Protein AF-0000000084378655 (afdb_homodimer)

Nearest PDB structures (foldseek):
  2b61-assembly1_A-2  TM=9.545E-01  e=4.856E-40  Haemophilus influenzae
  2vat-assembly1_A  TM=9.392E-01  e=2.794E-36  Hapsidospora chrysogena
  2vax-assembly3_D  TM=9.430E-01  e=1.341E-35  Hapsidospora chrysogena
  2vav-assembly2_B  TM=9.382E-01  e=1.043E-35  Hapsidospora chrysogena
  2pl5-assembly1_A-2  TM=8.946E-01  e=8.642E-36  Leptospira interrogans

Foldseek 3Di:
DLWDKQWDAAWAAAPVGDTAGGWIKTKDKAADQDPVSAQEEEEEEAQAFANFQAADPSRRDGGLPHQADYPPFLNHSPRHMYMGIGFAQWPRRTPHQQDARPVPRHRCFVVPDQHALLSRLVNSVSVCVVVVHQAYAEYEYAALGLLSSLSNQLVPAPRYQEYEYHLYFLAFDPVLLVLLVVLLVLQCVQPQCVNRPHDLVRGSLRSQLVSQLSVQVQQFFPQVCCVVWNFAFDPPPDPPPDPPAGGGPSRVVSNVRSVVRRSPTHSSSSNSSSVNRNPRHLCVSQVGVLRSLQSGHYAEYEFEHECRAPRRHPVRSVVVQVSNVVHYVYYHYYYFHDRTYSCCSSPVCVGVRVVSNVVSVD/DLWDKQWDAAWAAAPVGDTAGGWIKTKDKAADQDPVSAQEEEEEEAQAAANFQAADPSRRDGGLPHQADYPPFLNHSPRHMYMGIGFAQWPRRTPHQQDARPVPRHRCFVVPDQHALLSRLVNSVSVCVVVVQQAYAEYEYAALGLLSSLSNQLVPAPRYQEYEYELYFLAFDPVLLVLLVVLLVLQCVQPQCVNRPHDLVRGSLRSQLVSQLSVQVQQFFPQVCCVPWNFAFDPPPDPPPDPPAGGGPSRVVSNVRSVVRRSPTHSSSSNSSSVNRNPRHLCVSQVGVLRSLQSGHYAEYEFEHECRAPRRHPVRSVVVQVSNVVHYVYYHYYYFHDRTYSCCSRPVCVGVRVVSNVVSVD

InterPro domains:
  IPR000073 Alpha/beta hydrolase fold-1 [PF00561] (41-326)
  IPR008220 Homoserine/serine acetyltransferase MetX-like [MF_00296] (2-361)
  IPR008220 Homoserine/serine acetyltransferase MetX-like [NF001209] (6-361)
  IPR008220 Homoserine/serine acetyltransferase MetX-like [PIRSF000443] (7-359)
  IPR008220 Homoserine/serine acetyltransferase MetX-like [PTHR32268] (8-356)
  IPR029058 Alpha/Beta hydrolase fold [G3DSA:3.40.50.1820] (15-355)
  IPR029058 Alpha/Beta hydrolase fold [SSF53474] (8-360)

Radius of gyration: 28.09 Å; Cα contacts (8 Å, |Δi|>4): 1674; chains: 2; bounding box: 52×93×56 Å

Solvent-accessible surface area (backbone atoms only — not comparable to full-atom values): 36123 Å² total; per-residue (Å²): 127,83,55,46,75,39,73,41,81,54,72,47,76,33,82,82,44,59,65,40,73,48,42,36,34,17,25,36,75,42,56,54,75,51,93,83,45,58,36,32,31,42,36,34,42,38,85,83,58,51,24,55,37,34,53,44,96,78,42,74,57,80,24,70,43,40,84,40,47,33,77,88,29,45,51,23,29,84,68,24,17,38,36,24,39,18,48,51,31,31,76,66,66,9,41,22,23,74,33,66,32,82,90,78,73,38,58,28,35,75,71,41,57,70,57,42,34,55,39,26,18,50,44,50,49,51,45,41,50,74,72,68,48,78,41,30,37,28,36,31,9,32,35,55,4,16,37,22,37,49,38,32,38,48,75,38,56,59,38,28,39,26,38,37,32,34,43,22,40,59,48,58,48,32,50,42,41,43,53,51,44,50,28,39,46,38,27,69,67,21,77,43,20,52,91,54,65,39,51,85,90,53,50,30,53,66,12,44,26,54,24,41,33,55,46,53,64,50,33,37,16,57,65,37,38,35,74,75,38,41,80,41,61,51,78,90,68,48,59,87,83,38,82,88,55,49,58,34,43,56,47,51,50,39,50,53,55,17,56,67,46,47,86,72,58,50,68,62,19,50,46,44,50,55,49,10,50,54,67,40,44,44,25,74,61,61,76,31,55,68,42,21,41,63,45,39,45,42,53,33,36,35,30,37,26,28,67,45,10,71,60,42,33,37,67,40,30,50,50,46,39,56,49,42,52,74,56,24,85,38,66,49,75,46,81,37,90,45,56,40,11,53,44,25,89,64,71,40,52,83,70,47,44,62,58,46,29,62,64,62,73,104,126,83,55,44,76,39,74,42,81,55,73,45,76,34,79,83,43,59,64,40,72,49,42,36,32,18,27,34,73,44,57,54,75,48,94,82,45,58,36,33,32,42,35,34,44,37,85,84,57,49,23,54,36,35,52,45,94,79,42,74,56,80,24,70,42,40,83,40,49,33,76,87,29,46,50,23,28,82,68,25,17,39,35,24,37,17,46,50,31,31,72,68,66,9,41,23,22,76,33,65,32,81,90,76,71,39,58,28,35,75,73,41,59,71,56,43,34,55,40,28,20,50,44,50,49,52,45,41,49,74,72,67,46,79,40,30,37,28,36,31,9,33,34,54,5,16,38,22,36,49,36,33,39,46,76,37,55,57,39,27,38,26,38,36,32,35,43,23,40,58,48,58,49,30,48,40,41,43,54,51,45,50,29,39,47,38,27,68,67,21,78,43,20,51,92,54,65,40,50,86,90,52,50,29,54,67,12,45,27,54,23,42,34,54,47,53,63,49,33,37,17,57,66,37,38,35,73,75,37,39,80,40,61,53,77,90,69,46,60,86,83,40,82,88,54,49,59,34,43,56,48,50,50,38,50,53,54,16,56,66,45,47,88,72,58,51,67,62,18,50,45,43,52,55,50,11,51,54,67,39,44,44,25,73,59,63,76,31,55,68,42,20,42,63,45,39,46,42,53,33,36,35,32,38,26,27,67,44,10,70,58,43,34,37,67,42,30,49,50,46,42,55,50,42,54,74,56,23,85,37,66,48,74,44,81,39,90,45,56,40,10,52,43,24,87,65,71,40,54,83,68,47,43,60,58,47,31,61,62,61,74,103

Sequence (724 aa):
MSSRIAKVAGDFRMHRGGSLREPVIAYETWGELNAAKDNALLLFTGLSPSAHAASSQENRASGWWEDMIGSGLPLDTDRYFVICINSLGSCFGSTGPASIDPRTGQRYGLSFPILTLEDVAEGGFEVVRQLGLQRLHTVIGCSMGGMSALAFCVRHPGISDGFVSVSSAARALPFSIAVRSLQREMIVKDPKWCGGDYDPSDPPLLGQRLARKLGMITYRSAAEWEQRFGRERITGEGDPDSPFHGDFAVESYLEAQANKFTGQFDPNCYLYLSRASDLFDLAEHGGSLRAGFERLQLKRAMVVGVTTDILFPLQQQRELAAGLQKVVPEVLFESLDCLKGHDSFLVEMDAFRPVMCRYFDTMSSRIAKVAGDFRMHRGGSLREPVIAYETWGELNAAKDNALLLFTGLSPSAHAASSQENRASGWWEDMIGSGLPLDTDRYFVICINSLGSCFGSTGPASIDPRTGQRYGLSFPILTLEDVAEGGFEVVRQLGLQRLHTVIGCSMGGMSALAFCVRHPGISDGFVSVSSAARALPFSIAVRSLQREMIVKDPKWCGGDYDPSDPPLLGQRLARKLGMITYRSAAEWEQRFGRERITGEGDPDSPFHGDFAVESYLEAQANKFTGQFDPNCYLYLSRASDLFDLAEHGGSLRAGFERLQLKRAMVVGVTTDILFPLQQQRELAAGLQKVVPEVLFESLDCLKGHDSFLVEMDAFRPVMCRYFDT

Secondary structure (DSSP, 8-state):
---EEEEPPSEEE-TTS-EEES-EEEEEEES---TT---EEEEE--SS--S--S--SS--S--TTTTTBSTTSSB-TTT-EEEEEPPTT-SSSS--TTSB-TTTSSB-GGGSPPP-HHHHHHHHHHHHHHTT-S-EEEEEEETHHHHHHHHHHHHSTTSEEEEEEES--SB--HHHHHHHHHHHHHHHTSGGGGGG---TTS--HHHHHHHHHHHHHHHS-HHHHHHHHTT-B--S-S-TTSTT---BHHHHHHHHHHHHHTTTS-HHHHHHHHHHHHH-BGGGGTSSHHHHHHT---SEEEEEEETT-SSS-HHHHHHHHHHHHTT-SEEEEEEE--SSGGGHHHH-HHHHHHHHHHHHT-/---EEEEPPSEEE-TTS-EEES-EEEEEEES---TT---EEEEE--SS--S--S--SS--S--TTTTTEETTSSEETTT-EEEEEPPTT-SSSS--TTSB-TTTSSB-GGGSPPP-HHHHHHHHHHHHHHTT-S-EEEEEEETHHHHHHHHHHHHSTTSEEEEEEES--SB--HHHHHHHHHHHHHHHTSGGGGGG---TTS--HHHHHHHHHHHHHHHS-HHHHHHHHTT-B--S-S-TTSTT---BHHHHHHHHHHHHHTTTS-HHHHHHHHHHHHH-BGGGGTSSHHHHHHT---SEEEEEEETT-SSS-HHHHHHHHHHHHTT-SEEEEEEE--SSGGGHHHH-HHHHHHHHHHHHT-

Organism: NCBI:txid1548547

Structure (mmCIF, N/CA/C/O backbone):
data_AF-0000000084378655-model_v1
#
loop_
_entity.id
_entity.type
_entity.pdbx_description
1 polymer 'Serine O-succinyltransferase'
#
loop_
_atom_site.group_PDB
_atom_site.id
_atom_site.type_symbol
_atom_site.label_atom_id
_atom_site.label_alt_id
_atom_site.label_comp_id
_atom_site.label_asym_id
_atom_site.label_entity_id
_atom_site.label_seq_id
_atom_site.pdbx_PDB_ins_code
_atom_site.Cartn_x
_atom_site.Cartn_y
_atom_site.Cartn_z
_atom_site.occupancy
_atom_site.B_iso_or_equiv
_atom_site.auth_seq_id
_atom_site.auth_comp_id
_atom_site.auth_asym_id
_atom_site.auth_atom_id
_atom_site.pdbx_PDB_model_num
ATOM 1 N N . MET A 1 1 ? 16.109 -30.828 -0.215 1 47.09 1 MET A N 1
ATOM 2 C CA . MET A 1 1 ? 14.68 -30.672 -0.491 1 47.09 1 MET A CA 1
ATOM 3 C C . MET A 1 1 ? 14.109 -31.922 -1.142 1 47.09 1 MET A C 1
ATOM 5 O O . MET A 1 1 ? 14.672 -32.438 -2.111 1 47.09 1 MET A O 1
ATOM 9 N N . SER A 1 2 ? 13.414 -32.75 -0.302 1 60.03 2 SER A N 1
ATOM 10 C CA . SER A 1 2 ? 12.828 -34.062 -0.555 1 60.03 2 SER A CA 1
ATOM 11 C C . SER A 1 2 ? 11.828 -34.031 -1.703 1 60.03 2 SER A C 1
ATOM 13 O O . SER A 1 2 ? 10.969 -34.906 -1.828 1 60.03 2 SER A O 1
ATOM 15 N N . SER A 1 3 ? 12.07 -32.906 -2.598 1 79.69 3 SER A N 1
ATOM 16 C CA . SER A 1 3 ? 11.078 -32.812 -3.664 1 79.69 3 SER A CA 1
ATOM 17 C C . SER A 1 3 ? 11.406 -33.719 -4.824 1 79.69 3 SER A C 1
ATOM 19 O O . SER A 1 3 ? 12.547 -34.156 -4.988 1 79.69 3 SER A O 1
ATOM 21 N N . ARG A 1 4 ? 10.438 -34.312 -5.453 1 93.62 4 ARG A N 1
ATOM 22 C CA . ARG A 1 4 ? 10.555 -35.062 -6.703 1 93.62 4 ARG A CA 1
ATOM 23 C C . ARG A 1 4 ? 10.789 -34.125 -7.879 1 93.62 4 ARG A C 1
ATOM 25 O O . ARG A 1 4 ? 10.539 -32.906 -7.777 1 93.62 4 ARG A O 1
ATOM 32 N N . ILE A 1 5 ? 11.367 -34.688 -8.938 1 96.5 5 ILE A N 1
ATOM 33 C CA . ILE A 1 5 ? 11.719 -33.844 -10.086 1 96.5 5 ILE A CA 1
ATOM 34 C C . ILE A 1 5 ? 11.133 -34.469 -11.359 1 96.5 5 ILE A C 1
ATOM 36 O O . ILE A 1 5 ? 11.227 -35.656 -11.578 1 96.5 5 ILE A O 1
ATOM 40 N N . ALA A 1 6 ? 10.461 -33.688 -12.125 1 97.44 6 ALA A N 1
ATOM 41 C CA . ALA A 1 6 ? 10.078 -34.031 -13.492 1 97.44 6 ALA A CA 1
ATOM 42 C C . ALA A 1 6 ? 11 -33.344 -14.5 1 97.44 6 ALA A C 1
ATOM 44 O O . ALA A 1 6 ? 11 -32.125 -14.617 1 97.44 6 ALA A O 1
ATOM 45 N N . LYS A 1 7 ? 11.758 -34.125 -15.234 1 97.25 7 LYS A N 1
ATOM 46 C CA . LYS A 1 7 ? 12.664 -33.562 -16.234 1 97.25 7 LYS A CA 1
ATOM 47 C C . LYS A 1 7 ? 11.984 -33.5 -17.609 1 97.25 7 LYS A C 1
ATOM 49 O O . LYS A 1 7 ? 11.438 -34.5 -18.078 1 97.25 7 LYS A O 1
ATOM 54 N N . VAL A 1 8 ? 11.961 -32.375 -18.156 1 96.19 8 VAL A N 1
ATOM 55 C CA . VAL A 1 8 ? 11.391 -32.188 -19.484 1 96.19 8 VAL A CA 1
ATOM 56 C C . VAL A 1 8 ? 12.461 -32.438 -20.547 1 96.19 8 VAL A C 1
ATOM 58 O O . VAL A 1 8 ? 13.484 -31.75 -20.578 1 96.19 8 VAL A O 1
ATOM 61 N N . ALA A 1 9 ? 12.188 -33.438 -21.391 1 93.12 9 ALA A N 1
ATOM 62 C CA . ALA A 1 9 ? 13.172 -33.781 -22.406 1 93.12 9 ALA A CA 1
ATOM 63 C C . ALA A 1 9 ? 13.148 -32.75 -23.562 1 93.12 9 ALA A C 1
ATOM 65 O O . ALA A 1 9 ? 12.078 -32.312 -23.984 1 93.12 9 ALA A O 1
ATOM 66 N N . GLY A 1 10 ? 14.234 -32.344 -23.969 1 93.38 10 GLY A N 1
ATOM 67 C CA . GLY A 1 10 ? 14.352 -31.438 -25.109 1 93.38 10 GLY A CA 1
ATOM 68 C C . GLY A 1 10 ? 14.039 -30 -24.766 1 93.38 10 GLY A C 1
ATOM 69 O O . GLY A 1 10 ? 14.344 -29.531 -23.672 1 93.38 10 GLY A O 1
ATOM 70 N N . ASP A 1 11 ? 13.586 -29.234 -25.766 1 95.31 11 ASP A N 1
ATOM 71 C CA . ASP A 1 11 ? 13.328 -27.797 -25.594 1 95.31 11 ASP A CA 1
ATOM 72 C C . ASP A 1 11 ? 11.914 -27.562 -25.062 1 95.31 11 ASP A C 1
ATOM 74 O O . ASP A 1 11 ? 10.953 -28.172 -25.547 1 95.31 11 ASP A O 1
ATOM 78 N N . PHE A 1 12 ? 11.828 -26.875 -24.047 1 97.56 12 PHE A N 1
ATOM 79 C CA . PHE A 1 12 ? 10.578 -26.359 -23.516 1 97.56 12 PHE A CA 1
ATOM 80 C C . PHE A 1 12 ? 10.273 -24.969 -24.078 1 97.56 12 PHE A C 1
ATOM 82 O O . PHE A 1 12 ? 10.953 -24 -23.734 1 97.56 12 PHE A O 1
ATOM 89 N N . ARG A 1 13 ? 9.305 -24.906 -24.953 1 97.38 13 ARG A N 1
ATOM 90 C CA . ARG A 1 13 ? 8.969 -23.641 -25.609 1 97.38 13 ARG A CA 1
ATOM 91 C C . ARG A 1 13 ? 8.172 -22.734 -24.672 1 97.38 13 ARG A C 1
ATOM 93 O O . ARG A 1 13 ? 7.188 -23.172 -24.062 1 97.38 13 ARG A O 1
ATOM 100 N N . MET A 1 14 ? 8.602 -21.547 -24.594 1 98 14 MET A N 1
ATOM 101 C CA . MET A 1 14 ? 7.938 -20.578 -23.734 1 98 14 MET A CA 1
ATOM 102 C C . MET A 1 14 ? 6.805 -19.875 -24.484 1 98 14 MET A C 1
ATOM 104 O O . MET A 1 14 ? 6.887 -19.672 -25.688 1 98 14 MET A O 1
ATOM 108 N N . HIS A 1 15 ? 5.824 -19.453 -23.781 1 97.75 15 HIS A N 1
ATOM 109 C CA . HIS A 1 15 ? 4.59 -18.906 -24.328 1 97.75 15 HIS A CA 1
ATOM 110 C C . HIS A 1 15 ? 4.852 -17.625 -25.125 1 97.75 15 HIS A C 1
ATOM 112 O O . HIS A 1 15 ? 4.227 -17.391 -26.156 1 97.75 15 HIS A O 1
ATOM 118 N N . ARG A 1 16 ? 5.707 -16.766 -24.672 1 95.69 16 ARG A N 1
ATOM 119 C CA . ARG A 1 16 ? 5.949 -15.484 -25.344 1 95.69 16 ARG A CA 1
ATOM 120 C C . ARG A 1 16 ? 7.262 -15.516 -26.125 1 95.69 16 ARG A C 1
ATOM 122 O O . ARG A 1 16 ? 7.852 -14.469 -26.391 1 95.69 16 ARG A O 1
ATOM 129 N N . GLY A 1 17 ? 7.777 -16.625 -26.359 1 95.44 17 GLY A N 1
ATOM 130 C CA . GLY A 1 17 ? 8.977 -16.797 -27.172 1 95.44 17 GLY A CA 1
ATOM 131 C C . GLY A 1 17 ? 10.18 -17.25 -26.359 1 95.44 17 GLY A C 1
ATOM 132 O O . GLY A 1 17 ? 10.234 -17.047 -25.156 1 95.44 17 GLY A O 1
ATOM 133 N N . GLY A 1 18 ? 11.133 -17.922 -26.969 1 95.94 18 GLY A N 1
ATOM 134 C CA . GLY A 1 18 ? 12.289 -18.5 -26.312 1 95.94 18 GLY A CA 1
ATOM 135 C C . GLY A 1 18 ? 12.062 -19.938 -25.875 1 95.94 18 GLY A C 1
ATOM 136 O O . GLY A 1 18 ? 11.016 -20.516 -26.141 1 95.94 18 GLY A O 1
ATOM 137 N N . SER A 1 19 ? 13.102 -20.5 -25.391 1 97.12 19 SER A N 1
ATOM 138 C CA . SER A 1 19 ? 13 -21.875 -24.922 1 97.12 19 SER A CA 1
ATOM 139 C C . SER A 1 19 ? 14 -22.156 -23.812 1 97.12 19 SER A C 1
ATOM 141 O O . SER A 1 19 ? 14.977 -21.438 -23.641 1 97.12 19 SER A O 1
ATOM 143 N N . LEU A 1 20 ? 13.703 -23.078 -23.031 1 98.06 20 LEU A N 1
ATOM 144 C CA . LEU A 1 20 ? 14.594 -23.625 -22.016 1 98.06 20 LEU A CA 1
ATOM 145 C C . LEU A 1 20 ? 15.047 -25.031 -22.391 1 98.06 20 LEU A C 1
ATOM 147 O O . LEU A 1 20 ? 14.258 -25.828 -22.906 1 98.06 20 LEU A O 1
ATOM 151 N N . ARG A 1 21 ? 16.297 -25.25 -22.203 1 96.25 21 ARG A N 1
ATOM 152 C CA . ARG A 1 21 ? 16.812 -26.578 -22.5 1 96.25 21 ARG A CA 1
ATOM 153 C C . ARG A 1 21 ? 16.703 -27.5 -21.297 1 96.25 21 ARG A C 1
ATOM 155 O O . ARG A 1 21 ? 17.312 -27.234 -20.25 1 96.25 21 ARG A O 1
ATOM 162 N N . GLU A 1 22 ? 15.93 -28.578 -21.406 1 96.44 22 GLU A N 1
ATOM 163 C CA . GLU A 1 22 ? 15.773 -29.656 -20.422 1 96.44 22 GLU A CA 1
ATOM 164 C C . GLU A 1 22 ? 15.461 -29.078 -19.047 1 96.44 22 GLU A C 1
ATOM 166 O O . GLU A 1 22 ? 16.125 -29.438 -18.062 1 96.44 22 GLU A O 1
ATOM 171 N N . PRO A 1 23 ? 14.492 -28.219 -19 1 98.19 23 PRO A N 1
ATOM 172 C CA . PRO A 1 23 ? 14.164 -27.719 -17.656 1 98.19 23 PRO A CA 1
ATOM 173 C C . PRO A 1 23 ? 13.602 -28.812 -16.75 1 98.19 23 PRO A C 1
ATOM 175 O O . PRO A 1 23 ? 13.188 -29.875 -17.234 1 98.19 23 PRO A O 1
ATOM 178 N N . VAL A 1 24 ? 13.688 -28.594 -15.5 1 98.12 24 VAL A N 1
ATOM 179 C CA . VAL A 1 24 ? 13.109 -29.516 -14.523 1 98.12 24 VAL A CA 1
ATOM 180 C C . VAL A 1 24 ? 12.016 -28.812 -13.734 1 98.12 24 VAL A C 1
ATOM 182 O O . VAL A 1 24 ? 12.07 -27.609 -13.516 1 98.12 24 VAL A O 1
ATOM 185 N N . ILE A 1 25 ? 11.023 -29.562 -13.344 1 98.5 25 ILE A N 1
ATOM 186 C CA . ILE A 1 25 ? 9.945 -29.094 -12.469 1 98.5 25 ILE A CA 1
ATOM 187 C C . ILE A 1 25 ? 9.938 -29.906 -11.18 1 98.5 25 ILE A C 1
ATOM 189 O O . ILE A 1 25 ? 9.773 -31.125 -11.203 1 98.5 25 ILE A O 1
ATOM 193 N N . ALA A 1 26 ? 10.141 -29.172 -10.07 1 98.19 26 ALA A N 1
ATOM 194 C CA . ALA A 1 26 ? 10.078 -29.812 -8.758 1 98.19 26 ALA A CA 1
ATOM 195 C C . ALA A 1 26 ? 8.641 -29.906 -8.258 1 98.19 26 ALA A C 1
ATOM 197 O O . ALA A 1 26 ? 7.832 -29.016 -8.5 1 98.19 26 ALA A O 1
ATOM 198 N N . TYR A 1 27 ? 8.305 -31.016 -7.602 1 98.12 27 TYR A N 1
ATOM 199 C CA . TYR A 1 27 ? 6.965 -31.188 -7.062 1 98.12 27 TYR A CA 1
ATOM 200 C C . TYR A 1 27 ? 6.973 -32.125 -5.863 1 98.12 27 TYR A C 1
ATOM 202 O O . TYR A 1 27 ? 7.969 -32.812 -5.605 1 98.12 27 TYR A O 1
ATOM 210 N N . GLU A 1 28 ? 5.957 -32.062 -5.062 1 98 28 GLU A N 1
ATOM 211 C CA . GLU A 1 28 ? 5.715 -33 -3.969 1 98 28 GLU A CA 1
ATOM 212 C C . GLU A 1 28 ? 4.336 -33.625 -4.082 1 98 28 GLU A C 1
ATOM 214 O O . GLU A 1 28 ? 3.453 -33.094 -4.762 1 98 28 GLU A O 1
ATOM 219 N N . THR A 1 29 ? 4.234 -34.844 -3.494 1 97.44 29 THR A N 1
ATOM 220 C CA . THR A 1 29 ? 2.965 -35.562 -3.562 1 97.44 29 THR A CA 1
ATOM 221 C C . THR A 1 29 ? 2.566 -36.094 -2.189 1 97.44 29 THR A C 1
ATOM 223 O O . THR A 1 29 ? 3.424 -36.312 -1.325 1 97.44 29 THR A O 1
ATOM 226 N N . TRP A 1 30 ? 1.305 -36.219 -1.97 1 97.81 30 TRP A N 1
ATOM 227 C CA . TRP A 1 30 ? 0.69 -36.844 -0.791 1 97.81 30 TRP A CA 1
ATOM 228 C C . TRP A 1 30 ? -0.46 -37.75 -1.186 1 97.81 30 TRP A C 1
ATOM 230 O O . TRP A 1 30 ? -1.177 -37.469 -2.152 1 97.81 30 TRP A O 1
ATOM 240 N N . GLY A 1 31 ? -0.675 -38.781 -0.448 1 97.62 31 GLY A N 1
ATOM 241 C CA . GLY A 1 31 ? -1.718 -39.75 -0.791 1 97.62 31 GLY A CA 1
ATOM 242 C C . GLY A 1 31 ? -1.311 -40.719 -1.896 1 97.62 31 GLY A C 1
ATOM 243 O O . GLY A 1 31 ? -0.142 -40.75 -2.283 1 97.62 31 GLY A O 1
ATOM 244 N N . GLU A 1 32 ? -2.291 -41.562 -2.342 1 97.06 32 GLU A N 1
ATOM 245 C CA . GLU A 1 32 ? -2.018 -42.594 -3.35 1 97.06 32 GLU A CA 1
ATOM 246 C C . GLU A 1 32 ? -2.984 -42.469 -4.523 1 97.06 32 GLU A C 1
ATOM 248 O O . GLU A 1 32 ? -4.18 -42.25 -4.332 1 97.06 32 GLU A O 1
ATOM 253 N N . LEU A 1 33 ? -2.344 -42.594 -5.637 1 97.5 33 LEU A N 1
ATOM 254 C CA . LEU A 1 33 ? -3.168 -42.656 -6.836 1 97.5 33 LEU A CA 1
ATOM 255 C C . LEU A 1 33 ? -3.973 -43.969 -6.879 1 97.5 33 LEU A C 1
ATOM 257 O O . LEU A 1 33 ? -3.424 -45.031 -6.668 1 97.5 33 LEU A O 1
ATOM 261 N N . ASN A 1 34 ? -5.258 -43.875 -7.121 1 97.25 34 ASN A N 1
ATOM 262 C CA . ASN A 1 34 ? -6.066 -45.062 -7.184 1 97.25 34 ASN A CA 1
ATOM 263 C C . ASN A 1 34 ? -5.945 -45.75 -8.539 1 97.25 34 ASN A C 1
ATOM 265 O O . ASN A 1 34 ? -5.266 -45.25 -9.438 1 97.25 34 ASN A O 1
ATOM 269 N N . ALA A 1 35 ? -6.547 -46.875 -8.68 1 96.56 35 ALA A N 1
ATOM 270 C CA . ALA A 1 35 ? -6.41 -47.688 -9.883 1 96.56 35 ALA A CA 1
ATOM 271 C C . ALA A 1 35 ? -7 -47 -11.094 1 96.56 35 ALA A C 1
ATOM 273 O O . ALA A 1 35 ? -6.449 -47.062 -12.195 1 96.56 35 ALA A O 1
ATOM 274 N N . ALA A 1 36 ? -8.078 -46.344 -10.859 1 96.31 36 ALA A N 1
ATOM 275 C CA . ALA A 1 36 ? -8.766 -45.656 -11.945 1 96.31 36 ALA A CA 1
ATOM 276 C C . ALA A 1 36 ? -8.039 -44.344 -12.328 1 96.31 36 ALA A C 1
ATOM 278 O O . ALA A 1 36 ? -8.312 -43.75 -13.375 1 96.31 36 ALA A O 1
ATOM 279 N N . LYS A 1 37 ? -7.109 -43.875 -11.5 1 97.25 37 LYS A N 1
ATOM 280 C CA . LYS A 1 37 ? -6.32 -42.656 -11.703 1 97.25 37 LYS A CA 1
ATOM 281 C C . LYS A 1 37 ? -7.223 -41.438 -11.859 1 97.25 37 LYS A C 1
ATOM 283 O O . LYS A 1 37 ? -6.977 -40.594 -12.719 1 97.25 37 LYS A O 1
ATOM 288 N N . ASP A 1 38 ? -8.328 -41.375 -11.133 1 96.5 38 ASP A N 1
ATOM 289 C CA . ASP A 1 38 ? -9.281 -40.281 -11.258 1 96.5 38 ASP A CA 1
ATOM 290 C C . ASP A 1 38 ? -9.359 -39.469 -9.961 1 96.5 38 ASP A C 1
ATOM 292 O O . ASP A 1 38 ? -10.266 -38.656 -9.789 1 96.5 38 ASP A O 1
ATOM 296 N N . ASN A 1 39 ? -8.422 -39.719 -9.047 1 98.12 39 ASN A N 1
ATOM 297 C CA . ASN A 1 39 ? -8.492 -39.031 -7.754 1 98.12 39 ASN A CA 1
ATOM 298 C C . ASN A 1 39 ? -7.34 -38.062 -7.574 1 98.12 39 ASN A C 1
ATOM 300 O O . ASN A 1 39 ? -7.023 -37.656 -6.449 1 98.12 39 ASN A O 1
ATOM 304 N N . ALA A 1 40 ? -6.641 -37.594 -8.656 1 98.75 40 ALA A N 1
ATOM 305 C CA . ALA A 1 40 ? -5.473 -36.719 -8.562 1 98.75 40 ALA A CA 1
ATOM 306 C C . ALA A 1 40 ? -5.887 -35.25 -8.461 1 98.75 40 ALA A C 1
ATOM 308 O O . ALA A 1 40 ? -6.785 -34.812 -9.18 1 98.75 40 ALA A O 1
ATOM 309 N N . LEU A 1 41 ? -5.34 -34.562 -7.516 1 98.88 41 LEU A N 1
ATOM 310 C CA . LEU A 1 41 ? -5.457 -33.094 -7.359 1 98.88 41 LEU A CA 1
ATOM 311 C C . LEU A 1 41 ? -4.145 -32.406 -7.711 1 98.88 41 LEU A C 1
ATOM 313 O O . LEU A 1 41 ? -3.074 -32.844 -7.281 1 98.88 41 LEU A O 1
ATOM 317 N N . LEU A 1 42 ? -4.168 -31.406 -8.531 1 98.94 42 LEU A N 1
ATOM 318 C CA . LEU A 1 42 ? -2.992 -30.609 -8.859 1 98.94 42 LEU A CA 1
ATOM 319 C C . LEU A 1 42 ? -3.076 -29.234 -8.219 1 98.94 42 LEU A C 1
ATOM 321 O O . LEU A 1 42 ? -4.043 -28.5 -8.438 1 98.94 42 LEU A O 1
ATOM 325 N N . LEU A 1 43 ? -2.094 -28.922 -7.438 1 98.88 43 LEU A N 1
ATOM 326 C CA . LEU A 1 43 ? -2.066 -27.672 -6.664 1 98.88 43 LEU A CA 1
ATOM 327 C C . LEU A 1 43 ? -0.981 -26.734 -7.176 1 98.88 43 LEU A C 1
ATOM 329 O O . LEU A 1 43 ? 0.191 -27.109 -7.242 1 98.88 43 LEU A O 1
ATOM 333 N N . PHE A 1 44 ? -1.368 -25.5 -7.617 1 98.81 44 PHE A N 1
ATOM 334 C CA . PHE A 1 44 ? -0.447 -24.422 -7.953 1 98.81 44 PHE A CA 1
ATOM 335 C C . PHE A 1 44 ? -0.31 -23.438 -6.793 1 98.81 44 PHE A C 1
ATOM 337 O O . PHE A 1 44 ? -1.31 -23.016 -6.215 1 98.81 44 PHE A O 1
ATOM 344 N N . THR A 1 45 ? 0.912 -23.078 -6.473 1 97.38 45 THR A N 1
ATOM 345 C CA . THR A 1 45 ? 1.188 -22.234 -5.312 1 97.38 45 THR A CA 1
ATOM 346 C C . THR A 1 45 ? 1.198 -20.766 -5.703 1 97.38 45 THR A C 1
ATOM 348 O O . THR A 1 45 ? 1.245 -20.422 -6.887 1 97.38 45 THR A O 1
ATOM 351 N N . GLY A 1 46 ? 1.11 -19.938 -4.648 1 97.12 46 GLY A N 1
ATOM 352 C CA . GLY A 1 46 ? 1.337 -18.516 -4.852 1 97.12 46 GLY A CA 1
ATOM 353 C C . GLY A 1 46 ? 2.768 -18.188 -5.23 1 97.12 46 GLY A C 1
ATOM 354 O O . GLY A 1 46 ? 3.523 -19.078 -5.645 1 97.12 46 GLY A O 1
ATOM 355 N N . LEU A 1 47 ? 3.135 -16.984 -5.074 1 96.19 47 LEU A N 1
ATOM 356 C CA . LEU A 1 47 ? 4.391 -16.453 -5.59 1 96.19 47 LEU A CA 1
ATOM 357 C C . LEU A 1 47 ? 5.578 -17.031 -4.824 1 96.19 47 LEU A C 1
ATOM 359 O O . LEU A 1 47 ? 6.543 -17.5 -5.43 1 96.19 47 LEU A O 1
ATOM 363 N N . SER A 1 48 ? 5.527 -17.125 -3.504 1 93.12 48 SER A N 1
ATOM 364 C CA . SER A 1 48 ? 6.738 -17.312 -2.717 1 93.12 48 SER A CA 1
ATOM 365 C C . SER A 1 48 ? 6.852 -18.75 -2.195 1 93.12 48 SER A C 1
ATOM 367 O O . SER A 1 48 ? 7.941 -19.203 -1.838 1 93.12 48 SER A O 1
ATOM 369 N N . PRO A 1 49 ? 5.746 -19.5 -2.1 1 95.06 49 PRO A N 1
ATOM 370 C CA . PRO A 1 49 ? 5.902 -20.844 -1.528 1 95.06 49 PRO A CA 1
ATOM 371 C C . PRO A 1 49 ? 6.551 -21.828 -2.5 1 95.06 49 PRO A C 1
ATOM 373 O O . PRO A 1 49 ? 6.504 -21.609 -3.715 1 95.06 49 PRO A O 1
ATOM 376 N N . SER A 1 50 ? 7.141 -22.797 -1.919 1 95.88 50 SER A N 1
ATOM 377 C CA . SER A 1 50 ? 7.629 -23.953 -2.674 1 95.88 50 SER A CA 1
ATOM 378 C C . SER A 1 50 ? 6.547 -25.016 -2.828 1 95.88 50 SER A C 1
ATOM 380 O O . SER A 1 50 ? 5.398 -24.797 -2.438 1 95.88 50 SER A O 1
ATOM 382 N N . ALA A 1 51 ? 6.961 -26.125 -3.406 1 97.5 51 ALA A N 1
ATOM 383 C CA . ALA A 1 51 ? 6.039 -27.234 -3.561 1 97.5 51 ALA A CA 1
ATOM 384 C C . ALA A 1 51 ? 5.734 -27.891 -2.215 1 97.5 51 ALA A C 1
ATOM 386 O O . ALA A 1 51 ? 4.816 -28.703 -2.105 1 97.5 51 ALA A O 1
ATOM 387 N N . HIS A 1 52 ? 6.41 -27.516 -1.157 1 97.69 52 HIS A N 1
ATOM 388 C CA . HIS A 1 52 ? 6.191 -28.125 0.154 1 97.69 52 HIS A CA 1
ATOM 389 C C . HIS A 1 52 ? 4.945 -27.547 0.823 1 97.69 52 HIS A C 1
ATOM 391 O O . HIS A 1 52 ? 5.043 -26.656 1.662 1 97.69 52 HIS A O 1
ATOM 397 N N . ALA A 1 53 ? 3.871 -28.203 0.544 1 97.75 53 ALA A N 1
ATOM 398 C CA . ALA A 1 53 ? 2.582 -27.703 1 1 97.75 53 ALA A CA 1
ATOM 399 C C . ALA A 1 53 ? 2.201 -28.297 2.352 1 97.75 53 ALA A C 1
ATOM 401 O O . ALA A 1 53 ? 1.438 -27.688 3.109 1 97.75 53 ALA A O 1
ATOM 402 N N . ALA A 1 54 ? 2.658 -29.422 2.641 1 98 54 ALA A N 1
ATOM 403 C CA . ALA A 1 54 ? 2.375 -30.109 3.9 1 98 54 ALA A CA 1
ATOM 404 C C . ALA A 1 54 ? 3.5 -31.078 4.266 1 98 54 ALA A C 1
ATOM 406 O O . ALA A 1 54 ? 4.324 -31.438 3.418 1 98 54 ALA A O 1
ATOM 407 N N . SER A 1 55 ? 3.514 -31.406 5.496 1 96.94 55 SER A N 1
ATOM 408 C CA . SER A 1 55 ? 4.504 -32.375 5.945 1 96.94 55 SER A CA 1
ATOM 409 C C . SER A 1 55 ? 4.254 -33.75 5.316 1 96.94 55 SER A C 1
ATOM 411 O O . SER A 1 55 ? 3.129 -34.062 4.926 1 96.94 55 SER A O 1
ATOM 413 N N . SER A 1 56 ? 5.34 -34.531 5.102 1 92.88 56 SER A N 1
ATOM 414 C CA . SER A 1 56 ? 5.32 -35.906 4.59 1 92.88 56 SER A CA 1
ATOM 415 C C . SER A 1 56 ? 6.355 -36.781 5.297 1 92.88 56 SER A C 1
ATOM 417 O O . SER A 1 56 ? 7.02 -36.312 6.234 1 92.88 56 SER A O 1
ATOM 419 N N . GLN A 1 57 ? 6.352 -38.031 4.918 1 88.19 57 GLN A N 1
ATOM 420 C CA . GLN A 1 57 ? 7.344 -38.938 5.492 1 88.19 57 GLN A CA 1
ATOM 421 C C . GLN A 1 57 ? 8.758 -38.5 5.117 1 88.19 57 GLN A C 1
ATOM 423 O O . GLN A 1 57 ? 9.695 -38.656 5.906 1 88.19 57 GLN A O 1
ATOM 428 N N . GLU A 1 58 ? 8.859 -37.969 4 1 87.81 58 GLU A N 1
ATOM 429 C CA . GLU A 1 58 ? 10.172 -37.562 3.48 1 87.81 58 GLU A CA 1
ATOM 430 C C . GLU A 1 58 ? 10.602 -36.219 4.039 1 87.81 58 GLU A C 1
ATOM 432 O O . GLU A 1 58 ? 11.797 -35.938 4.176 1 87.81 58 GLU A O 1
ATOM 437 N N . ASN A 1 59 ? 9.727 -35.375 4.316 1 91.44 59 ASN A N 1
ATOM 438 C CA . ASN A 1 59 ? 9.953 -34.031 4.848 1 91.44 59 ASN A CA 1
ATOM 439 C C . ASN A 1 59 ? 8.961 -33.688 5.957 1 91.44 59 ASN A C 1
ATOM 441 O O . ASN A 1 59 ? 7.828 -33.281 5.684 1 91.44 59 ASN A O 1
ATOM 445 N N . ARG A 1 60 ? 9.344 -33.75 7.238 1 92.62 60 ARG A N 1
ATOM 446 C CA . ARG A 1 60 ? 8.445 -33.656 8.383 1 92.62 60 ARG A CA 1
ATOM 447 C C . ARG A 1 60 ? 8.156 -32.188 8.734 1 92.62 60 ARG A C 1
ATOM 449 O O . ARG A 1 60 ? 7.301 -31.906 9.578 1 92.62 60 ARG A O 1
ATOM 456 N N . ALA A 1 61 ? 8.883 -31.25 8.016 1 95.12 61 ALA A N 1
ATOM 457 C CA . ALA A 1 61 ? 8.641 -29.844 8.289 1 95.12 61 ALA A CA 1
ATOM 458 C C . ALA A 1 61 ? 7.23 -29.438 7.863 1 95.12 61 ALA A C 1
ATOM 460 O O . ALA A 1 61 ? 6.711 -29.938 6.867 1 95.12 61 ALA A O 1
ATOM 461 N N . SER A 1 62 ? 6.668 -28.5 8.672 1 96.38 62 SER A N 1
ATOM 462 C CA . SER A 1 62 ? 5.355 -28 8.289 1 96.38 62 SER A CA 1
ATOM 463 C C . SER A 1 62 ? 5.418 -27.266 6.949 1 96.38 62 SER A C 1
ATOM 465 O O . SER A 1 62 ? 6.363 -26.516 6.684 1 96.38 62 SER A O 1
ATOM 467 N N . GLY A 1 63 ? 4.438 -27.484 6.125 1 96.94 63 GLY A N 1
ATOM 468 C CA . GLY A 1 63 ? 4.352 -26.797 4.852 1 96.94 63 GLY A CA 1
ATOM 469 C C . GLY A 1 63 ? 3.506 -25.531 4.918 1 96.94 63 GLY A C 1
ATOM 470 O O . GLY A 1 63 ? 2.943 -25.219 5.965 1 96.94 63 GLY A O 1
ATOM 471 N N . TRP A 1 64 ? 3.426 -24.875 3.768 1 96.31 64 TRP A N 1
ATOM 472 C CA . TRP A 1 64 ? 2.75 -23.594 3.746 1 96.31 64 TRP A CA 1
ATOM 473 C C . TRP A 1 64 ? 1.238 -23.766 3.865 1 96.31 64 TRP A C 1
ATOM 475 O O . TRP A 1 64 ? 0.526 -22.828 4.223 1 96.31 64 TRP A O 1
ATOM 485 N N . TRP A 1 65 ? 0.737 -24.938 3.518 1 97.88 65 TRP A N 1
ATOM 486 C CA . TRP A 1 65 ? -0.69 -25.234 3.621 1 97.88 65 TRP A CA 1
ATOM 487 C C . TRP A 1 65 ? -0.933 -26.469 4.469 1 97.88 65 TRP A C 1
ATOM 489 O O . TRP A 1 65 ? -1.772 -27.312 4.129 1 97.88 65 TRP A O 1
ATOM 499 N N . GLU A 1 66 ? -0.274 -26.578 5.551 1 97.44 66 GLU A N 1
ATOM 500 C CA . GLU A 1 66 ? -0.186 -27.75 6.414 1 97.44 66 GLU A CA 1
ATOM 501 C C . GLU A 1 66 ? -1.571 -28.219 6.848 1 97.44 66 GLU A C 1
ATOM 503 O O . GLU A 1 66 ? -1.827 -29.422 6.926 1 97.44 66 GLU A O 1
ATOM 508 N N . ASP A 1 67 ? -2.518 -27.359 7.051 1 96.06 67 ASP A N 1
ATOM 509 C CA . ASP A 1 67 ? -3.814 -27.688 7.637 1 96.06 67 ASP A CA 1
ATOM 510 C C . ASP A 1 67 ? -4.824 -28.062 6.559 1 96.06 67 ASP A C 1
ATOM 512 O O . ASP A 1 67 ? -5.969 -28.406 6.867 1 96.06 67 ASP A O 1
ATOM 516 N N . MET A 1 68 ? -4.426 -28.109 5.355 1 97.88 68 MET A N 1
ATOM 517 C CA . MET A 1 68 ? -5.355 -28.375 4.262 1 97.88 68 MET A CA 1
ATOM 518 C C . MET A 1 68 ? -5.141 -29.766 3.684 1 97.88 68 MET A C 1
ATOM 520 O O . MET A 1 68 ? -6.039 -30.328 3.061 1 97.88 68 MET A O 1
ATOM 524 N N . ILE A 1 69 ? -3.947 -30.344 3.857 1 98.06 69 ILE A N 1
ATOM 525 C CA . ILE A 1 69 ? -3.586 -31.594 3.201 1 98.06 69 ILE A CA 1
ATOM 526 C C . ILE A 1 69 ? -3.262 -32.656 4.25 1 98.06 69 ILE A C 1
ATOM 528 O O . ILE A 1 69 ? -2.365 -32.469 5.078 1 98.06 69 ILE A O 1
ATOM 532 N N . GLY A 1 70 ? -3.939 -33.719 4.227 1 97.38 70 GLY A N 1
ATOM 533 C CA . GLY A 1 70 ? -3.727 -34.812 5.16 1 97.38 70 GLY A CA 1
ATOM 534 C C . GLY A 1 70 ? -4.977 -35.625 5.406 1 97.38 70 GLY A C 1
ATOM 535 O O . GLY A 1 70 ? -6.043 -35.312 4.875 1 97.38 70 GLY A O 1
ATOM 536 N N . SER A 1 71 ? -4.812 -36.688 6.16 1 96.81 71 SER A N 1
ATOM 537 C CA . SER A 1 71 ? -5.938 -37.562 6.477 1 96.81 71 SER A CA 1
ATOM 538 C C . SER A 1 71 ? -7.047 -36.781 7.195 1 96.81 71 SER A C 1
ATOM 540 O O . SER A 1 71 ? -6.793 -36.125 8.203 1 96.81 71 SER A O 1
ATOM 542 N N . GLY A 1 72 ? -8.203 -36.812 6.652 1 95.75 72 GLY A N 1
ATOM 543 C CA . GLY A 1 72 ? -9.367 -36.188 7.258 1 95.75 72 GLY A CA 1
ATOM 544 C C . GLY A 1 72 ? -9.422 -34.688 7.027 1 95.75 72 GLY A C 1
ATOM 545 O O . GLY A 1 72 ? -10.359 -34 7.477 1 95.75 72 GLY A O 1
ATOM 546 N N . LEU A 1 73 ? -8.484 -34.156 6.371 1 97.25 73 LEU A N 1
ATOM 547 C CA . LEU A 1 73 ? -8.445 -32.75 6.043 1 97.25 73 LEU A CA 1
ATOM 548 C C . LEU A 1 73 ? -9.125 -32.469 4.699 1 97.25 73 LEU A C 1
ATOM 550 O O . LEU A 1 73 ? -9.555 -33.406 4.023 1 97.25 73 LEU A O 1
ATOM 554 N N . PRO A 1 74 ? -9.32 -31.141 4.309 1 97.81 74 PRO A N 1
ATOM 555 C CA . PRO A 1 74 ? -10.062 -30.875 3.078 1 97.81 74 PRO A CA 1
ATOM 556 C C . PRO A 1 74 ? -9.5 -31.609 1.869 1 97.81 74 PRO A C 1
ATOM 558 O O . PRO A 1 74 ? -10.25 -32.25 1.118 1 97.81 74 PRO A O 1
ATOM 561 N N . LEU A 1 75 ? -8.195 -31.531 1.65 1 98.44 75 LEU A N 1
ATOM 562 C CA . LEU A 1 75 ? -7.535 -32.406 0.675 1 98.44 75 LEU A CA 1
ATOM 563 C C . LEU A 1 75 ? -7.105 -33.719 1.314 1 98.44 75 LEU A C 1
ATOM 565 O O . LEU A 1 75 ? -5.922 -33.906 1.604 1 98.44 75 LEU A O 1
ATOM 569 N N . ASP A 1 76 ? -8.047 -34.594 1.43 1 98.25 76 ASP A N 1
ATOM 570 C CA . ASP A 1 76 ? -7.957 -35.812 2.209 1 98.25 76 ASP A CA 1
ATOM 571 C C . ASP A 1 76 ? -7.07 -36.844 1.507 1 98.25 76 ASP A C 1
ATOM 573 O O . ASP A 1 76 ? -7.492 -37.469 0.534 1 98.25 76 ASP A O 1
ATOM 577 N N . THR A 1 77 ? -5.918 -37.125 2.078 1 97.69 77 THR A N 1
ATOM 578 C CA . THR A 1 77 ? -4.934 -37.969 1.433 1 97.69 77 THR A CA 1
ATOM 579 C C . THR A 1 77 ? -5.375 -39.438 1.494 1 97.69 77 THR A C 1
ATOM 581 O O . THR A 1 77 ? -4.746 -40.312 0.888 1 97.69 77 THR A O 1
ATOM 584 N N . ASP A 1 78 ? -6.477 -39.719 2.197 1 97.56 78 ASP A N 1
ATOM 585 C CA . ASP A 1 78 ? -7.078 -41.062 2.15 1 97.56 78 ASP A CA 1
ATOM 586 C C . ASP A 1 78 ? -7.914 -41.219 0.886 1 97.56 78 ASP A C 1
ATOM 588 O O . ASP A 1 78 ? -8.25 -42.375 0.512 1 97.56 78 ASP A O 1
ATOM 592 N N . ARG A 1 79 ? -8.258 -40.188 0.277 1 97.75 79 ARG A N 1
ATOM 593 C CA . ARG A 1 79 ? -9.164 -40.219 -0.867 1 97.75 79 ARG A CA 1
ATOM 594 C C . ARG A 1 79 ? -8.469 -39.719 -2.131 1 97.75 79 ARG A C 1
ATOM 596 O O . ARG A 1 79 ? -8.797 -40.156 -3.236 1 97.75 79 ARG A O 1
ATOM 603 N N . TYR A 1 80 ? -7.566 -38.781 -1.934 1 98.38 80 TYR A N 1
ATOM 604 C CA . TYR A 1 80 ? -7.012 -38.094 -3.094 1 98.38 80 TYR A CA 1
ATOM 605 C C . TYR A 1 80 ? -5.496 -38.25 -3.152 1 98.38 80 TYR A C 1
ATOM 607 O O . TYR A 1 80 ? -4.852 -38.469 -2.125 1 98.38 80 TYR A O 1
ATOM 615 N N . PHE A 1 81 ? -4.957 -38.25 -4.336 1 98.38 81 PHE A N 1
ATOM 616 C CA . PHE A 1 81 ? -3.537 -38.094 -4.633 1 98.38 81 PHE A CA 1
ATOM 617 C C . PHE A 1 81 ? -3.193 -36.656 -4.938 1 98.38 81 PHE A C 1
ATOM 619 O O . PHE A 1 81 ? -3.508 -36.156 -6.02 1 98.38 81 PHE A O 1
ATOM 626 N N . VAL A 1 82 ? -2.547 -35.969 -4.016 1 98.56 82 VAL A N 1
ATOM 627 C CA . VAL A 1 82 ? -2.322 -34.531 -4.109 1 98.56 82 VAL A CA 1
ATOM 628 C C . VAL A 1 82 ? -0.931 -34.281 -4.68 1 98.56 82 VAL A C 1
ATOM 630 O O . VAL A 1 82 ? 0.062 -34.812 -4.184 1 98.56 82 VAL A O 1
ATOM 633 N N . ILE A 1 83 ? -0.848 -33.469 -5.719 1 98.62 83 ILE A N 1
ATOM 634 C CA . ILE A 1 83 ? 0.401 -33.062 -6.34 1 98.62 83 ILE A CA 1
ATOM 635 C C . ILE A 1 83 ? 0.561 -31.547 -6.195 1 98.62 83 ILE A C 1
ATOM 637 O O . ILE A 1 83 ? -0.308 -30.781 -6.621 1 98.62 83 ILE A O 1
ATOM 641 N N . CYS A 1 84 ? 1.599 -31.062 -5.582 1 98.69 84 CYS A N 1
ATOM 642 C CA . CYS A 1 84 ? 1.913 -29.625 -5.555 1 98.69 84 CYS A CA 1
ATOM 643 C C . CYS A 1 84 ? 3.182 -29.344 -6.348 1 98.69 84 CYS A C 1
ATOM 645 O O . CYS A 1 84 ? 4.23 -29.922 -6.09 1 98.69 84 CYS A O 1
ATOM 647 N N . ILE A 1 85 ? 3.104 -28.453 -7.246 1 97.69 85 ILE A N 1
ATOM 648 C CA . ILE A 1 85 ? 4.238 -28.172 -8.117 1 97.69 85 ILE A CA 1
ATOM 649 C C . ILE A 1 85 ? 4.918 -26.875 -7.688 1 97.69 85 ILE A C 1
ATOM 651 O O . ILE A 1 85 ? 4.254 -25.938 -7.246 1 97.69 85 ILE A O 1
ATOM 655 N N . ASN A 1 86 ? 6.207 -26.891 -7.75 1 98.25 86 ASN A N 1
ATOM 656 C CA . ASN A 1 86 ? 6.953 -25.641 -7.668 1 98.25 86 ASN A CA 1
ATOM 657 C C . ASN A 1 86 ? 6.957 -24.906 -9.008 1 98.25 86 ASN A C 1
ATOM 659 O O . ASN A 1 86 ? 7.285 -25.484 -10.039 1 98.25 86 ASN A O 1
ATOM 663 N N . SER A 1 87 ? 6.66 -23.672 -8.977 1 98.62 87 SER A N 1
ATOM 664 C CA . SER A 1 87 ? 6.484 -22.906 -10.203 1 98.62 87 SER A CA 1
ATOM 665 C C . SER A 1 87 ? 7.77 -22.891 -11.023 1 98.62 87 SER A C 1
ATOM 667 O O . SER A 1 87 ? 8.859 -22.719 -10.477 1 98.62 87 SER A O 1
ATOM 669 N N . LEU A 1 88 ? 7.625 -23.156 -12.328 1 98.75 88 LEU A N 1
ATOM 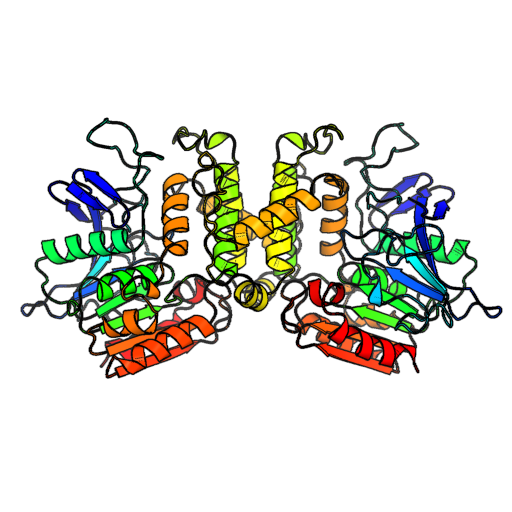670 C CA . LEU A 1 88 ? 8.719 -22.781 -13.219 1 98.75 88 LEU A CA 1
ATOM 671 C C . LEU A 1 88 ? 9.109 -21.312 -13.008 1 98.75 88 LEU A C 1
ATOM 673 O O . LEU A 1 88 ? 8.25 -20.438 -12.938 1 98.75 88 LEU A O 1
ATOM 677 N N . GLY A 1 89 ? 10.383 -21.016 -12.883 1 98.44 89 GLY A N 1
ATOM 678 C CA . GLY A 1 89 ? 10.844 -19.656 -12.586 1 98.44 89 GLY A CA 1
ATOM 679 C C . GLY A 1 89 ? 11.172 -19.453 -11.117 1 98.44 89 GLY A C 1
ATOM 680 O O . GLY A 1 89 ? 11.82 -18.469 -10.758 1 98.44 89 GLY A O 1
ATOM 681 N N . SER A 1 90 ? 10.703 -20.359 -10.219 1 97.88 90 SER A N 1
ATOM 682 C CA . SER A 1 90 ? 10.953 -20.266 -8.789 1 97.88 90 SER A CA 1
ATOM 683 C C . SER A 1 90 ? 12.328 -20.812 -8.43 1 97.88 90 SER A C 1
ATOM 685 O O . SER A 1 90 ? 12.914 -21.578 -9.195 1 97.88 90 SER A O 1
ATOM 687 N N . CYS A 1 91 ? 12.836 -20.531 -7.281 1 97 91 CYS A N 1
ATOM 688 C CA . CYS A 1 91 ? 14.18 -20.938 -6.879 1 97 91 CYS A CA 1
ATOM 689 C C . CYS A 1 91 ? 14.133 -22.109 -5.906 1 97 91 CYS A C 1
ATOM 691 O O . CYS A 1 91 ? 15.102 -22.359 -5.195 1 97 91 CYS A O 1
ATOM 693 N N . PHE A 1 92 ? 13.008 -22.766 -5.84 1 96.75 92 PHE A N 1
ATOM 694 C CA . PHE A 1 92 ? 12.867 -23.844 -4.871 1 96.75 92 PHE A CA 1
ATOM 695 C C . PHE A 1 92 ? 12.883 -25.203 -5.562 1 96.75 92 PHE A C 1
ATOM 697 O O . PHE A 1 92 ? 12.109 -26.094 -5.203 1 96.75 92 PHE A O 1
ATOM 704 N N . GLY A 1 93 ? 13.727 -25.312 -6.641 1 96.44 93 GLY A N 1
ATOM 705 C CA . GLY A 1 93 ? 13.914 -26.625 -7.262 1 96.44 93 GLY A CA 1
ATOM 706 C C . GLY A 1 93 ? 13.57 -26.625 -8.742 1 96.44 93 GLY A C 1
ATOM 707 O O . GLY A 1 93 ? 14.242 -27.297 -9.531 1 96.44 93 GLY A O 1
ATOM 708 N N . SER A 1 94 ? 12.516 -25.938 -9.133 1 98.31 94 SER A N 1
ATOM 709 C CA . SER A 1 94 ? 12.203 -25.812 -10.547 1 98.31 94 SER A CA 1
ATOM 710 C C . SER A 1 94 ? 13.195 -24.891 -11.25 1 98.31 94 SER A C 1
ATOM 712 O O . SER A 1 94 ? 13.82 -24.031 -10.617 1 98.31 94 SER A O 1
ATOM 714 N N . THR A 1 95 ? 13.344 -25.125 -12.594 1 98.62 95 THR A N 1
ATOM 715 C CA . THR A 1 95 ? 14.234 -24.266 -13.359 1 98.62 95 THR A CA 1
ATOM 716 C C . THR A 1 95 ? 13.75 -22.812 -13.336 1 98.62 95 THR A C 1
ATOM 718 O O . THR A 1 95 ? 12.562 -22.547 -13.531 1 98.62 95 THR A O 1
ATOM 721 N N . GLY A 1 96 ? 14.602 -21.922 -13 1 98.44 96 GLY A N 1
ATOM 722 C CA . GLY A 1 96 ? 14.352 -20.484 -12.977 1 98.44 96 GLY A CA 1
ATOM 723 C C . GLY A 1 96 ? 15.602 -19.656 -13.227 1 98.44 96 GLY A C 1
ATOM 724 O O . GLY A 1 96 ? 16.641 -20.203 -13.586 1 98.44 96 GLY A O 1
ATOM 725 N N . PRO A 1 97 ? 15.477 -18.344 -13.117 1 98.12 97 PRO A N 1
ATOM 726 C CA . PRO A 1 97 ? 16.609 -17.453 -13.359 1 98.12 97 PRO A CA 1
ATOM 727 C C . PRO A 1 97 ? 17.828 -17.812 -12.516 1 98.12 97 PRO A C 1
ATOM 729 O O . PRO A 1 97 ? 18.969 -17.562 -12.938 1 98.12 97 PRO A O 1
ATOM 732 N N . ALA A 1 98 ? 17.641 -18.438 -11.375 1 97.5 98 ALA A N 1
ATOM 733 C CA . ALA A 1 98 ? 18.734 -18.766 -10.469 1 97.5 98 ALA A CA 1
ATOM 734 C C . ALA A 1 98 ? 19.391 -20.078 -10.867 1 97.5 98 ALA A C 1
ATOM 736 O O . ALA A 1 98 ? 20.484 -20.406 -10.383 1 97.5 98 ALA A O 1
ATOM 737 N N . SER A 1 99 ? 18.781 -20.828 -11.742 1 98 99 SER A N 1
ATOM 738 C CA . SER A 1 99 ? 19.328 -22.109 -12.188 1 98 99 SER A CA 1
ATOM 739 C C . SER A 1 99 ? 20.453 -21.906 -13.188 1 98 99 SER A C 1
ATOM 741 O O . SER A 1 99 ? 20.641 -20.812 -13.727 1 98 99 SER A O 1
ATOM 743 N N . ILE A 1 100 ? 21.25 -22.984 -13.438 1 97.19 100 ILE A N 1
ATOM 744 C CA . ILE A 1 100 ? 22.328 -22.984 -14.414 1 97.19 100 ILE A CA 1
ATOM 745 C C . ILE A 1 100 ? 21.766 -23.344 -15.797 1 97.19 100 ILE A C 1
ATOM 747 O O . ILE A 1 100 ? 21.047 -24.328 -15.945 1 97.19 100 ILE A O 1
ATOM 751 N N . ASP A 1 101 ? 22.047 -22.516 -16.75 1 96.56 101 ASP A N 1
ATOM 752 C CA . ASP A 1 101 ? 21.766 -22.844 -18.156 1 96.56 101 ASP A CA 1
ATOM 753 C C . ASP A 1 101 ? 22.719 -23.922 -18.672 1 96.56 101 ASP A C 1
ATOM 755 O O . ASP A 1 101 ? 23.922 -23.688 -18.766 1 96.56 101 ASP A O 1
ATOM 759 N N . PRO A 1 102 ? 22.125 -25.062 -18.969 1 95.81 102 PRO A N 1
ATOM 760 C CA . PRO A 1 102 ? 23.016 -26.141 -19.406 1 95.81 102 PRO A CA 1
ATOM 761 C C . PRO A 1 102 ? 23.781 -25.812 -20.672 1 95.81 102 PRO A C 1
ATOM 763 O O . PRO A 1 102 ? 24.781 -26.438 -20.984 1 95.81 102 PRO A O 1
ATOM 766 N N . ARG A 1 103 ? 23.328 -24.875 -21.453 1 94.75 103 ARG A N 1
ATOM 767 C CA . ARG A 1 103 ? 23.984 -24.5 -22.703 1 94.75 103 ARG A CA 1
ATOM 768 C C . ARG A 1 103 ? 25.234 -23.672 -22.438 1 94.75 103 ARG A C 1
ATOM 770 O O . ARG A 1 103 ? 26.203 -23.75 -23.188 1 94.75 103 ARG A O 1
ATOM 777 N N . THR A 1 104 ? 25.297 -22.891 -21.344 1 95.5 104 THR A N 1
ATOM 778 C CA . THR A 1 104 ? 26.375 -21.938 -21.109 1 95.5 104 THR A CA 1
ATOM 779 C C . THR A 1 104 ? 27.156 -22.281 -19.859 1 95.5 104 THR A C 1
ATOM 781 O O . THR A 1 104 ? 28.281 -21.828 -19.672 1 95.5 104 THR A O 1
ATOM 784 N N . GLY A 1 105 ? 26.531 -23.062 -18.938 1 96.31 105 GLY A N 1
ATOM 785 C CA . GLY A 1 105 ? 27.156 -23.391 -17.672 1 96.31 105 GLY A CA 1
ATOM 786 C C . GLY A 1 105 ? 27.062 -22.266 -16.656 1 96.31 105 GLY A C 1
ATOM 787 O O . GLY A 1 105 ? 27.609 -22.359 -15.555 1 96.31 105 GLY A O 1
ATOM 788 N N . GLN A 1 106 ? 26.391 -21.219 -17.031 1 95.69 106 GLN A N 1
ATOM 789 C CA . GLN A 1 106 ? 26.188 -20.062 -16.156 1 95.69 106 GLN A CA 1
ATOM 790 C C . GLN A 1 106 ? 24.734 -19.969 -15.703 1 95.69 106 GLN A C 1
ATOM 792 O O . GLN A 1 106 ? 23.844 -20.562 -16.312 1 95.69 106 GLN A O 1
ATOM 797 N N . ARG A 1 107 ? 24.547 -19.234 -14.625 1 96.38 107 ARG A N 1
ATOM 798 C CA . ARG A 1 107 ? 23.172 -18.969 -14.211 1 96.38 107 ARG A CA 1
ATOM 799 C C . ARG A 1 107 ? 22.406 -18.25 -15.312 1 96.38 107 ARG A C 1
ATOM 801 O O . ARG A 1 107 ? 22.969 -17.391 -16.016 1 96.38 107 ARG A O 1
ATOM 808 N N . TYR A 1 108 ? 21.141 -18.531 -15.461 1 97.06 108 TYR A N 1
ATOM 809 C CA . TYR A 1 108 ? 20.328 -17.844 -16.469 1 97.06 108 TYR A CA 1
ATOM 810 C C . TYR A 1 108 ? 20.312 -16.344 -16.234 1 97.06 108 TYR A C 1
ATOM 812 O O . TYR A 1 108 ? 20.641 -15.562 -17.141 1 97.06 108 TYR A O 1
ATOM 820 N N . GLY A 1 109 ? 20.031 -15.992 -14.93 1 96.31 109 GLY A N 1
ATOM 821 C CA . GLY A 1 109 ? 19.828 -14.578 -14.688 1 96.31 109 GLY A CA 1
ATOM 822 C C . GLY A 1 109 ? 18.812 -13.945 -15.625 1 96.31 109 GLY A C 1
ATOM 823 O O . GLY A 1 109 ? 17.703 -14.453 -15.773 1 96.31 109 GLY A O 1
ATOM 824 N N . LEU A 1 110 ? 19.203 -12.859 -16.297 1 96.06 110 LEU A N 1
ATOM 825 C CA . LEU A 1 110 ? 18.266 -12.156 -17.172 1 96.06 110 LEU A CA 1
ATOM 826 C C . LEU A 1 110 ? 18.281 -12.766 -18.562 1 96.06 110 LEU A C 1
ATOM 828 O O . LEU A 1 110 ? 17.5 -12.344 -19.438 1 96.06 110 LEU A O 1
ATOM 832 N N . SER A 1 111 ? 19.109 -13.758 -18.781 1 96.06 111 SER A N 1
ATOM 833 C CA . SER A 1 111 ? 19.016 -14.492 -20.031 1 96.06 111 SER A CA 1
ATOM 834 C C . SER A 1 111 ? 17.859 -15.484 -20.016 1 96.06 111 SER A C 1
ATOM 836 O O . SER A 1 111 ? 17.5 -16.047 -21.047 1 96.06 111 SER A O 1
ATOM 838 N N . PHE A 1 112 ? 17.312 -15.719 -18.828 1 97.5 112 PHE A N 1
ATOM 839 C CA . PHE A 1 112 ? 16.062 -16.484 -18.75 1 97.5 112 PHE A CA 1
ATOM 840 C C . PHE A 1 112 ? 14.984 -15.852 -19.609 1 97.5 112 PHE A C 1
ATOM 842 O O . PHE A 1 112 ? 14.82 -14.633 -19.609 1 97.5 112 PHE A O 1
ATOM 849 N N . PRO A 1 113 ? 14.297 -16.672 -20.391 1 96.88 113 PRO A N 1
ATOM 850 C CA . PRO A 1 113 ? 13.273 -16.094 -21.25 1 96.88 113 PRO A CA 1
ATOM 851 C C . PRO A 1 113 ? 12.141 -15.422 -20.484 1 96.88 113 PRO A C 1
ATOM 853 O O . PRO A 1 113 ? 12.016 -15.633 -19.266 1 96.88 113 PRO A O 1
ATOM 856 N N . ILE A 1 114 ? 11.328 -14.586 -21.188 1 95.81 114 ILE A N 1
ATOM 857 C CA . ILE A 1 114 ? 10.148 -14.008 -20.562 1 95.81 114 ILE A CA 1
ATOM 858 C C . ILE A 1 114 ? 9.273 -15.125 -19.984 1 95.81 114 ILE A C 1
ATOM 860 O O . ILE A 1 114 ? 8.93 -16.078 -20.688 1 95.81 114 ILE A O 1
ATOM 864 N N . LEU A 1 115 ? 9 -15.023 -18.75 1 97.94 115 LEU A N 1
ATOM 865 C CA . LEU A 1 115 ? 8.18 -16.016 -18.062 1 97.94 115 LEU A CA 1
ATOM 866 C C . LEU A 1 115 ? 6.73 -15.531 -17.969 1 97.94 115 LEU A C 1
ATOM 868 O O . LEU A 1 115 ? 6.473 -14.375 -17.656 1 97.94 115 LEU A O 1
ATOM 872 N N . THR A 1 116 ? 5.812 -16.344 -18.312 1 98.38 116 THR A N 1
ATOM 873 C CA . THR A 1 116 ? 4.387 -16.125 -18.094 1 98.38 116 THR A CA 1
ATOM 874 C C . THR A 1 116 ? 3.781 -17.234 -17.25 1 98.38 116 THR A C 1
ATOM 876 O O . THR A 1 116 ? 4.43 -18.266 -17.016 1 98.38 116 THR A O 1
ATOM 879 N N . LEU A 1 117 ? 2.602 -17.016 -16.75 1 98.81 117 LEU A N 1
ATOM 880 C CA . LEU A 1 117 ? 1.972 -18.062 -15.953 1 98.81 117 LEU A CA 1
ATOM 881 C C . LEU A 1 117 ? 1.485 -19.203 -16.844 1 98.81 117 LEU A C 1
ATOM 883 O O . LEU A 1 117 ? 1.252 -20.312 -16.344 1 98.81 117 LEU A O 1
ATOM 887 N N . GLU A 1 118 ? 1.396 -18.938 -18.125 1 98.81 118 GLU A N 1
ATOM 888 C CA . GLU A 1 118 ? 1.18 -20.031 -19.078 1 98.81 118 GLU A CA 1
ATOM 889 C C . GLU A 1 118 ? 2.352 -21 -19.078 1 98.81 118 GLU A C 1
ATOM 891 O O . GLU A 1 118 ? 2.156 -22.219 -19.219 1 98.81 118 GLU A O 1
ATOM 896 N N . ASP A 1 119 ? 3.518 -20.453 -18.953 1 98.88 119 ASP A N 1
ATOM 897 C CA . ASP A 1 119 ? 4.695 -21.312 -18.891 1 98.88 119 ASP A CA 1
ATOM 898 C C . ASP A 1 119 ? 4.688 -22.141 -17.609 1 98.88 119 ASP A C 1
ATOM 900 O O . ASP A 1 119 ? 5.055 -23.312 -17.625 1 98.88 119 ASP A O 1
ATOM 904 N N . VAL A 1 120 ? 4.305 -21.547 -16.484 1 98.88 120 VAL A N 1
ATOM 905 C CA . VAL A 1 120 ? 4.172 -22.25 -15.211 1 98.88 120 VAL A CA 1
ATOM 906 C C . VAL A 1 120 ? 3.152 -23.375 -15.352 1 98.88 120 VAL A C 1
ATOM 908 O O . VAL A 1 120 ? 3.389 -24.5 -14.898 1 98.88 120 VAL A O 1
ATOM 911 N N . ALA A 1 121 ? 2.02 -23.062 -15.984 1 98.81 121 ALA A N 1
ATOM 912 C CA . ALA A 1 121 ? 0.976 -24.047 -16.25 1 98.81 121 ALA A CA 1
ATOM 913 C C . ALA A 1 121 ? 1.52 -25.219 -17.062 1 98.81 121 ALA A C 1
ATOM 915 O O . ALA A 1 121 ? 1.228 -26.391 -16.75 1 98.81 121 ALA A O 1
ATOM 916 N N . GLU A 1 122 ? 2.318 -24.906 -18.094 1 98.56 122 GLU A N 1
ATOM 917 C CA . GLU A 1 122 ? 2.887 -25.953 -18.922 1 98.56 122 GLU A CA 1
ATOM 918 C C . GLU A 1 122 ? 3.846 -26.844 -18.125 1 98.56 122 GLU A C 1
ATOM 920 O O . GLU A 1 122 ? 3.949 -28.047 -18.375 1 98.56 122 GLU A O 1
ATOM 925 N N . GLY A 1 123 ? 4.609 -26.172 -17.234 1 98.31 123 GLY A N 1
ATOM 926 C CA . GLY A 1 123 ? 5.402 -26.984 -16.328 1 98.31 123 GLY A CA 1
ATOM 927 C C . GLY A 1 123 ? 4.574 -27.969 -15.531 1 98.31 123 GLY A C 1
ATOM 928 O O . GLY A 1 123 ? 4.953 -29.141 -15.406 1 98.31 123 GLY A O 1
ATOM 929 N N . GLY A 1 124 ? 3.469 -27.531 -14.992 1 98.25 124 GLY A N 1
ATOM 930 C CA . GLY A 1 124 ? 2.553 -28.422 -14.297 1 98.25 124 GLY A CA 1
ATOM 931 C C . GLY A 1 124 ? 2.041 -29.562 -15.172 1 98.25 124 GLY A C 1
ATOM 932 O O . GLY A 1 124 ? 1.934 -30.703 -14.727 1 98.25 124 GLY A O 1
ATOM 933 N N . PHE A 1 125 ? 1.716 -29.219 -16.438 1 98.38 125 PHE A N 1
ATOM 934 C CA . PHE A 1 125 ? 1.22 -30.219 -17.375 1 98.38 125 PHE A CA 1
ATOM 935 C C . PHE A 1 125 ? 2.25 -31.312 -17.594 1 98.38 125 PHE A C 1
ATOM 937 O O . PHE A 1 125 ? 1.899 -32.5 -17.688 1 98.38 125 PHE A O 1
ATOM 944 N N . GLU A 1 126 ? 3.516 -30.953 -17.672 1 97.75 126 GLU A N 1
ATOM 945 C CA . GLU A 1 126 ? 4.582 -31.938 -17.859 1 97.75 126 GLU A CA 1
ATOM 946 C C . GLU A 1 126 ? 4.645 -32.906 -16.688 1 97.75 126 GLU A C 1
ATOM 948 O O . GLU A 1 126 ? 4.883 -34.094 -16.875 1 97.75 126 GLU A O 1
ATOM 953 N N . VAL A 1 127 ? 4.477 -32.375 -15.469 1 98 127 VAL A N 1
ATOM 954 C CA . VAL A 1 127 ? 4.465 -33.219 -14.289 1 98 127 VAL A CA 1
ATOM 955 C C . VAL A 1 127 ? 3.299 -34.219 -14.383 1 98 127 VAL A C 1
ATOM 957 O O . VAL A 1 127 ? 3.475 -35.406 -14.18 1 98 127 VAL A O 1
ATOM 960 N N . VAL A 1 128 ? 2.119 -33.719 -14.711 1 98.19 128 VAL A N 1
ATOM 961 C CA . VAL A 1 128 ? 0.905 -34.531 -14.82 1 98.19 128 VAL A CA 1
ATOM 962 C C . VAL A 1 128 ? 1.102 -35.625 -15.859 1 98.19 128 VAL A C 1
ATOM 964 O O . VAL A 1 128 ? 0.803 -36.781 -15.602 1 98.19 128 VAL A O 1
ATOM 967 N N . ARG A 1 129 ? 1.642 -35.25 -16.984 1 97 129 ARG A N 1
ATOM 968 C CA . ARG A 1 129 ? 1.885 -36.188 -18.078 1 97 129 ARG A CA 1
ATOM 969 C C . ARG A 1 129 ? 2.871 -37.281 -17.656 1 97 129 ARG A C 1
ATOM 971 O O . ARG A 1 129 ? 2.645 -38.438 -17.922 1 97 129 ARG A O 1
ATOM 978 N N . GLN A 1 130 ? 3.887 -36.906 -17.031 1 97.12 130 GLN A N 1
ATOM 979 C CA . GLN A 1 130 ? 4.938 -37.844 -16.672 1 97.12 130 GLN A CA 1
ATOM 980 C C . GLN A 1 130 ? 4.473 -38.781 -15.555 1 97.12 130 GLN A C 1
ATOM 982 O O . GLN A 1 130 ? 5.023 -39.875 -15.383 1 97.12 130 GLN A O 1
ATOM 987 N N . LEU A 1 131 ? 3.5 -38.375 -14.766 1 96.94 131 LEU A N 1
ATOM 988 C CA . LEU A 1 131 ? 2.916 -39.219 -13.734 1 96.94 131 LEU A CA 1
ATOM 989 C C . LEU A 1 131 ? 1.886 -40.156 -14.336 1 96.94 131 LEU A C 1
ATOM 991 O O . LEU A 1 131 ? 1.286 -40.969 -13.625 1 96.94 131 LEU A O 1
ATOM 995 N N . GLY A 1 132 ? 1.625 -40 -15.625 1 96.31 132 GLY A N 1
ATOM 996 C CA . GLY A 1 132 ? 0.726 -40.875 -16.344 1 96.31 132 GLY A CA 1
ATOM 997 C C . GLY A 1 132 ? -0.737 -40.531 -16.156 1 96.31 132 GLY A C 1
ATOM 998 O O . GLY A 1 132 ? -1.614 -41.375 -16.297 1 96.31 132 GLY A O 1
ATOM 999 N N . LEU A 1 133 ? -0.972 -39.344 -15.805 1 97.5 133 LEU A N 1
ATOM 1000 C CA . LEU A 1 133 ? -2.344 -38.906 -15.578 1 97.5 133 LEU A CA 1
ATOM 1001 C C . LEU A 1 133 ? -2.943 -38.344 -16.844 1 97.5 133 LEU A C 1
ATOM 1003 O O . LEU A 1 133 ? -2.299 -37.531 -17.531 1 97.5 133 LEU A O 1
ATOM 1007 N N . GLN A 1 134 ? -4.133 -38.75 -17.203 1 95.12 134 GLN A N 1
ATOM 1008 C CA . GLN A 1 134 ? -4.836 -38.25 -18.375 1 95.12 134 GLN A CA 1
ATOM 1009 C C . GLN A 1 134 ? -5.883 -37.219 -17.969 1 95.12 134 GLN A C 1
ATOM 1011 O O . GLN A 1 134 ? -6.266 -36.344 -18.781 1 95.12 134 GLN A O 1
ATOM 1016 N N . ARG A 1 135 ? -6.324 -37.375 -16.781 1 96.19 135 ARG A N 1
ATOM 1017 C CA . ARG A 1 135 ? -7.344 -36.5 -16.25 1 96.19 135 ARG A CA 1
ATOM 1018 C C . ARG A 1 135 ? -7.137 -36.25 -14.758 1 96.19 135 ARG A C 1
ATOM 1020 O O . ARG A 1 135 ? -6.703 -37.156 -14.039 1 96.19 135 ARG A O 1
ATOM 1027 N N . LEU A 1 136 ? -7.488 -35.094 -14.344 1 98.75 136 LEU A N 1
ATOM 1028 C CA . LEU A 1 136 ? -7.402 -34.719 -12.938 1 98.75 136 LEU A CA 1
ATOM 1029 C C . LEU A 1 136 ? -8.789 -34.562 -12.32 1 98.75 136 LEU A C 1
ATOM 1031 O O . LEU A 1 136 ? -9.742 -34.188 -13.016 1 98.75 136 LEU A O 1
ATOM 1035 N N . HIS A 1 137 ? -8.859 -34.969 -11.055 1 98.62 137 HIS A N 1
ATOM 1036 C CA . HIS A 1 137 ? -10.102 -34.688 -10.344 1 98.62 137 HIS A CA 1
ATOM 1037 C C . HIS A 1 137 ? -10.352 -33.188 -10.25 1 98.62 137 HIS A C 1
ATOM 1039 O O . HIS A 1 137 ? -11.43 -32.719 -10.609 1 98.62 137 HIS A O 1
ATOM 1045 N N . THR A 1 138 ? -9.383 -32.469 -9.758 1 98.81 138 THR A N 1
ATOM 1046 C CA . THR A 1 138 ? -9.523 -31.031 -9.547 1 98.81 138 THR A CA 1
ATOM 1047 C C . THR A 1 138 ? -8.164 -30.344 -9.625 1 98.81 138 THR A C 1
ATOM 1049 O O . THR A 1 138 ? -7.16 -30.875 -9.133 1 98.81 138 THR A O 1
ATOM 1052 N N . VAL A 1 139 ? -8.102 -29.188 -10.289 1 98.88 139 VAL A N 1
ATOM 1053 C CA . VAL A 1 139 ? -6.961 -28.281 -10.227 1 98.88 139 VAL A CA 1
ATOM 1054 C C . VAL A 1 139 ? -7.246 -27.172 -9.234 1 98.88 139 VAL A C 1
ATOM 1056 O O . VAL A 1 139 ? -8.328 -26.578 -9.242 1 98.88 139 VAL A O 1
ATOM 1059 N N . ILE A 1 140 ? -6.289 -26.906 -8.305 1 98.88 140 ILE A N 1
ATOM 1060 C CA . ILE A 1 140 ? -6.441 -25.922 -7.238 1 98.88 140 ILE A CA 1
ATOM 1061 C C . ILE A 1 140 ? -5.352 -24.859 -7.355 1 98.88 140 ILE A C 1
ATOM 1063 O O . ILE A 1 140 ? -4.195 -25.172 -7.648 1 98.88 140 ILE A O 1
ATOM 1067 N N . GLY A 1 141 ? -5.668 -23.641 -7.188 1 98.62 141 GLY A N 1
ATOM 1068 C CA . GLY A 1 141 ? -4.68 -22.578 -7.164 1 98.62 141 GLY A CA 1
ATOM 1069 C C . GLY A 1 141 ? -4.973 -21.516 -6.129 1 98.62 141 GLY A C 1
ATOM 1070 O O . GLY A 1 141 ? -6.129 -21.125 -5.938 1 98.62 141 GLY A O 1
ATOM 1071 N N . CYS A 1 142 ? -3.961 -21.047 -5.465 1 98.25 142 CYS A N 1
ATOM 1072 C CA . CYS A 1 142 ? -4.055 -19.984 -4.473 1 98.25 142 CYS A CA 1
ATOM 1073 C C . CYS A 1 142 ? -3.285 -18.75 -4.93 1 98.25 142 CYS A C 1
ATOM 1075 O O . CYS A 1 142 ? -2.131 -18.859 -5.348 1 98.25 142 CYS A O 1
ATOM 1077 N N . SER A 1 143 ? -3.934 -17.516 -4.816 1 98.19 143 SER A N 1
ATOM 1078 C CA . SER A 1 143 ? -3.256 -16.281 -5.195 1 98.19 143 SER A CA 1
ATOM 1079 C C . SER A 1 143 ? -2.727 -16.359 -6.625 1 98.19 143 SER A C 1
ATOM 1081 O O . SER A 1 143 ? -3.48 -16.656 -7.555 1 98.19 143 SER A O 1
ATOM 1083 N N . MET A 1 144 ? -1.461 -16.203 -6.863 1 98.5 144 MET A N 1
ATOM 1084 C CA . MET A 1 144 ? -0.853 -16.375 -8.18 1 98.5 144 MET A CA 1
ATOM 1085 C C . MET A 1 144 ? -1.14 -17.75 -8.75 1 98.5 144 MET A C 1
ATOM 1087 O O . MET A 1 144 ? -1.327 -17.906 -9.953 1 98.5 144 MET A O 1
ATOM 1091 N N . GLY A 1 145 ? -1.195 -18.734 -7.883 1 98.69 145 GLY A N 1
ATOM 1092 C CA . GLY A 1 145 ? -1.468 -20.094 -8.305 1 98.69 145 GLY A CA 1
ATOM 1093 C C . GLY A 1 145 ? -2.838 -20.266 -8.93 1 98.69 145 GLY A C 1
ATOM 1094 O O . GLY A 1 145 ? -3.031 -21.125 -9.781 1 98.69 145 GLY A O 1
ATOM 1095 N N . GLY A 1 146 ? -3.799 -19.453 -8.445 1 98.75 146 GLY A N 1
ATOM 1096 C CA . GLY A 1 146 ? -5.105 -19.484 -9.086 1 98.75 146 GLY A CA 1
ATOM 1097 C C . GLY A 1 146 ? -5.07 -19.031 -10.531 1 98.75 146 GLY A C 1
ATOM 1098 O O . GLY A 1 146 ? -5.793 -19.578 -11.375 1 98.75 146 GLY A O 1
ATOM 1099 N N . MET A 1 147 ? -4.223 -18.078 -10.844 1 98.75 147 MET A N 1
ATOM 1100 C CA . MET A 1 147 ? -4.004 -17.641 -12.219 1 98.75 147 MET A CA 1
ATOM 1101 C C . MET A 1 147 ? -3.326 -18.734 -13.039 1 98.75 147 MET A C 1
ATOM 1103 O O . MET A 1 147 ? -3.713 -18.984 -14.188 1 98.75 147 MET A O 1
ATOM 1107 N N . SER A 1 148 ? -2.357 -19.375 -12.438 1 98.81 148 SER A N 1
ATOM 1108 C CA . SER A 1 148 ? -1.689 -20.5 -13.102 1 98.81 148 SER A CA 1
ATOM 1109 C C . SER A 1 148 ? -2.66 -21.641 -13.375 1 98.81 148 SER A C 1
ATOM 1111 O O . SER A 1 148 ? -2.609 -22.266 -14.438 1 98.81 148 SER A O 1
ATOM 1113 N N . ALA A 1 149 ? -3.518 -21.891 -12.414 1 98.88 149 ALA A N 1
ATOM 1114 C CA . ALA A 1 149 ? -4.52 -22.938 -12.57 1 98.88 149 ALA A CA 1
ATOM 1115 C C . ALA A 1 149 ? -5.477 -22.625 -13.711 1 98.88 149 ALA A C 1
ATOM 1117 O O . ALA A 1 149 ? -5.855 -23.5 -14.484 1 98.88 149 ALA A O 1
ATOM 1118 N N . LEU A 1 150 ? -5.855 -21.375 -13.797 1 98.62 150 LEU A N 1
ATOM 1119 C CA . LEU A 1 150 ? -6.695 -20.938 -14.906 1 98.62 150 LEU A CA 1
ATOM 1120 C C . LEU A 1 150 ? -5.98 -21.141 -16.234 1 98.62 150 LEU A C 1
ATOM 1122 O O . LEU A 1 150 ? -6.57 -21.641 -17.188 1 98.62 150 LEU A O 1
ATOM 1126 N N . ALA A 1 151 ? -4.746 -20.703 -16.281 1 98.75 151 ALA A N 1
ATOM 1127 C CA . ALA A 1 151 ? -3.939 -20.891 -17.484 1 98.75 151 ALA A CA 1
ATOM 1128 C C . ALA A 1 151 ? -3.865 -22.375 -17.875 1 98.75 151 ALA A C 1
ATOM 1130 O O . ALA A 1 151 ? -3.988 -22.719 -19.047 1 98.75 151 ALA A O 1
ATOM 1131 N N . PHE A 1 152 ? -3.703 -23.172 -16.891 1 98.81 152 PHE A N 1
ATOM 1132 C CA . PHE A 1 152 ? -3.611 -24.625 -17.078 1 98.81 152 PHE A CA 1
ATOM 1133 C C . PHE A 1 152 ? -4.887 -25.156 -17.703 1 98.81 152 PHE A C 1
ATOM 1135 O O . PHE A 1 152 ? -4.828 -25.875 -18.719 1 98.81 152 PHE A O 1
ATOM 1142 N N . CYS A 1 153 ? -6.027 -24.797 -17.188 1 98.62 153 CYS A N 1
ATOM 1143 C CA . CYS A 1 153 ? -7.309 -25.328 -17.641 1 98.62 153 CYS A CA 1
ATOM 1144 C C . CYS A 1 153 ? -7.672 -24.797 -19.016 1 98.62 153 CYS A C 1
ATOM 1146 O O . CYS A 1 153 ? -8.281 -25.5 -19.828 1 98.62 153 CYS A O 1
ATOM 1148 N N . VAL A 1 154 ? -7.285 -23.562 -19.234 1 98.31 154 VAL A N 1
ATOM 1149 C CA . VAL A 1 154 ? -7.684 -22.969 -20.5 1 98.31 154 VAL A CA 1
ATOM 1150 C C . VAL A 1 154 ? -6.801 -23.5 -21.625 1 98.31 154 VAL A C 1
ATOM 1152 O O . VAL A 1 154 ? -7.25 -23.641 -22.766 1 98.31 154 VAL A O 1
ATOM 1155 N N . ARG A 1 155 ? -5.605 -23.859 -21.344 1 98 155 ARG A N 1
ATOM 1156 C CA . ARG A 1 155 ? -4.664 -24.344 -22.344 1 98 155 ARG A CA 1
ATOM 1157 C C . ARG A 1 155 ? -4.84 -25.844 -22.578 1 98 155 ARG A C 1
ATOM 1159 O O . ARG A 1 155 ? -4.465 -26.359 -23.641 1 98 155 ARG A O 1
ATOM 1166 N N . HIS A 1 156 ? -5.402 -26.516 -21.594 1 98.06 156 HIS A N 1
ATOM 1167 C CA . HIS A 1 156 ? -5.652 -27.953 -21.703 1 98.06 156 HIS A CA 1
ATOM 1168 C C . HIS A 1 156 ? -7.102 -28.281 -21.359 1 98.06 156 HIS A C 1
ATOM 1170 O O . HIS A 1 156 ? -7.375 -28.969 -20.375 1 98.06 156 HIS A O 1
ATOM 1176 N N . PRO A 1 157 ? -8.023 -27.875 -22.234 1 97.38 157 PRO A N 1
ATOM 1177 C CA . PRO A 1 157 ? -9.438 -28.125 -21.969 1 97.38 157 PRO A CA 1
ATOM 1178 C C . PRO A 1 157 ? -9.75 -29.594 -21.781 1 97.38 157 PRO A C 1
ATOM 1180 O O . PRO A 1 157 ? -9.289 -30.438 -22.547 1 97.38 157 PRO A O 1
ATOM 1183 N N . GLY A 1 158 ? -10.422 -29.906 -20.719 1 96.69 158 GLY A N 1
ATOM 1184 C CA . GLY A 1 158 ? -10.828 -31.266 -20.453 1 96.69 158 GLY A CA 1
ATOM 1185 C C . GLY A 1 158 ? -9.875 -32.031 -19.547 1 96.69 158 GLY A C 1
ATOM 1186 O O . GLY A 1 158 ? -10.164 -33.125 -19.109 1 96.69 158 GLY A O 1
ATOM 1187 N N . ILE A 1 159 ? -8.766 -31.406 -19.156 1 96.88 159 ILE A N 1
ATOM 1188 C CA . ILE A 1 159 ? -7.711 -32.062 -18.391 1 96.88 159 ILE A CA 1
ATOM 1189 C C . ILE A 1 159 ? -8.172 -32.25 -16.953 1 96.88 159 ILE A C 1
ATOM 1191 O O . ILE A 1 159 ? -7.617 -33.094 -16.219 1 96.88 159 ILE A O 1
ATOM 1195 N N . SER A 1 160 ? -9.188 -31.547 -16.531 1 98.19 160 SER A N 1
ATOM 1196 C CA . SER A 1 160 ? -9.695 -31.609 -15.156 1 98.19 160 SER A CA 1
ATOM 1197 C C . SER A 1 160 ? -11.211 -31.516 -15.117 1 98.19 160 SER A C 1
ATOM 1199 O O . SER A 1 160 ? -11.82 -30.828 -15.953 1 98.19 160 SER A O 1
ATOM 1201 N N . ASP A 1 161 ? -11.773 -32.188 -14.188 1 97.94 161 ASP A N 1
ATOM 1202 C CA . ASP A 1 161 ? -13.211 -32.062 -13.961 1 97.94 161 ASP A CA 1
ATOM 1203 C C . ASP A 1 161 ? -13.523 -30.828 -13.102 1 97.94 161 ASP A C 1
ATOM 1205 O O . ASP A 1 161 ? -14.523 -30.156 -13.312 1 97.94 161 ASP A O 1
ATOM 1209 N N . GLY A 1 162 ? -12.648 -30.609 -12.172 1 98.62 162 GLY A N 1
ATOM 1210 C CA . GLY A 1 162 ? -12.898 -29.562 -11.188 1 98.62 162 GLY A CA 1
ATOM 1211 C C . GLY A 1 162 ? -11.852 -28.469 -11.211 1 98.62 162 GLY A C 1
ATOM 1212 O O . GLY A 1 162 ? -10.734 -28.672 -11.695 1 98.62 162 GLY A O 1
ATOM 1213 N N . PHE A 1 163 ? -12.211 -27.281 -10.664 1 98.75 163 PHE A N 1
ATOM 1214 C CA . PHE A 1 163 ? -11.352 -26.109 -10.531 1 98.75 163 PHE A CA 1
ATOM 1215 C C . PHE A 1 163 ? -11.641 -25.375 -9.234 1 98.75 163 PHE A C 1
ATOM 1217 O O . PHE A 1 163 ? -12.797 -25.078 -8.93 1 98.75 163 PHE A O 1
ATOM 1224 N N . VAL A 1 164 ? -10.602 -25.109 -8.445 1 98.81 164 VAL A N 1
ATOM 1225 C CA . VAL A 1 164 ? -10.758 -24.344 -7.215 1 98.81 164 VAL A CA 1
ATOM 1226 C C . VAL A 1 164 ? -9.797 -23.141 -7.223 1 98.81 164 VAL A C 1
ATOM 1228 O O . VAL A 1 164 ? -8.586 -23.312 -7.363 1 98.81 164 VAL A O 1
ATOM 1231 N N . SER A 1 165 ? -10.336 -22 -7.137 1 98.81 165 SER A N 1
ATOM 1232 C CA . SER A 1 165 ? -9.57 -20.766 -7.062 1 98.81 165 SER A CA 1
ATOM 1233 C C . SER A 1 165 ? -9.711 -20.109 -5.695 1 98.81 165 SER A C 1
ATOM 1235 O O . SER A 1 165 ? -10.82 -19.797 -5.254 1 98.81 165 SER A O 1
ATOM 1237 N N . VAL A 1 166 ? -8.555 -19.875 -5.043 1 98.5 166 VAL A N 1
ATOM 1238 C CA . VAL A 1 166 ? -8.555 -19.266 -3.717 1 98.5 166 VAL A CA 1
ATOM 1239 C C . VAL A 1 166 ? -7.832 -17.922 -3.766 1 98.5 166 VAL A C 1
ATOM 1241 O O . VAL A 1 166 ? -6.625 -17.875 -4.016 1 98.5 166 VAL A O 1
ATOM 1244 N N . SER A 1 167 ? -8.562 -16.797 -3.498 1 97.94 167 SER A N 1
ATOM 1245 C CA . SER A 1 167 ? -8 -15.453 -3.439 1 97.94 167 SER A CA 1
ATOM 1246 C C . SER A 1 167 ? -7.203 -15.133 -4.699 1 97.94 167 SER A C 1
ATOM 1248 O O . SER A 1 167 ? -6.043 -14.719 -4.617 1 97.94 167 SER A O 1
ATOM 1250 N N . SER A 1 168 ? -7.785 -15.305 -5.84 1 98.44 168 SER A N 1
ATOM 1251 C CA . SER A 1 168 ? -7.133 -15.125 -7.133 1 98.44 168 SER A CA 1
ATOM 1252 C C . SER A 1 168 ? -8.008 -14.328 -8.094 1 98.44 168 SER A C 1
ATOM 1254 O O . SER A 1 168 ? -8.93 -13.633 -7.664 1 98.44 168 SER A O 1
ATOM 1256 N N . ALA A 1 169 ? -7.605 -14.281 -9.383 1 97.62 169 ALA A N 1
ATOM 1257 C CA . ALA A 1 169 ? -8.328 -13.461 -10.352 1 97.62 169 ALA A CA 1
ATOM 1258 C C . ALA A 1 169 ? -8.016 -13.906 -11.781 1 97.62 169 ALA A C 1
ATOM 1260 O O . ALA A 1 169 ? -7.082 -14.688 -12.008 1 97.62 169 ALA A O 1
ATOM 1261 N N . ALA A 1 170 ? -8.852 -13.414 -12.695 1 98 170 ALA A N 1
ATOM 1262 C CA . ALA A 1 170 ? -8.648 -13.711 -14.109 1 98 170 ALA A CA 1
ATOM 1263 C C . ALA A 1 170 ? -7.598 -12.789 -14.719 1 98 170 ALA A C 1
ATOM 1265 O O . ALA A 1 170 ? -7.109 -13.039 -15.82 1 98 170 ALA A O 1
ATOM 1266 N N . ARG A 1 171 ? -7.281 -11.773 -14.016 1 96.69 171 ARG A N 1
ATOM 1267 C CA . ARG A 1 171 ? -6.25 -10.812 -14.391 1 96.69 171 ARG A CA 1
ATOM 1268 C C . ARG A 1 171 ? -5.895 -9.906 -13.219 1 96.69 171 ARG A C 1
ATOM 1270 O O . ARG A 1 171 ? -6.676 -9.766 -12.273 1 96.69 171 ARG A O 1
ATOM 1277 N N . ALA A 1 172 ? -4.691 -9.328 -13.273 1 94.44 172 ALA A N 1
ATOM 1278 C CA . ALA A 1 172 ? -4.305 -8.359 -12.25 1 94.44 172 ALA A CA 1
ATOM 1279 C C . ALA A 1 172 ? -4.938 -6.996 -12.516 1 94.44 172 ALA A C 1
ATOM 1281 O O . ALA A 1 172 ? -5.059 -6.574 -13.672 1 94.44 172 ALA A O 1
ATOM 1282 N N . LEU A 1 173 ? -5.312 -6.277 -11.5 1 94.44 173 LEU A N 1
ATOM 1283 C CA . LEU A 1 173 ? -5.824 -4.914 -11.609 1 94.44 173 LEU A CA 1
ATOM 1284 C C . LEU A 1 173 ? -4.699 -3.896 -11.477 1 94.44 173 LEU A C 1
ATOM 1286 O O . LEU A 1 173 ? -3.6 -4.234 -11.031 1 94.44 173 LEU A O 1
ATOM 1290 N N . PRO A 1 174 ? -4.941 -2.66 -11.859 1 93.56 174 PRO A N 1
ATOM 1291 C CA . PRO A 1 174 ? -3.893 -1.639 -11.852 1 93.56 174 PRO A CA 1
ATOM 1292 C C . PRO A 1 174 ? -3.27 -1.436 -10.477 1 93.56 174 PRO A C 1
ATOM 1294 O O . PRO A 1 174 ? -2.061 -1.211 -10.367 1 93.56 174 PRO A O 1
ATOM 1297 N N . PHE A 1 175 ? -4.043 -1.501 -9.414 1 93.81 175 PHE A N 1
ATOM 1298 C CA . PHE A 1 175 ? -3.496 -1.305 -8.078 1 93.81 175 PHE A CA 1
ATOM 1299 C C . PHE A 1 175 ? -2.436 -2.354 -7.77 1 93.81 175 PHE A C 1
ATOM 1301 O O . PHE A 1 175 ? -1.328 -2.016 -7.344 1 93.81 175 PHE A O 1
ATOM 1308 N N . SER A 1 176 ? -2.77 -3.662 -7.957 1 95.44 176 SER A N 1
ATOM 1309 C CA . SER A 1 176 ? -1.816 -4.73 -7.672 1 95.44 176 SER A CA 1
ATOM 1310 C C . SER A 1 176 ? -0.616 -4.664 -8.609 1 95.44 176 SER A C 1
ATOM 1312 O O . SER A 1 176 ? 0.504 -4.996 -8.219 1 95.44 176 SER A O 1
ATOM 1314 N N . ILE A 1 177 ? -0.82 -4.266 -9.875 1 95.62 177 ILE A N 1
ATOM 1315 C CA . ILE A 1 177 ? 0.274 -4.074 -10.82 1 95.62 177 ILE A CA 1
ATOM 1316 C C . ILE A 1 177 ? 1.203 -2.971 -10.32 1 95.62 177 ILE A C 1
ATOM 1318 O O . ILE A 1 177 ? 2.428 -3.115 -10.359 1 95.62 177 ILE A O 1
ATOM 1322 N N . ALA A 1 178 ? 0.613 -1.873 -9.836 1 94.88 178 ALA A N 1
ATOM 1323 C CA . ALA A 1 178 ? 1.397 -0.766 -9.297 1 94.88 178 ALA A CA 1
ATOM 1324 C C . ALA A 1 178 ? 2.256 -1.225 -8.117 1 94.88 178 ALA A C 1
ATOM 13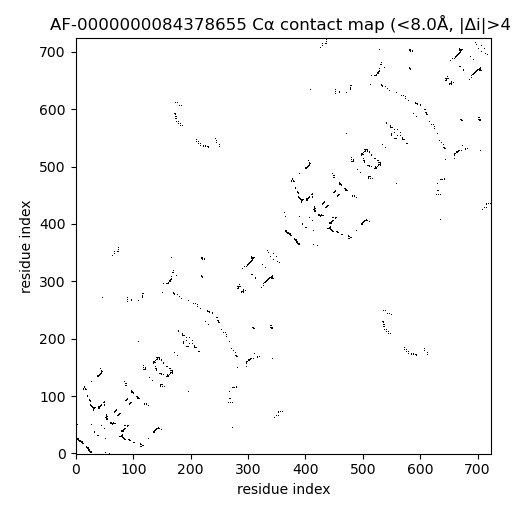26 O O . ALA A 1 178 ? 3.441 -0.896 -8.047 1 94.88 178 ALA A O 1
ATOM 1327 N N . VAL A 1 179 ? 1.654 -1.981 -7.219 1 96.44 179 VAL A N 1
ATOM 1328 C CA . VAL A 1 179 ? 2.352 -2.471 -6.035 1 96.44 179 VAL A CA 1
ATOM 1329 C C . VAL A 1 179 ? 3.518 -3.363 -6.453 1 96.44 179 VAL A C 1
ATOM 1331 O O . VAL A 1 179 ? 4.656 -3.152 -6.023 1 96.44 179 VAL A O 1
ATOM 1334 N N . ARG A 1 180 ? 3.258 -4.316 -7.312 1 96.44 180 ARG A N 1
ATOM 1335 C CA . ARG A 1 180 ? 4.297 -5.254 -7.727 1 96.44 180 ARG A CA 1
ATOM 1336 C C . ARG A 1 180 ? 5.383 -4.543 -8.539 1 96.44 180 ARG A C 1
ATOM 1338 O O . ARG A 1 180 ? 6.562 -4.887 -8.438 1 96.44 180 ARG A O 1
ATOM 1345 N N . SER A 1 181 ? 4.953 -3.602 -9.367 1 95.31 181 SER A N 1
ATOM 1346 C CA . SER A 1 181 ? 5.93 -2.84 -10.141 1 95.31 181 SER A CA 1
ATOM 1347 C C . SER A 1 181 ? 6.895 -2.09 -9.227 1 95.31 181 SER A C 1
ATOM 1349 O O . SER A 1 181 ? 8.094 -2.037 -9.492 1 95.31 181 SER A O 1
ATOM 1351 N N . LEU A 1 182 ? 6.352 -1.522 -8.195 1 96.44 182 LEU A N 1
ATOM 1352 C CA . LEU A 1 182 ? 7.199 -0.804 -7.254 1 96.44 182 LEU A CA 1
ATOM 1353 C C . LEU A 1 182 ? 8.133 -1.765 -6.523 1 96.44 182 LEU A C 1
ATOM 1355 O O . LEU A 1 182 ? 9.297 -1.441 -6.281 1 96.44 182 LEU A O 1
ATOM 1359 N N . GLN A 1 183 ? 7.641 -2.92 -6.098 1 97.25 183 GLN A N 1
ATOM 1360 C CA . GLN A 1 183 ? 8.484 -3.949 -5.5 1 97.25 183 GLN A CA 1
ATOM 1361 C C . GLN A 1 183 ? 9.648 -4.309 -6.418 1 97.25 183 GLN A C 1
ATOM 1363 O O . GLN A 1 183 ? 10.797 -4.379 -5.973 1 97.25 183 GLN A O 1
ATOM 1368 N N . ARG A 1 184 ? 9.328 -4.527 -7.672 1 97.06 184 ARG A N 1
ATOM 1369 C CA . ARG A 1 184 ? 10.367 -4.879 -8.625 1 97.06 184 ARG A CA 1
ATOM 1370 C C . ARG A 1 184 ? 11.383 -3.748 -8.766 1 97.06 184 ARG A C 1
ATOM 1372 O O . ARG A 1 184 ? 12.594 -3.994 -8.805 1 97.06 184 ARG A O 1
ATOM 1379 N N . GLU A 1 185 ? 10.906 -2.533 -8.82 1 95.38 185 GLU A N 1
ATOM 1380 C CA . GLU A 1 185 ? 11.797 -1.385 -8.945 1 95.38 185 GLU A CA 1
ATOM 1381 C C . GLU A 1 185 ? 12.766 -1.305 -7.762 1 95.38 185 GLU A C 1
ATOM 1383 O O . GLU A 1 185 ? 13.938 -0.975 -7.938 1 95.38 185 GLU A O 1
ATOM 1388 N N . MET A 1 186 ? 12.32 -1.588 -6.555 1 96.31 186 MET A N 1
ATOM 1389 C CA . MET A 1 186 ? 13.156 -1.557 -5.363 1 96.31 186 MET A CA 1
ATOM 1390 C C . MET A 1 186 ? 14.336 -2.52 -5.5 1 96.31 186 MET A C 1
ATOM 1392 O O . MET A 1 186 ? 15.453 -2.195 -5.105 1 96.31 186 MET A O 1
ATOM 1396 N N . ILE A 1 187 ? 14.086 -3.65 -6.062 1 96.25 187 ILE A N 1
ATOM 1397 C CA . ILE A 1 187 ? 15.125 -4.66 -6.23 1 96.25 187 ILE A CA 1
ATOM 1398 C C . ILE A 1 187 ? 16.078 -4.238 -7.352 1 96.25 187 ILE A C 1
ATOM 1400 O O . ILE A 1 187 ? 17.297 -4.258 -7.18 1 96.25 187 ILE A O 1
ATOM 1404 N N . VAL A 1 188 ? 15.508 -3.805 -8.484 1 96 188 VAL A N 1
ATOM 1405 C CA . VAL A 1 188 ? 16.281 -3.477 -9.68 1 96 188 VAL A CA 1
ATOM 1406 C C . VAL A 1 188 ? 17.172 -2.266 -9.406 1 96 188 VAL A C 1
ATOM 1408 O O . VAL A 1 188 ? 18.281 -2.162 -9.945 1 96 188 VAL A O 1
ATOM 1411 N N . LYS A 1 189 ? 16.766 -1.401 -8.5 1 93.94 189 LYS A N 1
ATOM 1412 C CA . LYS A 1 189 ? 17.516 -0.172 -8.234 1 93.94 189 LYS A CA 1
ATOM 1413 C C . LYS A 1 189 ? 18.547 -0.38 -7.129 1 93.94 189 LYS A C 1
ATOM 1415 O O . LYS A 1 189 ? 19.344 0.515 -6.844 1 93.94 189 LYS A O 1
ATOM 1420 N N . ASP A 1 190 ? 18.516 -1.53 -6.43 1 94.75 190 ASP A N 1
ATOM 1421 C CA . ASP A 1 190 ? 19.609 -1.891 -5.516 1 94.75 190 ASP A CA 1
ATOM 1422 C C . ASP A 1 190 ? 20.922 -2.037 -6.266 1 94.75 190 ASP A C 1
ATOM 1424 O O . ASP A 1 190 ? 21.031 -2.82 -7.211 1 94.75 190 ASP A O 1
ATOM 1428 N N . PRO A 1 191 ? 21.891 -1.272 -5.836 1 94.12 191 PRO A N 1
ATOM 1429 C CA . PRO A 1 191 ? 23.172 -1.334 -6.551 1 94.12 191 PRO A CA 1
ATOM 1430 C C . PRO A 1 191 ? 23.766 -2.744 -6.594 1 94.12 191 PRO A C 1
ATOM 1432 O O . PRO A 1 191 ? 24.453 -3.1 -7.547 1 94.12 191 PRO A O 1
ATOM 1435 N N . LYS A 1 192 ? 23.438 -3.572 -5.664 1 96.06 192 LYS A N 1
ATOM 1436 C CA . LYS A 1 192 ? 24 -4.922 -5.613 1 96.06 192 LYS A CA 1
ATOM 1437 C C . LYS A 1 192 ? 23.297 -5.84 -6.613 1 96.06 192 LYS A C 1
ATOM 1439 O O . LYS A 1 192 ? 23.75 -6.961 -6.855 1 96.06 192 LYS A O 1
ATOM 1444 N N . TRP A 1 193 ? 22.266 -5.395 -7.27 1 96.44 193 TRP A N 1
ATOM 1445 C CA . TRP A 1 193 ? 21.562 -6.215 -8.258 1 96.44 193 TRP A CA 1
ATOM 1446 C C . TRP A 1 193 ? 22.438 -6.422 -9.492 1 96.44 193 TRP A C 1
ATOM 1448 O O . TRP A 1 193 ? 22.328 -7.453 -10.164 1 96.44 193 TRP A O 1
ATOM 1458 N N . CYS A 1 194 ? 23.281 -5.359 -9.773 1 95.62 194 CYS A N 1
ATOM 1459 C CA . CYS A 1 194 ? 24.312 -5.445 -10.812 1 95.62 194 CYS A CA 1
ATOM 1460 C C . CYS A 1 194 ? 23.703 -5.828 -12.156 1 95.62 194 CYS A C 1
ATOM 1462 O O . CYS A 1 194 ? 24.172 -6.758 -12.812 1 95.62 194 CYS A O 1
ATOM 1464 N N . GLY A 1 195 ? 22.547 -5.238 -12.516 1 93.25 195 GLY A N 1
ATOM 1465 C CA . GLY A 1 195 ? 21.906 -5.523 -13.789 1 93.25 195 GLY A CA 1
ATOM 1466 C C . GLY A 1 195 ? 21.391 -6.949 -13.898 1 93.25 195 GLY A C 1
ATOM 1467 O O . GLY A 1 195 ? 21.297 -7.5 -15 1 93.25 195 GLY A O 1
ATOM 1468 N N . GLY A 1 196 ? 21.156 -7.602 -12.805 1 95.5 196 GLY A N 1
ATOM 1469 C CA . GLY A 1 196 ? 20.672 -8.969 -12.781 1 95.5 196 GLY A CA 1
ATOM 1470 C C . GLY A 1 196 ? 21.781 -9.992 -12.586 1 95.5 196 GLY A C 1
ATOM 1471 O O . GLY A 1 196 ? 21.516 -11.172 -12.367 1 95.5 196 GLY A O 1
ATOM 1472 N N . ASP A 1 197 ? 23.016 -9.508 -12.641 1 96.06 197 ASP A N 1
ATOM 1473 C CA . ASP A 1 197 ? 24.172 -10.391 -12.508 1 96.06 197 ASP A CA 1
ATOM 1474 C C . ASP A 1 197 ? 24.828 -10.227 -11.141 1 96.06 197 ASP A C 1
ATOM 1476 O O . ASP A 1 197 ? 26.031 -9.977 -11.055 1 96.06 197 ASP A O 1
ATOM 1480 N N . TYR A 1 198 ? 24.062 -10.32 -10.117 1 96.5 198 TYR A N 1
ATOM 1481 C CA . TYR A 1 198 ? 24.578 -10.164 -8.758 1 96.5 198 TYR A CA 1
ATOM 1482 C C . TYR A 1 198 ? 25.297 -11.422 -8.297 1 96.5 198 TYR A C 1
ATOM 1484 O O . TYR A 1 198 ? 25.047 -12.516 -8.82 1 96.5 198 TYR A O 1
ATOM 1492 N N . ASP A 1 199 ? 26.219 -11.25 -7.305 1 94.56 199 ASP A N 1
ATOM 1493 C CA . ASP A 1 199 ? 26.844 -12.359 -6.582 1 94.56 199 ASP A CA 1
ATOM 1494 C C . ASP A 1 199 ? 25.844 -13.039 -5.66 1 94.56 199 ASP A C 1
ATOM 1496 O O . ASP A 1 199 ? 25.281 -12.414 -4.758 1 94.56 199 ASP A O 1
ATOM 1500 N N . PRO A 1 200 ? 25.562 -14.352 -5.891 1 92.19 200 PRO A N 1
ATOM 1501 C CA . PRO A 1 200 ? 24.578 -15.039 -5.047 1 92.19 200 PRO A CA 1
ATOM 1502 C C . PRO A 1 200 ? 24.906 -14.953 -3.561 1 92.19 200 PRO A C 1
ATOM 1504 O O . PRO A 1 200 ? 24.016 -15.031 -2.717 1 92.19 200 PRO A O 1
ATOM 1507 N N . SER A 1 201 ? 26.125 -14.719 -3.215 1 93.25 201 SER A N 1
ATOM 1508 C CA . SER A 1 201 ? 26.547 -14.617 -1.819 1 93.25 201 SER A CA 1
ATOM 1509 C C . SER A 1 201 ? 26.344 -13.203 -1.283 1 93.25 201 SER A C 1
ATOM 1511 O O . SER A 1 201 ? 26.406 -12.977 -0.072 1 93.25 201 SER A O 1
ATOM 1513 N N . ASP A 1 202 ? 26.125 -12.273 -2.188 1 94.44 202 ASP A N 1
ATOM 1514 C CA . ASP A 1 202 ? 25.891 -10.883 -1.809 1 94.44 202 ASP A CA 1
ATOM 1515 C C . ASP A 1 202 ? 24.797 -10.266 -2.662 1 94.44 202 ASP A C 1
ATOM 1517 O O . ASP A 1 202 ? 25.016 -9.266 -3.354 1 94.44 202 ASP A O 1
ATOM 1521 N N . PRO A 1 203 ? 23.609 -10.859 -2.586 1 95.62 203 PRO A N 1
ATOM 1522 C CA . PRO A 1 203 ? 22.484 -10.43 -3.422 1 95.62 203 PRO A CA 1
ATOM 1523 C C . PRO A 1 203 ? 21.922 -9.07 -3.01 1 95.62 203 PRO A C 1
ATOM 1525 O O . PRO A 1 203 ? 22.359 -8.5 -2.004 1 95.62 203 PRO A O 1
ATOM 1528 N N . PRO A 1 204 ? 21.125 -8.461 -3.801 1 95.81 204 PRO A N 1
ATOM 1529 C CA . PRO A 1 204 ? 20.531 -7.156 -3.488 1 95.81 204 PRO A CA 1
ATOM 1530 C C . PRO A 1 204 ? 19.531 -7.219 -2.338 1 95.81 204 PRO A C 1
ATOM 1532 O O . PRO A 1 204 ? 18.344 -6.98 -2.539 1 95.81 204 PRO A O 1
ATOM 1535 N N . LEU A 1 205 ? 20 -7.367 -1.146 1 94.62 205 LEU A N 1
ATOM 1536 C CA . LEU A 1 205 ? 19.188 -7.648 0.035 1 94.62 205 LEU A CA 1
ATOM 1537 C C . LEU A 1 205 ? 18.359 -6.43 0.426 1 94.62 205 LEU A C 1
ATOM 1539 O O . LEU A 1 205 ? 17.234 -6.574 0.912 1 94.62 205 LEU A O 1
ATOM 1543 N N . LEU A 1 206 ? 18.891 -5.211 0.251 1 94.12 206 LEU A N 1
ATOM 1544 C CA . LEU A 1 206 ? 18.141 -4.016 0.614 1 94.12 206 LEU A CA 1
ATOM 1545 C C . LEU A 1 206 ? 16.875 -3.898 -0.23 1 94.12 206 LEU A C 1
ATOM 1547 O O . LEU A 1 206 ? 15.781 -3.701 0.306 1 94.12 206 LEU A O 1
ATOM 1551 N N . GLY A 1 207 ? 17.062 -4 -1.569 1 95.75 207 GLY A N 1
ATOM 1552 C CA . GLY A 1 207 ? 15.898 -3.959 -2.449 1 95.75 207 GLY A CA 1
ATOM 1553 C C . GLY A 1 207 ? 14.875 -5.031 -2.137 1 95.75 207 GLY A C 1
ATOM 1554 O O . GLY A 1 207 ? 13.672 -4.762 -2.121 1 95.75 207 GLY A O 1
ATOM 1555 N N . GLN A 1 208 ? 15.352 -6.223 -1.839 1 96.12 208 GLN A N 1
ATOM 1556 C CA . GLN A 1 208 ? 14.445 -7.332 -1.541 1 96.12 208 GLN A CA 1
ATOM 1557 C C . GLN A 1 208 ? 13.711 -7.102 -0.226 1 96.12 208 GLN A C 1
ATOM 1559 O O . GLN A 1 208 ? 12.531 -7.434 -0.104 1 96.12 208 GLN A O 1
ATOM 1564 N N . ARG A 1 209 ? 14.438 -6.598 0.758 1 95.62 209 ARG A N 1
ATOM 1565 C CA . ARG A 1 209 ? 13.82 -6.309 2.051 1 95.62 209 ARG A CA 1
ATOM 1566 C C . ARG A 1 209 ? 12.711 -5.277 1.91 1 95.62 209 ARG A C 1
ATOM 1568 O O . ARG A 1 209 ? 11.617 -5.453 2.457 1 95.62 209 ARG A O 1
ATOM 1575 N N . LEU A 1 210 ? 12.945 -4.184 1.162 1 96.31 210 LEU A N 1
ATOM 1576 C CA . LEU A 1 210 ? 11.938 -3.156 0.935 1 96.31 210 LEU A CA 1
ATOM 1577 C C . LEU A 1 210 ? 10.734 -3.73 0.188 1 96.31 210 LEU A C 1
ATOM 1579 O O . LEU A 1 210 ? 9.586 -3.463 0.553 1 96.31 210 LEU A O 1
ATOM 1583 N N . ALA A 1 211 ? 11.055 -4.539 -0.809 1 96.81 211 ALA A N 1
ATOM 1584 C CA . ALA A 1 211 ? 9.992 -5.164 -1.592 1 96.81 211 ALA A CA 1
ATOM 1585 C C . ALA A 1 211 ? 9.125 -6.062 -0.716 1 96.81 211 ALA A C 1
ATOM 1587 O O . ALA A 1 211 ? 7.895 -6.047 -0.826 1 96.81 211 ALA A O 1
ATOM 1588 N N . ARG A 1 212 ? 9.766 -6.832 0.134 1 96.06 212 ARG A N 1
ATOM 1589 C CA . ARG A 1 212 ? 9.031 -7.738 1.013 1 96.06 212 ARG A CA 1
ATOM 1590 C C . ARG A 1 212 ? 8.172 -6.961 2.01 1 96.06 212 ARG A C 1
ATOM 1592 O O . ARG A 1 212 ? 7.043 -7.352 2.299 1 96.06 212 ARG A O 1
ATOM 1599 N N . LYS A 1 213 ? 8.711 -5.914 2.58 1 95.88 213 LYS A N 1
ATOM 1600 C CA . LYS A 1 213 ? 7.934 -5.082 3.494 1 95.88 213 LYS A CA 1
ATOM 1601 C C . LYS A 1 213 ? 6.684 -4.535 2.807 1 95.88 213 LYS A C 1
ATOM 1603 O O . LYS A 1 213 ? 5.594 -4.566 3.377 1 95.88 213 LYS A O 1
ATOM 1608 N N . LEU A 1 214 ? 6.848 -4.039 1.589 1 97 214 LEU A N 1
ATOM 1609 C CA . LEU A 1 214 ? 5.691 -3.555 0.841 1 97 214 LEU A CA 1
ATOM 1610 C C . LEU A 1 214 ? 4.676 -4.672 0.626 1 97 214 LEU A C 1
ATOM 1612 O O . LEU A 1 214 ? 3.471 -4.461 0.782 1 97 214 LEU A O 1
ATOM 1616 N N . GLY A 1 215 ? 5.172 -5.832 0.274 1 95.75 215 GLY A N 1
ATOM 1617 C CA . GLY A 1 215 ? 4.277 -6.977 0.176 1 95.75 215 GLY A CA 1
ATOM 1618 C C . GLY A 1 215 ? 3.488 -7.227 1.447 1 95.75 215 GLY A C 1
ATOM 1619 O O . GLY A 1 215 ? 2.258 -7.309 1.414 1 95.75 215 GLY A O 1
ATOM 1620 N N . MET A 1 216 ? 4.164 -7.266 2.545 1 93.5 216 MET A N 1
ATOM 1621 C CA . MET A 1 216 ? 3.531 -7.566 3.826 1 93.5 216 MET A CA 1
ATOM 1622 C C . MET A 1 216 ? 2.461 -6.531 4.164 1 93.5 216 MET A C 1
ATOM 1624 O O . MET A 1 216 ? 1.41 -6.875 4.707 1 93.5 216 MET A O 1
ATOM 1628 N N . ILE A 1 217 ? 2.719 -5.297 3.822 1 94.25 217 ILE A N 1
ATOM 1629 C CA . ILE A 1 217 ? 1.761 -4.227 4.078 1 94.25 217 ILE A CA 1
ATOM 1630 C C . ILE A 1 217 ? 0.474 -4.488 3.301 1 94.25 217 ILE A C 1
ATOM 1632 O O . ILE A 1 217 ? -0.622 -4.188 3.781 1 94.25 217 ILE A O 1
ATOM 1636 N N . THR A 1 218 ? 0.562 -5.16 2.156 1 93.12 218 THR A N 1
ATOM 1637 C CA . THR A 1 218 ? -0.601 -5.359 1.299 1 93.12 218 THR A CA 1
ATOM 1638 C C . THR A 1 218 ? -1.198 -6.746 1.507 1 93.12 218 THR A C 1
ATOM 1640 O O . THR A 1 218 ? -2.336 -7.004 1.108 1 93.12 218 THR A O 1
ATOM 1643 N N . TYR A 1 219 ? -0.436 -7.699 2.117 1 91.62 219 TYR A N 1
ATOM 1644 C CA . TYR A 1 219 ? -0.904 -9.07 2.293 1 91.62 219 TYR A CA 1
ATOM 1645 C C . TYR A 1 219 ? -1.856 -9.172 3.479 1 91.62 219 TYR A C 1
ATOM 1647 O O . TYR A 1 219 ? -2.695 -10.07 3.533 1 91.62 219 TYR A O 1
ATOM 1655 N N . ARG A 1 220 ? -1.719 -8.211 4.379 1 86.44 220 ARG A N 1
ATOM 1656 C CA . ARG A 1 220 ? -2.541 -8.195 5.586 1 86.44 220 ARG A CA 1
ATOM 1657 C C . ARG A 1 220 ? -3.531 -7.035 5.555 1 86.44 220 ARG A C 1
ATOM 1659 O O . ARG A 1 220 ? -3.365 -6.09 4.781 1 86.44 220 ARG A O 1
ATOM 1666 N N . SER A 1 221 ? -4.535 -7.152 6.359 1 82.38 221 SER A N 1
ATOM 1667 C CA . SER A 1 221 ? -5.551 -6.102 6.355 1 82.38 221 SER A CA 1
ATOM 1668 C C . SER A 1 221 ? -5.23 -5.016 7.375 1 82.38 221 SER A C 1
ATOM 1670 O O . SER A 1 221 ? -4.613 -5.289 8.406 1 82.38 221 SER A O 1
ATOM 1672 N N . ALA A 1 222 ? -5.711 -3.846 7.008 1 79.25 222 ALA A N 1
ATOM 1673 C CA . ALA A 1 222 ? -5.582 -2.721 7.93 1 79.25 222 ALA A CA 1
ATOM 1674 C C . ALA A 1 222 ? -6.234 -3.037 9.273 1 79.25 222 ALA A C 1
ATOM 1676 O O . ALA A 1 222 ? -5.715 -2.66 10.328 1 79.25 222 ALA A O 1
ATOM 1677 N N . ALA A 1 223 ? -7.328 -3.711 9.18 1 80.06 223 ALA A N 1
ATOM 1678 C CA . ALA A 1 223 ? -8.047 -4.078 10.398 1 80.06 223 ALA A CA 1
ATOM 1679 C C . ALA A 1 223 ? -7.207 -5.016 11.266 1 80.06 223 ALA A C 1
ATOM 1681 O O . ALA A 1 223 ? -7.184 -4.887 12.492 1 80.06 223 ALA A O 1
ATOM 1682 N N . GLU A 1 224 ? -6.484 -5.945 10.648 1 82.31 224 GLU A N 1
ATOM 1683 C CA . GLU A 1 224 ? -5.602 -6.836 11.398 1 82.31 224 GLU A CA 1
ATOM 1684 C C . GLU A 1 224 ? -4.465 -6.062 12.055 1 82.31 224 GLU A C 1
ATOM 1686 O O . GLU A 1 224 ? -4.141 -6.297 13.227 1 82.31 224 GLU A O 1
ATOM 1691 N N . TRP A 1 225 ? -3.867 -5.199 11.328 1 83 225 TRP A N 1
ATOM 1692 C CA . TRP A 1 225 ? -2.773 -4.391 11.859 1 83 225 TRP A CA 1
ATOM 1693 C C . TRP A 1 225 ? -3.215 -3.621 13.102 1 83 225 TRP A C 1
ATOM 1695 O O . TRP A 1 225 ? -2.488 -3.564 14.094 1 83 225 TRP A O 1
ATOM 1705 N N . GLU A 1 226 ? -4.375 -3.096 12.969 1 82.94 226 GLU A N 1
ATOM 1706 C CA . GLU A 1 226 ? -4.891 -2.307 14.078 1 82.94 226 GLU A CA 1
ATOM 1707 C C . GLU A 1 226 ? -5.152 -3.184 15.305 1 82.94 226 GLU A C 1
ATOM 1709 O O . GLU A 1 226 ? -4.812 -2.805 16.422 1 82.94 226 GLU A O 1
ATOM 1714 N N . GLN A 1 227 ? -5.777 -4.332 15.062 1 81.94 227 GLN A N 1
ATOM 1715 C CA . GLN A 1 227 ? -6.09 -5.254 16.156 1 81.94 227 GLN A CA 1
ATOM 1716 C C . GLN A 1 227 ? -4.816 -5.773 16.812 1 81.94 227 GLN A C 1
ATOM 1718 O O . GLN A 1 227 ? -4.75 -5.883 18.047 1 81.94 227 GLN A O 1
ATOM 1723 N N . ARG A 1 228 ? -3.807 -6.027 16.078 1 84.44 228 ARG A N 1
ATOM 1724 C CA . ARG A 1 228 ? -2.592 -6.68 16.562 1 84.44 228 ARG A CA 1
ATOM 1725 C C . ARG A 1 228 ? -1.653 -5.676 17.219 1 84.44 228 ARG A C 1
ATOM 1727 O O . ARG A 1 228 ? -1.018 -5.984 18.234 1 84.44 228 ARG A O 1
ATOM 1734 N N . PHE A 1 229 ? -1.563 -4.48 16.594 1 84.75 229 PHE A N 1
ATOM 1735 C CA . PHE A 1 229 ? -0.482 -3.598 17.016 1 84.75 229 PHE A CA 1
ATOM 1736 C C . PHE A 1 229 ? -1.037 -2.326 17.641 1 84.75 229 PHE A C 1
ATOM 1738 O O . PHE A 1 229 ? -0.39 -1.719 18.5 1 84.75 229 PHE A O 1
ATOM 1745 N N . GLY A 1 230 ? -2.227 -1.96 17.25 1 81 230 GLY A N 1
ATOM 1746 C CA . GLY A 1 230 ? -2.635 -0.612 17.609 1 81 230 GLY A CA 1
ATOM 1747 C C . GLY A 1 230 ? -1.593 0.438 17.281 1 81 230 GLY A C 1
ATOM 1748 O O . GLY A 1 230 ? -1.124 0.514 16.141 1 81 230 GLY A O 1
ATOM 1749 N N . ARG A 1 231 ? -1.236 1.29 18.281 1 81.06 231 ARG A N 1
ATOM 1750 C CA . ARG A 1 231 ? -0.145 2.252 18.156 1 81.06 231 ARG A CA 1
ATOM 1751 C C . ARG A 1 231 ? 0.962 1.958 19.172 1 81.06 231 ARG A C 1
ATOM 1753 O O . ARG A 1 231 ? 1.606 2.879 19.672 1 81.06 231 ARG A O 1
ATOM 1760 N N . GLU A 1 232 ? 1.137 0.713 19.359 1 82.62 232 GLU A N 1
ATOM 1761 C CA . GLU A 1 232 ? 2.158 0.292 20.312 1 82.62 232 GLU A CA 1
ATOM 1762 C C . GLU A 1 232 ? 3.545 0.76 19.891 1 82.62 232 GLU A C 1
ATOM 1764 O O . GLU A 1 232 ? 3.951 0.54 18.734 1 82.62 232 GLU A O 1
ATOM 1769 N N . ARG A 1 233 ? 4.207 1.482 20.797 1 82.56 233 ARG A N 1
ATOM 1770 C CA . ARG A 1 233 ? 5.547 1.999 20.516 1 82.56 233 ARG A CA 1
ATOM 1771 C C . ARG A 1 233 ? 6.617 0.994 20.922 1 82.56 233 ARG A C 1
ATOM 1773 O O . ARG A 1 233 ? 6.391 0.166 21.812 1 82.56 233 ARG A O 1
ATOM 1780 N N . ILE A 1 234 ? 7.719 0.892 20.156 1 74.81 234 ILE A N 1
ATOM 1781 C CA . ILE A 1 234 ? 8.844 0.023 20.5 1 74.81 234 ILE A CA 1
ATOM 1782 C C . ILE A 1 234 ? 9.688 0.674 21.594 1 74.81 234 ILE A C 1
ATOM 1784 O O . ILE A 1 234 ? 9.977 1.872 21.531 1 74.81 234 ILE A O 1
ATOM 1788 N N . THR A 1 235 ? 9.773 0.076 22.844 1 60.84 235 THR A N 1
ATOM 1789 C CA . THR A 1 235 ? 10.648 0.55 23.922 1 60.84 235 THR A CA 1
ATOM 1790 C C . THR A 1 235 ? 12.055 -0.011 23.75 1 60.84 235 THR A C 1
ATOM 1792 O O . THR A 1 235 ? 12.234 -1.219 23.578 1 60.84 235 THR A O 1
ATOM 1795 N N . GLY A 1 236 ? 13.219 0.845 23.766 1 53.31 236 GLY A N 1
ATOM 1796 C CA . GLY A 1 236 ? 14.609 0.465 23.938 1 53.31 236 GLY A CA 1
ATOM 1797 C C . GLY A 1 236 ? 15.25 -0.08 22.688 1 53.31 236 GLY A C 1
ATOM 1798 O O . GLY A 1 236 ? 16.469 -0.24 22.609 1 53.31 236 GLY A O 1
ATOM 1799 N N . GLU A 1 237 ? 14.594 -0.752 21.781 1 50.16 237 GLU A N 1
ATOM 1800 C CA . GLU A 1 237 ? 15.266 -1.629 20.812 1 50.16 237 GLU A CA 1
ATOM 1801 C C . GLU A 1 237 ? 15.562 -0.897 19.516 1 50.16 237 GLU A C 1
ATOM 1803 O O . GLU A 1 237 ? 16.078 -1.494 18.562 1 50.16 237 GLU A O 1
ATOM 1808 N N . GLY A 1 238 ? 15.195 0.305 19.344 1 52.31 238 GLY A N 1
ATOM 1809 C CA . GLY A 1 238 ? 15.531 0.771 18 1 52.31 238 GLY A CA 1
ATOM 1810 C C . GLY A 1 238 ? 17.016 1.062 17.828 1 52.31 238 GLY A C 1
ATOM 1811 O O . GLY A 1 238 ? 17.75 1.204 18.797 1 52.31 238 GLY A O 1
ATOM 1812 N N . ASP A 1 239 ? 17.594 0.557 16.812 1 52.38 239 ASP A N 1
ATOM 1813 C CA . ASP A 1 239 ? 18.938 0.944 16.422 1 52.38 239 ASP A CA 1
ATOM 1814 C C . ASP A 1 239 ? 19.125 2.457 16.5 1 52.38 239 ASP A C 1
ATOM 1816 O O . ASP A 1 239 ? 18.578 3.199 15.688 1 52.38 239 ASP A O 1
ATOM 1820 N N . PRO A 1 240 ? 19.531 3.004 17.719 1 52.84 240 PRO A N 1
ATOM 1821 C CA . PRO A 1 240 ? 19.75 4.445 17.844 1 52.84 240 PRO A CA 1
ATOM 1822 C C . PRO A 1 240 ? 20.359 5.062 16.594 1 52.84 240 PRO A C 1
ATOM 1824 O O . PRO A 1 240 ? 20.203 6.266 16.359 1 52.84 240 PRO A O 1
ATOM 1827 N N . ASP A 1 241 ? 21 4.188 15.773 1 53 241 ASP A N 1
ATOM 1828 C CA . ASP A 1 241 ? 21.719 4.711 14.625 1 53 241 ASP A CA 1
ATOM 1829 C C . ASP A 1 241 ? 20.812 4.82 13.406 1 53 241 ASP A C 1
ATOM 1831 O O . ASP A 1 241 ? 21.234 5.281 12.344 1 53 241 ASP A O 1
ATOM 1835 N N . SER A 1 242 ? 19.578 4.477 13.578 1 62.78 242 SER A N 1
ATOM 1836 C CA . SER A 1 242 ? 18.75 4.598 12.391 1 62.78 242 SER A CA 1
ATOM 1837 C C . SER A 1 242 ? 17.672 5.66 12.586 1 62.78 242 SER A C 1
ATOM 1839 O O . SER A 1 242 ? 16.562 5.359 13.023 1 62.78 242 SER A O 1
ATOM 1841 N N . PRO A 1 243 ? 18.203 6.871 12.281 1 75 243 PRO A N 1
ATOM 1842 C CA . PRO A 1 243 ? 17.203 7.938 12.43 1 75 243 PRO A CA 1
ATOM 1843 C C . PRO A 1 243 ? 15.93 7.668 11.633 1 75 243 PRO A C 1
ATOM 1845 O O . PRO A 1 243 ? 15.984 7.07 10.555 1 75 243 PRO A O 1
ATOM 1848 N N . PHE A 1 244 ? 14.742 7.832 12.219 1 80.31 244 PHE A N 1
ATOM 1849 C CA . PHE A 1 244 ? 13.406 7.812 11.633 1 80.31 244 PHE A CA 1
ATOM 1850 C C . PHE A 1 244 ? 12.883 6.387 11.531 1 80.31 244 PHE A C 1
ATOM 1852 O O . PHE A 1 244 ? 11.898 6.133 10.828 1 80.31 244 PHE A O 1
ATOM 1859 N N . HIS A 1 245 ? 13.758 5.344 12.023 1 70.19 245 HIS A N 1
ATOM 1860 C CA . HIS A 1 245 ? 13.242 3.98 12.055 1 70.19 245 HIS A CA 1
ATOM 1861 C C . HIS A 1 245 ? 12.82 3.588 13.469 1 70.19 245 HIS A C 1
ATOM 1863 O O . HIS A 1 245 ? 13.32 4.145 14.445 1 70.19 245 HIS A O 1
ATOM 1869 N N . GLY A 1 246 ? 11.719 2.77 13.57 1 69.25 246 GLY A N 1
ATOM 1870 C CA . GLY A 1 246 ? 11.594 1.904 14.734 1 69.25 246 GLY A CA 1
ATOM 1871 C C . GLY A 1 246 ? 10.805 2.537 15.867 1 69.25 246 GLY A C 1
ATOM 1872 O O . GLY A 1 246 ? 11.133 2.336 17.031 1 69.25 246 GLY A O 1
ATOM 1873 N N . ASP A 1 247 ? 9.75 3.291 15.594 1 79 247 ASP A N 1
ATOM 1874 C CA . ASP A 1 247 ? 9 3.857 16.703 1 79 247 ASP A CA 1
ATOM 1875 C C . ASP A 1 247 ? 7.824 2.963 17.094 1 79 247 ASP A C 1
ATOM 1877 O O . ASP A 1 247 ? 7.41 2.941 18.25 1 79 247 ASP A O 1
ATOM 1881 N N . PHE A 1 248 ? 7.402 2.215 16.188 1 87.12 248 PHE A N 1
ATOM 1882 C CA . PHE A 1 248 ? 6.145 1.509 16.406 1 87.12 248 PHE A CA 1
ATOM 1883 C C . PHE A 1 248 ? 6.324 0.01 16.188 1 87.12 248 PHE A C 1
ATOM 1885 O O . PHE A 1 248 ? 7.133 -0.414 15.367 1 87.12 248 PHE A O 1
ATOM 1892 N N . ALA A 1 249 ? 5.535 -0.789 16.891 1 85.88 249 ALA A N 1
ATOM 1893 C CA . ALA A 1 249 ? 5.609 -2.248 16.859 1 85.88 249 ALA A CA 1
ATOM 1894 C C . ALA A 1 249 ? 5.402 -2.771 15.438 1 85.88 249 ALA A C 1
ATOM 1896 O O . ALA A 1 249 ? 6.023 -3.758 15.031 1 85.88 249 ALA A O 1
ATOM 1897 N N . VAL A 1 250 ? 4.562 -2.184 14.688 1 88.38 250 VAL A N 1
ATOM 1898 C CA . VAL A 1 250 ? 4.277 -2.611 13.32 1 88.38 250 VAL A CA 1
ATOM 1899 C C . VAL A 1 250 ? 5.551 -2.537 12.484 1 88.38 250 VAL A C 1
ATOM 1901 O O . VAL A 1 250 ? 5.773 -3.379 11.609 1 88.38 250 VAL A O 1
ATOM 1904 N N . GLU A 1 251 ? 6.402 -1.567 12.711 1 88.94 251 GLU A N 1
ATOM 1905 C CA . GLU A 1 251 ? 7.648 -1.419 11.961 1 88.94 251 GLU A CA 1
ATOM 1906 C C . GLU A 1 251 ? 8.617 -2.561 12.273 1 88.94 251 GLU A C 1
ATOM 1908 O O . GLU A 1 251 ? 9.281 -3.078 11.367 1 88.94 251 GLU A O 1
ATOM 1913 N N . SER A 1 252 ? 8.664 -2.943 13.508 1 86.31 252 SER A N 1
ATOM 1914 C CA . SER A 1 252 ? 9.484 -4.078 13.922 1 86.31 252 SER A CA 1
ATOM 1915 C C . SER A 1 252 ? 8.992 -5.375 13.289 1 86.31 252 SER A C 1
ATOM 1917 O O . SER A 1 252 ? 9.789 -6.219 12.883 1 86.31 252 SER A O 1
ATOM 1919 N N . TYR A 1 253 ? 7.723 -5.52 13.328 1 88.06 253 TYR A N 1
ATOM 1920 C CA . TYR A 1 253 ? 7.125 -6.691 12.695 1 88.06 253 TYR A CA 1
ATOM 1921 C C . TYR A 1 253 ? 7.512 -6.773 11.227 1 88.06 253 TYR A C 1
ATOM 1923 O O . TYR A 1 253 ? 7.906 -7.832 10.734 1 88.06 253 TYR A O 1
ATOM 1931 N N . LEU A 1 254 ? 7.402 -5.648 10.484 1 90.31 254 LEU A N 1
ATOM 1932 C CA . LEU A 1 254 ? 7.77 -5.605 9.07 1 90.31 254 LEU A CA 1
ATOM 1933 C C . LEU A 1 254 ? 9.242 -5.961 8.883 1 90.31 254 LEU A C 1
ATOM 1935 O O . LEU A 1 254 ? 9.586 -6.703 7.965 1 90.31 254 LEU A O 1
ATOM 1939 N N . GLU A 1 255 ? 10.039 -5.512 9.75 1 88.38 255 GLU A N 1
ATOM 1940 C CA . GLU A 1 255 ? 11.469 -5.809 9.688 1 88.38 255 GLU A CA 1
ATOM 1941 C C . GLU A 1 255 ? 11.734 -7.301 9.883 1 88.38 255 GLU A C 1
ATOM 1943 O O . GLU A 1 255 ? 12.531 -7.895 9.156 1 88.38 255 GLU A O 1
ATOM 1948 N N . ALA A 1 256 ? 11.086 -7.863 10.828 1 86.81 256 ALA A N 1
ATOM 1949 C CA . ALA A 1 256 ? 11.242 -9.289 11.102 1 86.81 256 ALA A CA 1
ATOM 1950 C C . ALA A 1 256 ? 10.805 -10.133 9.906 1 86.81 256 ALA A C 1
ATOM 1952 O O . ALA A 1 256 ? 11.484 -11.094 9.531 1 86.81 256 ALA A O 1
ATOM 1953 N N . GLN A 1 257 ? 9.711 -9.773 9.352 1 86.88 257 GLN A N 1
ATOM 1954 C CA . GLN A 1 257 ? 9.211 -10.5 8.195 1 86.88 257 GLN A CA 1
ATOM 1955 C C . GLN A 1 257 ? 10.148 -10.367 7 1 86.88 257 GLN A C 1
ATOM 1957 O O . GLN A 1 257 ? 10.352 -11.32 6.254 1 86.88 257 GLN A O 1
ATOM 1962 N N . ALA A 1 258 ? 10.633 -9.188 6.805 1 88.69 258 ALA A N 1
ATOM 1963 C CA . ALA A 1 258 ? 11.578 -8.961 5.715 1 88.69 258 ALA A CA 1
ATOM 1964 C C . ALA A 1 258 ? 12.836 -9.805 5.895 1 88.69 258 ALA A C 1
ATOM 1966 O O . ALA A 1 258 ? 13.344 -10.398 4.938 1 88.69 258 ALA A O 1
ATOM 1967 N N . ASN A 1 259 ? 13.328 -9.914 7.078 1 85.62 259 ASN A N 1
ATOM 1968 C CA . ASN A 1 259 ? 14.531 -10.688 7.375 1 85.62 259 ASN A CA 1
ATOM 1969 C C . ASN A 1 259 ? 14.32 -12.172 7.117 1 85.62 259 ASN A C 1
ATOM 1971 O O . ASN A 1 259 ? 15.227 -12.859 6.645 1 85.62 259 ASN A O 1
ATOM 1975 N N . LYS A 1 260 ? 13.141 -12.656 7.387 1 82.06 260 LYS A N 1
ATOM 1976 C CA . LYS A 1 260 ? 12.82 -14.062 7.164 1 82.06 260 LYS A CA 1
ATOM 1977 C C . LYS A 1 260 ? 12.812 -14.391 5.672 1 82.06 260 LYS A C 1
ATOM 1979 O O . LYS A 1 260 ? 13.188 -15.5 5.273 1 82.06 260 LYS A O 1
ATOM 1984 N N . PHE A 1 261 ? 12.5 -13.461 4.934 1 82.38 261 PHE A N 1
ATOM 1985 C CA . PHE A 1 261 ? 12.305 -13.68 3.504 1 82.38 261 PHE A CA 1
ATOM 1986 C C . PHE A 1 261 ? 13.625 -13.523 2.752 1 82.38 261 PHE A C 1
ATOM 1988 O O . PHE A 1 261 ? 13.906 -14.281 1.822 1 82.38 261 PHE A O 1
ATOM 1995 N N . THR A 1 262 ? 14.328 -12.469 3.27 1 79.56 262 THR A N 1
ATOM 1996 C CA . THR A 1 262 ? 15.562 -12.133 2.57 1 79.56 262 THR A CA 1
ATOM 1997 C C . THR A 1 262 ? 16.609 -13.234 2.758 1 79.56 262 THR A C 1
ATOM 1999 O O . THR A 1 262 ? 16.719 -13.812 3.84 1 79.56 262 THR A O 1
ATOM 2002 N N . GLY A 1 263 ? 17.094 -13.758 1.712 1 80.56 263 GLY A N 1
ATOM 2003 C CA . GLY A 1 263 ? 18.078 -14.828 1.737 1 80.56 263 GLY A CA 1
ATOM 2004 C C . GLY A 1 263 ? 17.5 -16.172 1.339 1 80.56 263 GLY A C 1
ATOM 2005 O O . GLY A 1 263 ? 18.234 -17.094 0.992 1 80.56 263 GLY A O 1
ATOM 2006 N N . GLN A 1 264 ? 16.141 -16.188 1.35 1 87.81 264 GLN A N 1
ATOM 2007 C CA . GLN A 1 264 ? 15.508 -17.469 1.029 1 87.81 264 GLN A CA 1
ATOM 2008 C C . GLN A 1 264 ? 14.992 -17.484 -0.407 1 87.81 264 GLN A C 1
ATOM 2010 O O . GLN A 1 264 ? 14.883 -18.547 -1.023 1 87.81 264 GLN A O 1
ATOM 2015 N N . PHE A 1 265 ? 14.68 -16.391 -0.887 1 94.56 265 PHE A N 1
ATOM 2016 C CA . PHE A 1 265 ? 14.102 -16.297 -2.225 1 94.56 265 PHE A CA 1
ATOM 2017 C C . PHE A 1 265 ? 15.016 -15.516 -3.154 1 94.56 265 PHE A C 1
ATOM 2019 O O . PHE A 1 265 ? 15.438 -14.406 -2.822 1 94.56 265 PHE A O 1
ATOM 2026 N N . ASP A 1 266 ? 15.305 -16.078 -4.266 1 97 266 ASP A N 1
ATOM 2027 C CA . ASP A 1 266 ? 16.219 -15.43 -5.207 1 97 266 ASP A CA 1
ATOM 2028 C C . ASP A 1 266 ? 15.586 -14.18 -5.812 1 97 266 ASP A C 1
ATOM 2030 O O . ASP A 1 266 ? 14.453 -14.219 -6.297 1 97 266 ASP A O 1
ATOM 2034 N N . PRO A 1 267 ? 16.344 -13.031 -5.859 1 96.88 267 PRO A N 1
ATOM 2035 C CA . PRO A 1 267 ? 15.781 -11.766 -6.332 1 96.88 267 PRO A CA 1
ATOM 2036 C C . PRO A 1 267 ? 15.289 -11.844 -7.777 1 96.88 267 PRO A C 1
ATOM 2038 O O . PRO A 1 267 ? 14.203 -11.359 -8.086 1 96.88 267 PRO A O 1
ATOM 2041 N N . ASN A 1 268 ? 16.062 -12.453 -8.688 1 97.88 268 ASN A N 1
ATOM 2042 C CA . ASN A 1 268 ? 15.641 -12.539 -10.078 1 97.88 268 ASN A CA 1
ATOM 2043 C C . ASN A 1 268 ? 14.406 -13.414 -10.234 1 97.88 268 ASN A C 1
ATOM 2045 O O . ASN A 1 268 ? 13.516 -13.117 -11.031 1 97.88 268 ASN A O 1
ATOM 2049 N N . CYS A 1 269 ? 14.352 -14.539 -9.492 1 98.19 269 CYS A N 1
ATOM 2050 C CA . CYS A 1 269 ? 13.156 -15.375 -9.523 1 98.19 269 CYS A CA 1
ATOM 2051 C C . CYS A 1 269 ? 11.93 -14.586 -9.094 1 98.19 269 CYS A C 1
ATOM 2053 O O . CYS A 1 269 ? 10.867 -14.703 -9.703 1 98.19 269 CYS A O 1
ATOM 2055 N N . TYR A 1 270 ? 12.109 -13.797 -8.039 1 97.69 270 TYR A N 1
ATOM 2056 C CA . TYR A 1 270 ? 11.023 -12.938 -7.582 1 97.69 270 TYR A CA 1
ATOM 2057 C C . TYR A 1 270 ? 10.555 -12.008 -8.688 1 97.69 270 TYR A C 1
ATOM 2059 O O . TYR A 1 270 ? 9.352 -11.867 -8.93 1 97.69 270 TYR A O 1
ATOM 2067 N N . LEU A 1 271 ? 11.492 -11.367 -9.391 1 97.88 271 LEU A N 1
ATOM 2068 C CA . LEU A 1 271 ? 11.172 -10.414 -10.445 1 97.88 271 LEU A CA 1
ATOM 2069 C C . LEU A 1 271 ? 10.383 -11.094 -11.562 1 97.88 271 LEU A C 1
ATOM 2071 O O . LEU A 1 271 ? 9.367 -10.562 -12.016 1 97.88 271 LEU A O 1
ATOM 2075 N N . TYR A 1 272 ? 10.781 -12.242 -11.945 1 98.12 272 TYR A N 1
ATOM 2076 C CA . TYR A 1 272 ? 10.164 -12.945 -13.062 1 98.12 272 TYR A CA 1
ATOM 2077 C C . TYR A 1 272 ? 8.75 -13.406 -12.711 1 98.12 272 TYR A C 1
ATOM 2079 O O . TYR A 1 272 ? 7.816 -13.227 -13.492 1 98.12 272 TYR A O 1
ATOM 2087 N N . LEU A 1 273 ? 8.602 -13.992 -11.555 1 98.44 273 LEU A N 1
ATOM 2088 C CA . LEU A 1 273 ? 7.285 -14.492 -11.156 1 98.44 273 LEU A CA 1
ATOM 2089 C C . LEU A 1 273 ? 6.324 -13.336 -10.898 1 98.44 273 LEU A C 1
ATOM 2091 O O . LEU A 1 273 ? 5.141 -13.414 -11.234 1 98.44 273 LEU A O 1
ATOM 2095 N N . SER A 1 274 ? 6.863 -12.297 -10.266 1 97.5 274 SER A N 1
ATOM 2096 C CA . SER A 1 274 ? 6.078 -11.086 -10.047 1 97.5 274 SER A CA 1
ATOM 2097 C C . SER A 1 274 ? 5.547 -10.531 -11.367 1 97.5 274 SER A C 1
ATOM 2099 O O . SER A 1 274 ? 4.355 -10.25 -11.492 1 97.5 274 SER A O 1
ATOM 2101 N N . ARG A 1 275 ? 6.391 -10.383 -12.359 1 96.94 275 ARG A N 1
ATOM 2102 C CA . ARG A 1 275 ? 5.996 -9.867 -13.664 1 96.94 275 ARG A CA 1
ATOM 2103 C C . ARG A 1 275 ? 5.039 -10.82 -14.367 1 96.94 275 ARG A C 1
ATOM 2105 O O . ARG A 1 275 ? 4.098 -10.391 -15.031 1 96.94 275 ARG A O 1
ATOM 2112 N N . ALA A 1 276 ? 5.289 -12.094 -14.242 1 97.69 276 ALA A N 1
ATOM 2113 C CA . ALA A 1 276 ? 4.414 -13.094 -14.852 1 97.69 276 ALA A CA 1
ATOM 2114 C C . ALA A 1 276 ? 2.982 -12.953 -14.344 1 97.69 276 ALA A C 1
ATOM 2116 O O . ALA A 1 276 ? 2.031 -13.086 -15.117 1 97.69 276 ALA A O 1
ATOM 2117 N N . SER A 1 277 ? 2.816 -12.688 -13.07 1 97.62 277 SER A N 1
ATOM 2118 C CA . SER A 1 277 ? 1.496 -12.469 -12.484 1 97.62 277 SER A CA 1
ATOM 2119 C C . SER A 1 277 ? 0.799 -11.281 -13.133 1 97.62 277 SER A C 1
ATOM 2121 O O . SER A 1 277 ? -0.401 -11.328 -13.406 1 97.62 277 SER A O 1
ATOM 2123 N N . ASP A 1 278 ? 1.559 -10.203 -13.367 1 95.75 278 ASP A N 1
ATOM 2124 C CA . ASP A 1 278 ? 0.991 -9 -13.969 1 95.75 278 ASP A CA 1
ATOM 2125 C C . ASP A 1 278 ? 0.627 -9.227 -15.43 1 95.75 278 ASP A C 1
ATOM 2127 O O . ASP A 1 278 ? -0.338 -8.648 -15.938 1 95.75 278 ASP A O 1
ATOM 2131 N N . LEU A 1 279 ? 1.357 -10.062 -16.094 1 95.19 279 LEU A N 1
ATOM 2132 C CA . LEU A 1 279 ? 1.176 -10.281 -17.531 1 95.19 279 LEU A CA 1
ATOM 2133 C C . LEU A 1 279 ? -0.036 -11.164 -17.781 1 95.19 279 LEU A C 1
ATOM 2135 O O . LEU A 1 279 ? -0.632 -11.102 -18.859 1 95.19 279 LEU A O 1
ATOM 2139 N N . PHE A 1 280 ? -0.41 -11.984 -16.891 1 97.69 280 PHE A N 1
ATOM 2140 C CA . PHE A 1 280 ? -1.489 -12.938 -17.141 1 97.69 280 PHE A CA 1
ATOM 2141 C C . PHE A 1 280 ? -2.818 -12.211 -17.312 1 97.69 280 PHE A C 1
ATOM 2143 O O . PHE A 1 280 ? -3.156 -11.312 -16.531 1 97.69 280 PHE A O 1
ATOM 2150 N N . ASP A 1 281 ? -3.553 -12.578 -18.297 1 97.31 281 ASP A N 1
ATOM 2151 C CA . ASP A 1 281 ? -4.902 -12.125 -18.609 1 97.31 281 ASP A CA 1
ATOM 2152 C C . ASP A 1 281 ? -5.691 -13.227 -19.328 1 97.31 281 ASP A C 1
ATOM 2154 O O . ASP A 1 281 ? -5.379 -13.586 -20.469 1 97.31 281 ASP A O 1
ATOM 2158 N N . LEU A 1 282 ? -6.691 -13.711 -18.672 1 98.19 282 LEU A N 1
ATOM 2159 C CA . LEU A 1 282 ? -7.488 -14.781 -19.266 1 98.19 282 LEU A CA 1
ATOM 2160 C C . LEU A 1 282 ? -8.055 -14.352 -20.609 1 98.19 282 LEU A C 1
ATOM 2162 O O . LEU A 1 282 ? -8.227 -15.172 -21.5 1 98.19 282 LEU A O 1
ATOM 2166 N N . ALA A 1 283 ? -8.273 -13.07 -20.797 1 96.88 283 ALA A N 1
ATOM 2167 C CA . ALA A 1 283 ? -8.859 -12.547 -22.031 1 96.88 283 ALA A CA 1
ATOM 2168 C C . ALA A 1 283 ? -7.969 -12.82 -23.234 1 96.88 283 ALA A C 1
ATOM 2170 O O . ALA A 1 283 ? -8.445 -12.875 -24.359 1 96.88 283 ALA A O 1
ATOM 2171 N N . GLU A 1 284 ? -6.703 -13.023 -22.969 1 96.44 284 GLU A N 1
ATOM 2172 C CA . GLU A 1 284 ? -5.773 -13.273 -24.062 1 96.44 284 GLU A CA 1
ATOM 2173 C C . GLU A 1 284 ? -5.988 -14.664 -24.656 1 96.44 284 GLU A C 1
ATOM 2175 O O . GLU A 1 284 ? -5.48 -14.969 -25.75 1 96.44 284 GLU A O 1
ATOM 2180 N N . HIS A 1 285 ? -6.68 -15.523 -23.969 1 96.69 285 HIS A N 1
ATOM 2181 C CA . HIS A 1 285 ? -6.938 -16.875 -24.438 1 96.69 285 HIS A CA 1
ATOM 2182 C C . HIS A 1 285 ? -8.266 -16.953 -25.188 1 96.69 285 HIS A C 1
ATOM 2184 O O . HIS A 1 285 ? -8.906 -18 -25.219 1 96.69 285 HIS A O 1
ATOM 2190 N N . GLY A 1 286 ? -8.562 -16.094 -26.062 1 94.5 286 GLY A N 1
ATOM 2191 C CA . GLY A 1 286 ? -9.773 -16.094 -26.875 1 94.5 286 GLY A CA 1
ATOM 2192 C C . GLY A 1 286 ? -10.164 -14.703 -27.359 1 94.5 286 GLY A C 1
ATOM 2193 O O . GLY A 1 286 ? -11.117 -14.555 -28.125 1 94.5 286 GLY A O 1
ATOM 2194 N N . GLY A 1 287 ? -9.406 -13.703 -26.828 1 94.38 287 GLY A N 1
ATOM 2195 C CA . GLY A 1 287 ? -9.617 -12.344 -27.297 1 94.38 287 GLY A CA 1
ATOM 2196 C C . GLY A 1 287 ? -10.492 -11.516 -26.375 1 94.38 287 GLY A C 1
ATOM 2197 O O . GLY A 1 287 ? -10.594 -10.297 -26.516 1 94.38 287 GLY A O 1
ATOM 2198 N N . SER A 1 288 ? -11.25 -12.156 -25.469 1 96 288 SER A N 1
ATOM 2199 C CA . SER A 1 288 ? -12.055 -11.508 -24.438 1 96 288 SER A CA 1
ATOM 2200 C C . SER A 1 288 ? -12.164 -12.391 -23.203 1 96 288 SER A C 1
ATOM 2202 O O . SER A 1 288 ? -11.867 -13.586 -23.25 1 96 288 SER A O 1
ATOM 2204 N N . LEU A 1 289 ? -12.516 -11.773 -22.172 1 95.5 289 LEU A N 1
ATOM 2205 C CA . LEU A 1 289 ? -12.695 -12.539 -20.938 1 95.5 289 LEU A CA 1
ATOM 2206 C C . LEU A 1 289 ? -13.758 -13.617 -21.125 1 95.5 289 LEU A C 1
ATOM 2208 O O . LEU A 1 289 ? -13.562 -14.758 -20.703 1 95.5 289 LEU A O 1
ATOM 2212 N N . ARG A 1 290 ? -14.859 -13.25 -21.781 1 96.56 290 ARG A N 1
ATOM 2213 C CA . ARG A 1 290 ? -15.93 -14.203 -22.047 1 96.56 290 ARG A CA 1
ATOM 2214 C C . ARG A 1 290 ? -15.414 -15.391 -22.844 1 96.56 290 ARG A C 1
ATOM 2216 O O . ARG A 1 290 ? -15.664 -16.547 -22.484 1 96.56 290 ARG A O 1
ATOM 2223 N N . ALA A 1 291 ? -14.656 -15.117 -23.844 1 97.31 291 ALA A N 1
ATOM 2224 C CA . ALA A 1 291 ? -14.117 -16.172 -24.688 1 97.31 291 ALA A CA 1
ATOM 2225 C C . ALA A 1 291 ? -13.141 -17.047 -23.922 1 97.31 291 ALA A C 1
ATOM 2227 O O . ALA A 1 291 ? -13.055 -18.266 -24.141 1 97.31 291 ALA A O 1
ATOM 2228 N N . GLY A 1 292 ? -12.352 -16.438 -23.062 1 97.56 292 GLY A N 1
ATOM 2229 C CA . GLY A 1 292 ? -11.469 -17.203 -22.203 1 97.56 292 GLY A CA 1
ATOM 2230 C C . GLY A 1 292 ? -12.203 -18.203 -21.344 1 97.56 292 GLY A C 1
ATOM 2231 O O . GLY A 1 292 ? -11.805 -19.375 -21.266 1 97.56 292 GLY A O 1
ATOM 2232 N N . PHE A 1 293 ? -13.289 -17.766 -20.766 1 98.12 293 PHE A N 1
ATOM 2233 C CA . PHE A 1 293 ? -14.094 -18.656 -19.938 1 98.12 293 PHE A CA 1
ATOM 2234 C C . PHE A 1 293 ? -14.695 -19.766 -20.781 1 98.12 293 PHE A C 1
ATOM 2236 O O . PHE A 1 293 ? -14.766 -20.922 -20.344 1 98.12 293 PHE A O 1
ATOM 2243 N N . GLU A 1 294 ? -15.125 -19.484 -21.969 1 97.62 294 GLU A N 1
ATOM 2244 C CA . GLU A 1 294 ? -15.805 -20.438 -22.844 1 97.62 294 GLU A CA 1
ATOM 2245 C C . GLU A 1 294 ? -14.875 -21.578 -23.25 1 97.62 294 GLU A C 1
ATOM 2247 O O . GLU A 1 294 ? -15.328 -22.641 -23.656 1 97.62 294 GLU A O 1
ATOM 2252 N N . ARG A 1 295 ? -13.617 -21.359 -23.125 1 97.12 295 ARG A N 1
ATOM 2253 C CA . ARG A 1 295 ? -12.641 -22.391 -23.469 1 97.12 295 ARG A CA 1
ATOM 2254 C C . ARG A 1 295 ? -12.516 -23.422 -22.359 1 97.12 295 ARG A C 1
ATOM 2256 O O . ARG A 1 295 ? -11.961 -24.5 -22.578 1 97.12 295 ARG A O 1
ATOM 2263 N N . LEU A 1 296 ? -12.992 -23.125 -21.188 1 98 296 LEU A N 1
ATOM 2264 C CA . LEU A 1 296 ? -12.875 -24.031 -20.047 1 98 296 LEU A CA 1
ATOM 2265 C C . LEU A 1 296 ? -13.867 -25.188 -20.172 1 98 296 LEU A C 1
ATOM 2267 O O . LEU A 1 296 ? -15.023 -24.984 -20.547 1 98 296 LEU A O 1
ATOM 2271 N N . GLN A 1 297 ? -13.398 -26.359 -20.047 1 98.06 297 GLN A N 1
ATOM 2272 C CA . GLN A 1 297 ? -14.234 -27.547 -20 1 98.06 297 GLN A CA 1
ATOM 2273 C C . GLN A 1 297 ? -14.172 -28.203 -18.625 1 98.06 297 GLN A C 1
ATOM 2275 O O . GLN A 1 297 ? -13.359 -29.109 -18.406 1 98.06 297 GLN A O 1
ATOM 2280 N N . LEU A 1 298 ? -15 -27.75 -17.734 1 98.38 298 LEU A N 1
ATOM 2281 C CA . LEU A 1 298 ? -15.039 -28.172 -16.328 1 98.38 298 LEU A CA 1
ATOM 2282 C C . LEU A 1 298 ? -16.438 -28.641 -15.945 1 98.38 298 LEU A C 1
ATOM 2284 O O . LEU A 1 298 ? -17.422 -28.25 -16.578 1 98.38 298 LEU A O 1
ATOM 2288 N N . LYS A 1 299 ? -16.516 -29.5 -14.992 1 98.06 299 LYS A N 1
ATOM 2289 C CA . LYS A 1 299 ? -17.812 -29.969 -14.477 1 98.06 299 LYS A CA 1
ATOM 2290 C C . LYS A 1 299 ? -18.203 -29.172 -13.227 1 98.06 299 LYS A C 1
ATOM 2292 O O . LYS A 1 299 ? -19.406 -28.984 -12.969 1 98.06 299 LYS A O 1
ATOM 2297 N N . ARG A 1 300 ? -17.25 -28.812 -12.477 1 98.12 300 ARG A N 1
ATOM 2298 C CA . ARG A 1 300 ? -17.484 -28.109 -11.219 1 98.12 300 ARG A CA 1
ATOM 2299 C C . ARG A 1 300 ? -16.375 -27.125 -10.922 1 98.12 300 ARG A C 1
ATOM 2301 O O . ARG A 1 300 ? -15.234 -27.312 -11.359 1 98.12 300 ARG A O 1
ATOM 2308 N N . ALA A 1 301 ? -16.703 -26.031 -10.234 1 98.69 301 ALA A N 1
ATOM 2309 C CA . ALA A 1 301 ? -15.695 -25.047 -9.844 1 98.69 301 ALA A CA 1
ATOM 2310 C C . ALA A 1 301 ? -16.047 -24.422 -8.5 1 98.69 301 ALA A C 1
ATOM 2312 O O . ALA A 1 301 ? -17.219 -24.406 -8.094 1 98.69 301 ALA A O 1
ATOM 2313 N N . MET A 1 302 ? -15.07 -23.984 -7.801 1 98.75 302 MET A N 1
ATOM 2314 C CA . MET A 1 302 ? -15.227 -23.203 -6.578 1 98.75 302 MET A CA 1
ATOM 2315 C C . MET A 1 302 ? -14.328 -21.969 -6.598 1 98.75 302 MET A C 1
ATOM 2317 O O . MET A 1 302 ? -13.172 -22.047 -7.012 1 98.75 302 MET A O 1
ATOM 2321 N N . VAL A 1 303 ? -14.883 -20.859 -6.273 1 98.81 303 VAL A N 1
ATOM 2322 C CA . VAL A 1 303 ? -14.148 -19.609 -6.105 1 98.81 303 VAL A CA 1
ATOM 2323 C C . VAL A 1 303 ? -14.312 -19.109 -4.676 1 98.81 303 VAL A C 1
ATOM 2325 O O . VAL A 1 303 ? -15.438 -18.953 -4.191 1 98.81 303 VAL A O 1
ATOM 2328 N N . VAL A 1 304 ? -13.211 -18.922 -3.979 1 98.62 304 VAL A N 1
ATOM 2329 C CA . VAL A 1 304 ? -13.227 -18.406 -2.609 1 98.62 304 VAL A CA 1
ATOM 2330 C C . VAL A 1 304 ? -12.523 -17.062 -2.547 1 98.62 304 VAL A C 1
ATOM 2332 O O . VAL A 1 304 ? -11.406 -16.906 -3.053 1 98.62 304 VAL A O 1
ATOM 2335 N N . GLY A 1 305 ? -13.109 -16.062 -2.02 1 97.81 305 GLY A N 1
ATOM 2336 C CA . GLY A 1 305 ? -12.523 -14.75 -1.807 1 97.81 305 GLY A CA 1
ATOM 2337 C C . GLY A 1 305 ? -12.664 -14.258 -0.378 1 97.81 305 GLY A C 1
ATOM 2338 O O . GLY A 1 305 ? -13.367 -14.867 0.428 1 97.81 305 GLY A O 1
ATOM 2339 N N . VAL A 1 306 ? -11.875 -13.281 -0.067 1 97.12 306 VAL A N 1
ATOM 2340 C CA . VAL A 1 306 ? -11.859 -12.68 1.262 1 97.12 306 VAL A CA 1
ATOM 2341 C C . VAL A 1 306 ? -12.234 -11.203 1.165 1 97.12 306 VAL A C 1
ATOM 2343 O O . VAL A 1 306 ? -11.711 -10.477 0.319 1 97.12 306 VAL A O 1
ATOM 2346 N N . THR A 1 307 ? -13.031 -10.672 2.068 1 94.69 307 THR A N 1
ATOM 2347 C CA . THR A 1 307 ? -13.617 -9.344 1.967 1 94.69 307 THR A CA 1
ATOM 2348 C C . THR A 1 307 ? -12.555 -8.266 2.193 1 94.69 307 THR A C 1
ATOM 2350 O O . THR A 1 307 ? -12.664 -7.16 1.658 1 94.69 307 THR A O 1
ATOM 2353 N N . THR A 1 308 ? -11.492 -8.555 2.887 1 92.56 308 THR A N 1
ATOM 2354 C CA . THR A 1 308 ? -10.523 -7.539 3.268 1 92.56 308 THR A CA 1
ATOM 2355 C C . THR A 1 308 ? -9.289 -7.598 2.363 1 92.56 308 THR A C 1
ATOM 2357 O O . THR A 1 308 ? -8.305 -6.898 2.602 1 92.56 308 THR A O 1
ATOM 2360 N N . ASP A 1 309 ? -9.352 -8.484 1.348 1 95.12 309 ASP A N 1
ATOM 2361 C CA . ASP A 1 309 ? -8.242 -8.609 0.405 1 95.12 309 ASP A CA 1
ATOM 2362 C C . ASP A 1 309 ? -8.148 -7.391 -0.506 1 95.12 309 ASP A C 1
ATOM 2364 O O . ASP A 1 309 ? -9.078 -7.105 -1.268 1 95.12 309 ASP A O 1
ATOM 2368 N N . ILE A 1 310 ? -6.996 -6.723 -0.511 1 91.31 310 ILE A N 1
ATOM 2369 C CA . ILE A 1 310 ? -6.887 -5.523 -1.333 1 91.31 310 ILE A CA 1
ATOM 2370 C C . ILE A 1 310 ? -6.031 -5.816 -2.564 1 91.31 310 ILE A C 1
ATOM 2372 O O . ILE A 1 310 ? -5.984 -5.016 -3.5 1 91.31 310 ILE A O 1
ATOM 2376 N N . LEU A 1 311 ? -5.32 -6.902 -2.615 1 94.31 311 LEU A N 1
ATOM 2377 C CA . LEU A 1 311 ? -4.492 -7.27 -3.76 1 94.31 311 LEU A CA 1
ATOM 2378 C C . LEU A 1 311 ? -5.34 -7.914 -4.852 1 94.31 311 LEU A C 1
ATOM 2380 O O . LEU A 1 311 ? -5.152 -7.629 -6.039 1 94.31 311 LEU A O 1
ATOM 2384 N N . PHE A 1 312 ? -6.156 -8.797 -4.359 1 96 312 PHE A N 1
ATOM 2385 C CA . PHE A 1 312 ? -7.207 -9.414 -5.164 1 96 312 PHE A CA 1
ATOM 2386 C C . PHE A 1 312 ? -8.578 -9.18 -4.531 1 96 312 PHE A C 1
ATOM 2388 O O . PHE A 1 312 ? -9.148 -10.086 -3.922 1 96 312 PHE A O 1
ATOM 2395 N N . PRO A 1 313 ? -9.094 -8 -4.758 1 94.62 313 PRO A N 1
ATOM 2396 C CA . PRO A 1 313 ? -10.344 -7.652 -4.078 1 94.62 313 PRO A CA 1
ATOM 2397 C C . PRO A 1 313 ? -11.484 -8.617 -4.41 1 94.62 313 PRO A C 1
ATOM 2399 O O . PRO A 1 313 ? -11.5 -9.203 -5.492 1 94.62 313 PRO A O 1
ATOM 2402 N N . LEU A 1 314 ? -12.438 -8.68 -3.506 1 96.25 314 LEU A N 1
ATOM 2403 C CA . LEU A 1 314 ? -13.547 -9.625 -3.602 1 96.25 314 LEU A CA 1
ATOM 2404 C C . LEU A 1 314 ? -14.266 -9.484 -4.938 1 96.25 314 LEU A C 1
ATOM 2406 O O . LEU A 1 314 ? -14.742 -10.477 -5.5 1 96.25 314 LEU A O 1
ATOM 2410 N N . GLN A 1 315 ? -14.289 -8.305 -5.445 1 95.44 315 GLN A N 1
ATOM 2411 C CA . GLN A 1 315 ? -14.953 -8.047 -6.719 1 95.44 315 GLN A CA 1
ATOM 2412 C C . GLN A 1 315 ? -14.359 -8.906 -7.832 1 95.44 315 GLN A C 1
ATOM 2414 O O . GLN A 1 315 ? -15.07 -9.352 -8.734 1 95.44 315 GLN A O 1
ATOM 2419 N N . GLN A 1 316 ? -13.094 -9.164 -7.789 1 96.88 316 GLN A N 1
ATOM 2420 C CA . GLN A 1 316 ? -12.453 -9.977 -8.812 1 96.88 316 GLN A CA 1
ATOM 2421 C C . GLN A 1 316 ? -12.852 -11.438 -8.695 1 96.88 316 GLN A C 1
ATOM 2423 O O . GLN A 1 316 ? -13.008 -12.133 -9.703 1 96.88 316 GLN A O 1
ATOM 2428 N N . GLN A 1 317 ? -13 -11.914 -7.434 1 98.31 317 GLN A N 1
ATOM 2429 C CA . GLN A 1 317 ? -13.477 -13.281 -7.258 1 98.31 317 GLN A CA 1
ATOM 2430 C C . GLN A 1 317 ? -14.93 -13.422 -7.711 1 98.31 317 GLN A C 1
ATOM 2432 O O . GLN A 1 317 ? -15.312 -14.445 -8.281 1 98.31 317 GLN A O 1
ATOM 2437 N N . ARG A 1 318 ? -15.703 -12.375 -7.492 1 98.06 318 ARG A N 1
ATOM 2438 C CA . ARG A 1 318 ? -17.078 -12.359 -7.984 1 98.06 318 ARG A CA 1
ATOM 2439 C C . ARG A 1 318 ? -17.109 -12.414 -9.508 1 98.06 318 ARG A C 1
ATOM 2441 O O . ARG A 1 318 ? -17.922 -13.133 -10.094 1 98.06 318 ARG A O 1
ATOM 2448 N N . GLU A 1 319 ? -16.234 -11.672 -10.094 1 97.12 319 GLU A N 1
ATOM 2449 C CA . GLU A 1 319 ? -16.125 -11.688 -11.547 1 97.12 319 GLU A CA 1
ATOM 2450 C C . GLU A 1 319 ? -15.742 -13.07 -12.062 1 97.12 319 GLU A C 1
ATOM 2452 O O . GLU A 1 319 ? -16.297 -13.547 -13.047 1 97.12 319 GLU A O 1
ATOM 2457 N N . LEU A 1 320 ? -14.805 -13.656 -11.43 1 98.12 320 LEU A N 1
ATOM 2458 C CA . LEU A 1 320 ? -14.359 -14.992 -11.789 1 98.12 320 LEU A CA 1
ATOM 2459 C C . LEU A 1 320 ? -15.5 -16 -11.656 1 98.12 320 LEU A C 1
ATOM 2461 O O . LEU A 1 320 ? -15.742 -16.797 -12.57 1 98.12 320 LEU A O 1
ATOM 2465 N N . ALA A 1 321 ? -16.234 -15.961 -10.547 1 98.62 321 ALA A N 1
ATOM 2466 C CA . ALA A 1 321 ? -17.359 -16.859 -10.305 1 98.62 321 ALA A CA 1
ATOM 2467 C C . ALA A 1 321 ? -18.453 -16.656 -11.352 1 98.62 321 ALA A C 1
ATOM 2469 O O . ALA A 1 321 ? -18.984 -17.625 -11.891 1 98.62 321 ALA A O 1
ATOM 2470 N N . ALA A 1 322 ? -18.75 -15.422 -11.617 1 98.38 322 ALA A N 1
ATOM 2471 C CA . ALA A 1 322 ? -19.781 -15.102 -12.594 1 98.38 322 ALA A CA 1
ATOM 2472 C C . ALA A 1 322 ? -19.406 -15.617 -13.977 1 98.38 322 ALA A C 1
ATOM 2474 O O . ALA A 1 322 ? -20.266 -16.141 -14.703 1 98.38 322 ALA A O 1
ATOM 2475 N N . GLY A 1 323 ? -18.156 -15.422 -14.352 1 98.25 323 GLY A N 1
ATOM 2476 C CA . GLY A 1 323 ? -17.688 -15.945 -15.625 1 98.25 323 GLY A CA 1
ATOM 2477 C C . GLY A 1 323 ? -17.766 -17.453 -15.711 1 98.25 323 GLY A C 1
ATOM 2478 O O . GLY A 1 323 ? -18.188 -18.016 -16.734 1 98.25 323 GLY A O 1
ATOM 2479 N N . LEU A 1 324 ? -17.406 -18.156 -14.625 1 98.62 324 LEU A N 1
ATOM 2480 C CA . LEU A 1 324 ? -17.438 -19.609 -14.57 1 98.62 324 LEU A CA 1
ATOM 2481 C C . LEU A 1 324 ? -18.875 -20.125 -14.633 1 98.62 324 LEU A C 1
ATOM 2483 O O . LEU A 1 324 ? -19.141 -21.156 -15.266 1 98.62 324 LEU A O 1
ATOM 2487 N N . GLN A 1 325 ? -19.781 -19.406 -14.008 1 98.38 325 GLN A N 1
ATOM 2488 C CA . GLN A 1 325 ? -21.172 -19.828 -13.938 1 98.38 325 GLN A CA 1
ATOM 2489 C C . GLN A 1 325 ? -21.797 -19.906 -15.328 1 98.38 325 GLN A C 1
ATOM 2491 O O . GLN A 1 325 ? -22.766 -20.641 -15.547 1 98.38 325 GLN A O 1
ATOM 2496 N N . LYS A 1 326 ? -21.234 -19.25 -16.234 1 97.69 326 LYS A N 1
ATOM 2497 C CA . LYS A 1 326 ? -21.766 -19.234 -17.594 1 97.69 326 LYS A CA 1
ATOM 2498 C C . LYS A 1 326 ? -21.359 -20.5 -18.344 1 97.69 326 LYS A C 1
ATOM 2500 O O . LYS A 1 326 ? -21.984 -20.859 -19.359 1 97.69 326 LYS A O 1
ATOM 2505 N N . VAL A 1 327 ? -20.359 -21.188 -17.891 1 97.62 327 VAL A N 1
ATOM 2506 C CA . VAL A 1 327 ? -19.828 -22.25 -18.734 1 97.62 327 VAL A CA 1
ATOM 2507 C C . VAL A 1 327 ? -19.672 -23.531 -17.922 1 97.62 327 VAL A C 1
ATOM 2509 O O . VAL A 1 327 ? -19.484 -24.609 -18.484 1 97.62 327 VAL A O 1
ATOM 2512 N N . VAL A 1 328 ? -19.688 -23.5 -16.609 1 98.06 328 VAL A N 1
ATOM 2513 C CA . VAL A 1 328 ? -19.5 -24.641 -15.727 1 98.06 328 VAL A CA 1
ATOM 2514 C C . VAL A 1 328 ? -20.828 -25 -15.055 1 98.06 328 VAL A C 1
ATOM 2516 O O . VAL A 1 328 ? -21.484 -24.125 -14.469 1 98.06 328 VAL A O 1
ATOM 2519 N N . PRO A 1 329 ? -21.281 -26.219 -15.094 1 97.56 329 PRO A N 1
ATOM 2520 C CA . PRO A 1 329 ? -22.578 -26.641 -14.57 1 97.56 329 PRO A CA 1
ATOM 2521 C C . PRO A 1 329 ? -22.75 -26.312 -13.086 1 97.56 329 PRO A C 1
ATOM 2523 O O . PRO A 1 329 ? -23.844 -25.922 -12.656 1 97.56 329 PRO A O 1
ATOM 2526 N N . GLU A 1 330 ? -21.703 -26.547 -12.328 1 97.69 330 GLU A N 1
ATOM 2527 C CA . GLU A 1 330 ? -21.781 -26.312 -10.891 1 97.69 330 GLU A CA 1
ATOM 2528 C C . GLU A 1 330 ? -20.672 -25.375 -10.422 1 97.69 330 GLU A C 1
ATOM 2530 O O . GLU A 1 330 ? -19.5 -25.719 -10.5 1 97.69 330 GLU A O 1
ATOM 2535 N N . VAL A 1 331 ? -21.047 -24.234 -9.898 1 98.38 331 VAL A N 1
ATOM 2536 C CA . VAL A 1 331 ? -20.062 -23.281 -9.383 1 98.38 331 VAL A CA 1
ATOM 2537 C C . VAL A 1 331 ? -20.422 -22.891 -7.953 1 98.38 331 VAL A C 1
ATOM 2539 O O . VAL A 1 331 ? -21.547 -22.453 -7.684 1 98.38 331 VAL A O 1
ATOM 2542 N N . LEU A 1 332 ? -19.516 -23.125 -7.031 1 98 332 LEU A N 1
ATOM 2543 C CA . LEU A 1 332 ? -19.641 -22.656 -5.652 1 98 332 LEU A CA 1
ATOM 2544 C C . LEU A 1 332 ? -18.812 -21.375 -5.441 1 98 332 LEU A C 1
ATOM 2546 O O . LEU A 1 332 ? -17.625 -21.359 -5.738 1 98 332 LEU A O 1
ATOM 2550 N N . PHE A 1 333 ? -19.469 -20.344 -5.066 1 98.31 333 PHE A N 1
ATOM 2551 C CA . PHE A 1 333 ? -18.781 -19.094 -4.719 1 98.31 333 PHE A CA 1
ATOM 2552 C C . PHE A 1 333 ? -18.891 -18.812 -3.227 1 98.31 333 PHE A C 1
ATOM 2554 O O . PHE A 1 333 ? -20 -18.812 -2.674 1 98.31 333 PHE A O 1
ATOM 2561 N N . GLU A 1 334 ? -17.734 -18.625 -2.564 1 98 334 GLU A N 1
ATOM 2562 C CA . GLU A 1 334 ? -17.703 -18.344 -1.132 1 98 334 GLU A CA 1
ATOM 2563 C C . GLU A 1 334 ? -16.969 -17.047 -0.837 1 98 334 GLU A C 1
ATOM 2565 O O . GLU A 1 334 ? -15.812 -16.875 -1.249 1 98 334 GLU A O 1
ATOM 2570 N N . SER A 1 335 ? -17.594 -16.094 -0.195 1 97.25 335 SER A N 1
ATOM 2571 C CA . SER A 1 335 ? -16.984 -14.883 0.339 1 97.25 335 SER A CA 1
ATOM 2572 C C . SER A 1 335 ? -16.766 -14.984 1.843 1 97.25 335 SER A C 1
ATOM 2574 O O . SER A 1 335 ? -17.719 -15.125 2.613 1 97.25 335 SER A O 1
ATOM 2576 N N . LEU A 1 336 ? -15.547 -14.945 2.252 1 96.94 336 LEU A N 1
ATOM 2577 C CA . LEU A 1 336 ? -15.227 -15.117 3.664 1 96.94 336 LEU A CA 1
ATOM 2578 C C . LEU A 1 336 ? -14.93 -13.773 4.32 1 96.94 336 LEU A C 1
ATOM 2580 O O . LEU A 1 336 ? -14.25 -12.922 3.73 1 96.94 336 LEU A O 1
ATOM 2584 N N . ASP A 1 337 ? -15.469 -13.578 5.449 1 92.94 337 ASP A N 1
ATOM 2585 C CA . ASP A 1 337 ? -15.188 -12.391 6.242 1 92.94 337 ASP A CA 1
ATOM 2586 C C . ASP A 1 337 ? -14 -12.609 7.172 1 92.94 337 ASP A C 1
ATOM 2588 O O . ASP A 1 337 ? -14.172 -12.836 8.367 1 92.94 337 ASP A O 1
ATOM 2592 N N . CYS A 1 338 ? -12.852 -12.562 6.59 1 89.19 338 CYS A N 1
ATOM 2593 C CA . CYS A 1 338 ? -11.609 -12.742 7.34 1 89.19 338 CYS A CA 1
ATOM 2594 C C . CYS A 1 338 ? -10.898 -11.414 7.535 1 89.19 338 CYS A C 1
ATOM 2596 O O . CYS A 1 338 ? -10.953 -10.539 6.668 1 89.19 338 CYS A O 1
ATOM 2598 N N . LEU A 1 339 ? -10.203 -11.273 8.617 1 86.69 339 LEU A N 1
ATOM 2599 C CA . LEU A 1 339 ? -9.555 -10.016 8.977 1 86.69 339 LEU A CA 1
ATOM 2600 C C . LEU A 1 339 ? -8.109 -9.992 8.516 1 86.69 339 LEU A C 1
ATOM 2602 O O . LEU A 1 339 ? -7.441 -8.953 8.586 1 86.69 339 LEU A O 1
ATOM 2606 N N . LYS A 1 340 ? -7.652 -11.062 7.977 1 90.94 340 LYS A N 1
ATOM 2607 C CA . LYS A 1 340 ? -6.215 -11.125 7.734 1 90.94 340 LYS A CA 1
ATOM 2608 C C . LYS A 1 340 ? -5.895 -10.852 6.266 1 90.94 340 LYS A C 1
ATOM 2610 O O . LYS A 1 340 ? -4.785 -11.125 5.809 1 90.94 340 LYS A O 1
ATOM 2615 N N . GLY A 1 341 ? -6.867 -10.406 5.52 1 93.56 341 GLY A N 1
ATOM 2616 C CA . GLY A 1 341 ? -6.633 -9.906 4.176 1 93.56 341 GLY A CA 1
ATOM 2617 C C . GLY A 1 341 ? -6.277 -11.008 3.188 1 93.56 341 GLY A C 1
ATOM 2618 O O . GLY A 1 341 ? -6.883 -12.078 3.195 1 93.56 341 GLY A O 1
ATOM 2619 N N . HIS A 1 342 ? -5.383 -10.734 2.297 1 94.81 342 HIS A N 1
ATOM 2620 C CA . HIS A 1 342 ? -4.992 -11.648 1.224 1 94.81 342 HIS A CA 1
ATOM 2621 C C . HIS A 1 342 ? -4.438 -12.953 1.782 1 94.81 342 HIS A C 1
ATOM 2623 O O . HIS A 1 342 ? -4.719 -14.031 1.253 1 94.81 342 HIS A O 1
ATOM 2629 N N . ASP A 1 343 ? -3.713 -12.883 2.865 1 93.19 343 ASP A N 1
ATOM 2630 C CA . ASP A 1 343 ? -3.027 -14.047 3.424 1 93.19 343 ASP A CA 1
ATOM 2631 C C . ASP A 1 343 ? -3.982 -14.898 4.258 1 93.19 343 ASP A C 1
ATOM 2633 O O . ASP A 1 343 ? -3.576 -15.906 4.836 1 93.19 343 ASP A O 1
ATOM 2637 N N . SER A 1 344 ? -5.211 -14.539 4.27 1 93.75 344 SER A N 1
ATOM 2638 C CA . SER A 1 344 ? -6.152 -15.305 5.078 1 93.75 344 SER A CA 1
ATOM 2639 C C . SER A 1 344 ? -6.148 -16.781 4.688 1 93.75 344 SER A C 1
ATOM 2641 O O . SER A 1 344 ? -6.324 -17.656 5.539 1 93.75 344 SER A O 1
ATOM 2643 N N . PHE A 1 345 ? -5.926 -17.078 3.453 1 93.31 345 PHE A N 1
ATOM 2644 C CA . PHE A 1 345 ? -5.973 -18.469 2.996 1 93.31 345 PHE A CA 1
ATOM 2645 C C . PHE A 1 345 ? -4.781 -19.25 3.525 1 93.31 345 PHE A C 1
ATOM 2647 O O . PHE A 1 345 ? -4.766 -20.484 3.465 1 93.31 345 PHE A O 1
ATOM 2654 N N . LEU A 1 346 ? -3.803 -18.547 4.109 1 91.69 346 LEU A N 1
ATOM 2655 C CA . LEU A 1 346 ? -2.625 -19.188 4.691 1 91.69 346 LEU A CA 1
ATOM 2656 C C . LEU A 1 346 ? -2.768 -19.312 6.203 1 91.69 346 LEU A C 1
ATOM 2658 O O . LEU A 1 346 ? -2.15 -20.188 6.82 1 91.69 346 LEU A O 1
ATOM 2662 N N . VAL A 1 347 ? -3.619 -18.375 6.809 1 90 347 VAL A N 1
ATOM 2663 C CA . VAL A 1 347 ? -3.453 -18.25 8.25 1 90 347 VAL A CA 1
ATOM 2664 C C . VAL A 1 347 ? -4.805 -18.422 8.945 1 90 347 VAL A C 1
ATOM 2666 O O . VAL A 1 347 ? -4.863 -18.656 10.148 1 90 347 VAL A O 1
ATOM 2669 N N . GLU A 1 348 ? -5.848 -18.266 8.188 1 92.31 348 GLU A N 1
ATOM 2670 C CA . GLU A 1 348 ? -7.164 -18.391 8.805 1 92.31 348 GLU A CA 1
ATOM 2671 C C . GLU A 1 348 ? -7.848 -19.688 8.375 1 92.31 348 GLU A C 1
ATOM 2673 O O . GLU A 1 348 ? -8.961 -19.672 7.844 1 92.31 348 GLU A O 1
ATOM 2678 N N . MET A 1 349 ? -7.363 -20.781 8.789 1 92.62 349 MET A N 1
ATOM 2679 C CA . MET A 1 349 ? -7.766 -22.094 8.32 1 92.62 349 MET A CA 1
ATOM 2680 C C . MET A 1 349 ? -9.148 -22.469 8.852 1 92.62 349 MET A C 1
ATOM 2682 O O . MET A 1 349 ? -9.898 -23.188 8.188 1 92.62 349 MET A O 1
ATOM 2686 N N . ASP A 1 350 ? -9.469 -21.922 9.984 1 94.12 350 ASP A N 1
ATOM 2687 C CA . ASP A 1 350 ? -10.781 -22.203 10.562 1 94.12 350 ASP A CA 1
ATOM 2688 C C . ASP A 1 350 ? -11.898 -21.719 9.641 1 94.12 350 ASP A C 1
ATOM 2690 O O . ASP A 1 350 ? -12.977 -22.312 9.602 1 94.12 350 ASP A O 1
ATOM 2694 N N . ALA A 1 351 ? -11.602 -20.672 8.977 1 95.12 351 ALA A N 1
ATOM 2695 C CA . ALA A 1 351 ? -12.602 -20.125 8.062 1 95.12 351 ALA A CA 1
ATOM 2696 C C . ALA A 1 351 ? -12.586 -20.859 6.723 1 95.12 351 ALA A C 1
ATOM 2698 O O . ALA A 1 351 ? -13.633 -21.078 6.109 1 95.12 351 ALA A O 1
ATOM 2699 N N . PHE A 1 352 ? -11.461 -21.281 6.277 1 96.62 352 PHE A N 1
ATOM 2700 C CA . PHE A 1 352 ? -11.305 -21.828 4.934 1 96.62 352 PHE A CA 1
ATOM 2701 C C . PHE A 1 352 ? -11.594 -23.312 4.906 1 96.62 352 PHE A C 1
ATOM 2703 O O . PHE A 1 352 ? -12.133 -23.828 3.928 1 96.62 352 PHE A O 1
ATOM 2710 N N . ARG A 1 353 ? -11.297 -24.078 5.902 1 96.62 353 ARG A N 1
ATOM 2711 C CA . ARG A 1 353 ? -11.406 -25.531 5.914 1 96.62 353 ARG A CA 1
ATOM 2712 C C . ARG A 1 353 ? -12.836 -25.969 5.633 1 96.62 353 ARG A C 1
ATOM 2714 O O . ARG A 1 353 ? -13.07 -26.812 4.758 1 96.62 353 ARG A O 1
ATOM 2721 N N . PRO A 1 354 ? -13.812 -25.359 6.344 1 96.06 354 PRO A N 1
ATOM 2722 C CA . PRO A 1 354 ? -15.18 -25.828 6.086 1 96.06 354 PRO A CA 1
ATOM 2723 C C . PRO A 1 354 ? -15.625 -25.594 4.645 1 96.06 354 PRO A C 1
ATOM 2725 O O . PRO A 1 354 ? -16.344 -26.422 4.078 1 96.06 354 PRO A O 1
ATOM 2728 N N . VAL A 1 355 ? -15.195 -24.531 4.121 1 96 355 VAL A N 1
ATOM 2729 C CA . VAL A 1 355 ? -15.578 -24.188 2.758 1 96 355 VAL A CA 1
ATOM 2730 C C . VAL A 1 355 ? -14.938 -25.156 1.772 1 96 355 VAL A C 1
ATOM 2732 O O . VAL A 1 355 ? -15.594 -25.641 0.846 1 96 355 VAL A O 1
ATOM 2735 N N . MET A 1 356 ? -13.727 -25.484 1.959 1 96.94 356 MET A N 1
ATOM 2736 C CA . MET A 1 356 ? -13.008 -26.422 1.107 1 96.94 356 MET A CA 1
ATOM 2737 C C . MET A 1 356 ? -13.586 -27.828 1.245 1 96.94 356 MET A C 1
ATOM 2739 O O . MET A 1 356 ? -13.711 -28.562 0.255 1 96.94 356 MET A O 1
ATOM 2743 N N . CYS A 1 357 ? -13.984 -28.172 2.441 1 96.56 357 CYS A N 1
ATOM 2744 C CA . CYS A 1 357 ? -14.586 -29.469 2.674 1 96.56 357 CYS A CA 1
ATOM 2745 C C . CYS A 1 357 ? -15.898 -29.625 1.904 1 96.56 357 CYS A C 1
ATOM 2747 O O . CYS A 1 357 ? -16.188 -30.688 1.371 1 96.56 357 CYS A O 1
ATOM 2749 N N . ARG A 1 358 ? -16.625 -28.547 1.883 1 95 358 ARG A N 1
ATOM 2750 C CA . ARG A 1 358 ? -17.906 -28.578 1.163 1 95 358 ARG A CA 1
ATOM 2751 C C . ARG A 1 358 ? -17.688 -28.953 -0.3 1 95 358 ARG A C 1
ATOM 2753 O O . ARG A 1 358 ? -18.516 -29.656 -0.889 1 95 358 ARG A O 1
ATOM 2760 N N . TYR A 1 359 ? -16.672 -28.516 -0.903 1 96.88 359 TYR A N 1
ATOM 2761 C CA . TYR A 1 359 ? -16.375 -28.812 -2.303 1 96.88 359 TYR A CA 1
ATOM 2762 C C . TYR A 1 359 ? -15.891 -30.234 -2.469 1 96.88 359 TYR A C 1
ATOM 2764 O O . TYR A 1 359 ? -16.328 -30.953 -3.385 1 96.88 359 TYR A O 1
ATOM 2772 N N . PHE A 1 360 ? -15.055 -30.75 -1.612 1 96.75 360 PHE A N 1
ATOM 2773 C CA . PHE A 1 360 ? -14.359 -32 -1.84 1 96.75 360 PHE A CA 1
ATOM 2774 C C . PHE A 1 360 ? -15.141 -33.156 -1.235 1 96.75 360 PHE A C 1
ATOM 2776 O O . PHE A 1 360 ? -14.844 -34.344 -1.522 1 96.75 360 PHE A O 1
ATOM 2783 N N . ASP A 1 361 ? -16.156 -32.906 -0.384 1 88.25 361 ASP A N 1
ATOM 2784 C CA . ASP A 1 361 ? -16.984 -33.938 0.193 1 88.25 361 ASP A CA 1
ATOM 2785 C C . ASP A 1 361 ? -18.078 -34.375 -0.775 1 88.25 361 ASP A C 1
ATOM 2787 O O . ASP A 1 361 ? -18.719 -35.406 -0.573 1 88.25 361 ASP A O 1
ATOM 2791 N N . THR A 1 362 ? -18.328 -33.688 -1.827 1 73 362 THR A N 1
ATOM 2792 C CA . THR A 1 362 ? -19.391 -34.062 -2.768 1 73 362 THR A CA 1
ATOM 2793 C C . THR A 1 362 ? -18.828 -34.875 -3.92 1 73 362 THR A C 1
ATOM 2795 O O . THR A 1 362 ? -17.656 -34.75 -4.281 1 73 362 THR A O 1
ATOM 2798 N N . MET B 1 1 ? 8.914 33.219 -3.814 1 46.81 1 MET B N 1
ATOM 2799 C CA . MET B 1 1 ? 7.676 32.781 -3.172 1 46.81 1 MET B CA 1
ATOM 2800 C C . MET B 1 1 ? 7.07 33.906 -2.338 1 46.81 1 MET B C 1
ATOM 2802 O O . MET B 1 1 ? 7.766 34.531 -1.527 1 46.81 1 MET B O 1
ATOM 2806 N N . SER B 1 2 ? 6.016 34.594 -2.926 1 59.5 2 SER B N 1
ATOM 2807 C CA . SER B 1 2 ? 5.289 35.781 -2.473 1 59.5 2 SER B CA 1
ATOM 2808 C C . SER B 1 2 ? 4.676 35.531 -1.096 1 59.5 2 SER B C 1
ATOM 2810 O O . SER B 1 2 ? 3.723 36.219 -0.717 1 59.5 2 SER B O 1
ATOM 2812 N N . SER B 1 3 ? 5.383 34.531 -0.333 1 79.38 3 SER B N 1
ATOM 2813 C CA . SER B 1 3 ? 4.773 34.25 0.961 1 79.38 3 SER B CA 1
ATOM 2814 C C . SER B 1 3 ? 5.203 35.281 2.012 1 79.38 3 SER B C 1
ATOM 2816 O O . SER B 1 3 ? 6.238 35.938 1.864 1 79.38 3 SER B O 1
ATOM 2818 N N . ARG B 1 4 ? 4.344 35.656 2.887 1 93.56 4 ARG B N 1
ATOM 2819 C CA . ARG B 1 4 ? 4.645 36.438 4.074 1 93.56 4 ARG B CA 1
ATOM 2820 C C . ARG B 1 4 ? 5.371 35.594 5.121 1 93.56 4 ARG B C 1
ATOM 2822 O O . ARG B 1 4 ? 5.359 34.375 5.047 1 93.56 4 ARG B O 1
ATOM 2829 N N . ILE B 1 5 ? 6.078 36.312 6 1 96.38 5 ILE B N 1
ATOM 2830 C CA . ILE B 1 5 ? 6.887 35.594 6.984 1 96.38 5 ILE B CA 1
ATOM 2831 C C . ILE B 1 5 ? 6.562 36.125 8.383 1 96.38 5 ILE B C 1
ATOM 2833 O O . ILE B 1 5 ? 6.457 37.344 8.602 1 96.38 5 ILE B O 1
ATOM 2837 N N . ALA B 1 6 ? 6.301 35.25 9.289 1 97.44 6 ALA B N 1
ATOM 2838 C CA . ALA B 1 6 ? 6.246 35.562 10.719 1 97.44 6 ALA B CA 1
ATOM 2839 C C . ALA B 1 6 ? 7.52 35.094 11.422 1 97.44 6 ALA B C 1
ATOM 2841 O O . ALA B 1 6 ? 7.801 33.906 11.508 1 97.44 6 ALA B O 1
ATOM 2842 N N . LYS B 1 7 ? 8.281 36.031 11.938 1 97.25 7 LYS B N 1
ATOM 2843 C CA . LYS B 1 7 ? 9.516 35.719 12.648 1 97.25 7 LYS B CA 1
ATOM 2844 C C . LYS B 1 7 ? 9.266 35.531 14.141 1 97.25 7 LYS B C 1
ATOM 2846 O O . LYS B 1 7 ? 8.68 36.406 14.781 1 97.25 7 LYS B O 1
ATOM 2851 N N . VAL B 1 8 ? 9.625 34.438 14.641 1 96.25 8 VAL B N 1
ATOM 2852 C CA . VAL B 1 8 ? 9.484 34.188 16.078 1 96.25 8 VAL B CA 1
ATOM 2853 C C . VAL B 1 8 ? 10.734 34.688 16.812 1 96.25 8 VAL B C 1
ATOM 2855 O O . VAL B 1 8 ? 11.844 34.219 16.547 1 96.25 8 VAL B O 1
ATOM 2858 N N . ALA B 1 9 ? 10.5 35.625 17.719 1 93.25 9 ALA B N 1
ATOM 2859 C CA . ALA B 1 9 ? 11.633 36.188 18.453 1 93.25 9 ALA B CA 1
ATOM 2860 C C . ALA B 1 9 ? 12.117 35.219 19.531 1 93.25 9 ALA B C 1
ATOM 2862 O O . ALA B 1 9 ? 11.312 34.594 20.234 1 93.25 9 ALA B O 1
ATOM 2863 N N . GLY B 1 10 ? 13.344 35.031 19.609 1 93.5 10 GLY B N 1
ATOM 2864 C CA . GLY B 1 10 ? 13.945 34.219 20.656 1 93.5 10 GLY B CA 1
ATOM 2865 C C . GLY B 1 10 ? 13.852 32.719 20.375 1 93.5 10 GLY B C 1
ATOM 2866 O O . GLY B 1 10 ? 13.93 32.281 19.219 1 93.5 10 GLY B O 1
ATOM 2867 N N . ASP B 1 11 ? 13.844 31.906 21.438 1 95.31 11 ASP B N 1
ATOM 2868 C CA . ASP B 1 11 ? 13.836 30.453 21.312 1 95.31 11 ASP B CA 1
ATOM 2869 C C . ASP B 1 11 ? 12.414 29.922 21.172 1 95.31 11 ASP B C 1
ATOM 2871 O O . ASP B 1 11 ? 11.508 30.344 21.906 1 95.31 11 ASP B O 1
ATOM 2875 N N . PHE B 1 12 ? 12.195 29.203 20.203 1 97.56 12 PHE B N 1
ATOM 2876 C CA . PHE B 1 12 ? 10.977 28.422 20.016 1 97.56 12 PHE B CA 1
ATOM 2877 C C . PHE B 1 12 ? 11.125 27.031 20.609 1 97.56 12 PHE B C 1
ATOM 2879 O O . PHE B 1 12 ? 11.867 26.203 20.078 1 97.56 12 PHE B O 1
ATOM 2886 N N . ARG B 1 13 ? 10.461 26.781 21.703 1 97.44 13 ARG B N 1
ATOM 2887 C CA . ARG B 1 13 ? 10.578 25.5 22.391 1 97.44 13 ARG B CA 1
ATOM 2888 C C . ARG B 1 13 ? 9.75 24.422 21.688 1 97.44 13 ARG B C 1
ATOM 2890 O O . ARG B 1 13 ? 8.578 24.641 21.391 1 97.44 13 ARG B O 1
ATOM 2897 N N . MET B 1 14 ? 10.375 23.344 21.453 1 98.06 14 MET B N 1
ATOM 2898 C CA . MET B 1 14 ? 9.719 22.234 20.781 1 98.06 14 MET B CA 1
ATOM 2899 C C . MET B 1 14 ? 8.992 21.344 21.781 1 98.06 14 MET B C 1
ATOM 2901 O O . MET B 1 14 ? 9.438 21.188 22.922 1 98.06 14 MET B O 1
ATOM 2905 N N . HIS B 1 15 ? 7.965 20.703 21.375 1 97.75 15 HIS B N 1
ATOM 2906 C CA . HIS B 1 15 ? 7.059 19.938 22.219 1 97.75 15 HIS B CA 1
ATOM 2907 C C . HIS B 1 15 ? 7.773 18.766 22.875 1 97.75 15 HIS B C 1
ATOM 2909 O O . HIS B 1 15 ? 7.512 18.438 24.031 1 97.75 15 HIS B O 1
ATOM 2915 N N . ARG B 1 16 ? 8.641 18.078 22.188 1 95.81 16 ARG B N 1
ATOM 2916 C CA . ARG B 1 16 ? 9.305 16.906 22.734 1 95.81 16 ARG B CA 1
ATOM 2917 C C . ARG B 1 16 ? 10.742 17.219 23.125 1 95.81 16 ARG B C 1
ATOM 2919 O O . ARG B 1 16 ? 11.586 16.312 23.172 1 95.81 16 ARG B O 1
ATOM 2926 N N . GLY B 1 17 ? 11.062 18.422 23.25 1 95.44 17 GLY B N 1
ATOM 2927 C CA . GLY B 1 17 ? 12.383 18.828 23.703 1 95.44 17 GLY B CA 1
ATOM 2928 C C . GLY B 1 17 ? 13.203 19.5 22.625 1 95.44 17 GLY B C 1
ATOM 2929 O O . GLY B 1 17 ? 12.961 19.281 21.438 1 95.44 17 GLY B O 1
ATOM 2930 N N . GLY B 1 18 ? 14.125 20.375 22.953 1 95.94 18 GLY B N 1
ATOM 2931 C CA . GLY B 1 18 ? 14.922 21.156 22.031 1 95.94 18 GLY B CA 1
ATOM 2932 C C . GLY B 1 18 ? 14.297 22.5 21.703 1 95.94 18 GLY B C 1
ATOM 2933 O O . GLY B 1 18 ? 13.273 22.875 22.266 1 95.94 18 GLY B O 1
ATOM 2934 N N . SER B 1 19 ? 15.031 23.25 20.984 1 97.12 19 SER B N 1
ATOM 2935 C CA . SER B 1 19 ? 14.539 24.562 20.594 1 97.12 19 SER B CA 1
ATOM 2936 C C . SER B 1 19 ? 15.109 25.016 19.266 1 97.12 19 SER B C 1
ATOM 2938 O O . SER B 1 19 ? 16.125 24.484 18.812 1 97.12 19 SER B O 1
ATOM 2940 N N . LEU B 1 20 ? 14.445 25.828 18.609 1 98.12 20 LEU B N 1
ATOM 2941 C CA . LEU B 1 20 ? 14.891 26.516 17.406 1 98.12 20 LEU B CA 1
ATOM 2942 C C . LEU B 1 20 ? 15.141 27.984 17.688 1 98.12 20 LEU B C 1
ATOM 2944 O O . LEU B 1 20 ? 14.375 28.625 18.406 1 98.12 20 LEU B O 1
ATOM 2948 N N . ARG B 1 21 ? 16.234 28.453 17.172 1 96.31 21 ARG B N 1
ATOM 2949 C CA . ARG B 1 21 ? 16.531 29.859 17.359 1 96.31 21 ARG B CA 1
ATOM 2950 C C . ARG B 1 21 ? 15.914 30.703 16.25 1 96.31 21 ARG B C 1
ATOM 2952 O O . ARG B 1 21 ? 16.25 30.547 15.078 1 96.31 21 ARG B O 1
ATOM 2959 N N . GLU B 1 22 ? 15.008 31.609 16.594 1 96.5 22 GLU B N 1
ATOM 2960 C CA . GLU B 1 22 ? 14.375 32.594 15.727 1 96.5 22 GLU B CA 1
ATOM 2961 C C . GLU B 1 22 ? 13.82 31.938 14.461 1 96.5 22 GLU B C 1
ATOM 2963 O O . GLU B 1 22 ? 14.109 32.375 13.352 1 96.5 22 GLU B O 1
ATOM 2968 N N . PRO B 1 23 ? 13.062 30.906 14.656 1 98.25 23 PRO B N 1
ATOM 2969 C CA . PRO B 1 23 ? 12.492 30.312 13.445 1 98.25 23 PRO B CA 1
ATOM 2970 C C . PRO B 1 23 ? 11.492 31.25 12.758 1 98.25 23 PRO B C 1
ATOM 2972 O O . PRO B 1 23 ? 11.023 32.219 13.359 1 98.25 23 PRO B O 1
ATOM 2975 N N . VAL B 1 24 ? 11.273 31 11.523 1 98.12 24 VAL B N 1
ATOM 2976 C CA . VAL B 1 24 ? 10.289 31.766 10.766 1 98.12 24 VAL B CA 1
ATOM 2977 C C . VAL B 1 24 ? 9.18 30.828 10.289 1 98.12 24 VAL B C 1
ATOM 2979 O O . VAL B 1 24 ? 9.422 29.656 10.023 1 98.12 24 VAL B O 1
ATOM 2982 N N . ILE B 1 25 ? 7.988 31.344 10.195 1 98.5 25 ILE B N 1
ATOM 2983 C CA . ILE B 1 25 ? 6.832 30.656 9.633 1 98.5 25 ILE B CA 1
ATOM 2984 C C . ILE B 1 25 ? 6.316 31.422 8.414 1 98.5 25 ILE B C 1
ATOM 2986 O O . ILE B 1 25 ? 5.914 32.562 8.523 1 98.5 25 ILE B O 1
ATOM 2990 N N . ALA B 1 26 ? 6.355 30.703 7.277 1 98.19 26 ALA B N 1
ATOM 2991 C CA . ALA B 1 26 ? 5.812 31.281 6.051 1 98.19 26 ALA B CA 1
ATOM 2992 C C . ALA B 1 26 ? 4.301 31.078 5.965 1 98.19 26 ALA B C 1
ATOM 2994 O O . ALA B 1 26 ? 3.787 30.047 6.398 1 98.19 26 ALA B O 1
ATOM 2995 N N . TYR B 1 27 ? 3.59 32.094 5.441 1 98.12 27 TYR B N 1
ATOM 2996 C CA . TYR B 1 27 ? 2.145 31.969 5.293 1 98.12 27 TYR B CA 1
ATOM 2997 C C . TYR B 1 27 ? 1.64 32.844 4.16 1 98.12 27 TYR B C 1
ATOM 2999 O O . TYR B 1 27 ? 2.369 33.719 3.666 1 98.12 27 TYR B O 1
ATOM 3007 N N . GLU B 1 28 ? 0.483 32.531 3.662 1 97.94 28 GLU B N 1
ATOM 3008 C CA . GLU B 1 28 ? -0.229 33.375 2.695 1 97.94 28 GLU B CA 1
ATOM 3009 C C . GLU B 1 28 ? -1.627 33.719 3.193 1 97.94 28 GLU B C 1
ATOM 3011 O O . GLU B 1 28 ? -2.166 33.062 4.074 1 97.94 28 GLU B O 1
ATOM 3016 N N . THR B 1 29 ? -2.133 34.875 2.688 1 97.38 29 THR B N 1
ATOM 3017 C CA . THR B 1 29 ? -3.455 35.312 3.115 1 97.38 29 THR B CA 1
ATOM 3018 C C . THR B 1 29 ? -4.309 35.719 1.915 1 97.38 29 THR B C 1
ATOM 3020 O O . THR B 1 29 ? -3.775 36.062 0.857 1 97.38 29 THR B O 1
ATOM 3023 N N . TRP B 1 30 ? -5.582 35.594 2.041 1 97.81 30 TRP B N 1
ATOM 3024 C CA . TRP B 1 30 ? -6.598 36.031 1.089 1 97.81 30 TRP B CA 1
ATOM 3025 C C . TRP B 1 30 ? -7.762 36.688 1.804 1 97.81 30 TRP B C 1
ATOM 3027 O O . TRP B 1 30 ? -8.125 36.312 2.92 1 97.81 30 TRP B O 1
ATOM 3037 N N . GLY B 1 31 ? -8.375 37.656 1.18 1 97.56 31 GLY B N 1
ATOM 3038 C CA . GLY B 1 31 ? -9.461 38.406 1.815 1 97.56 31 GLY B CA 1
ATOM 3039 C C . GLY B 1 31 ? -8.969 39.438 2.791 1 97.56 31 GLY B C 1
ATOM 3040 O O . GLY B 1 31 ? -7.773 39.75 2.846 1 97.56 31 GLY B O 1
ATOM 3041 N N . GLU B 1 32 ? -9.945 40.094 3.506 1 97.06 32 GLU B N 1
ATOM 3042 C CA . GLU B 1 32 ? -9.625 41.188 4.426 1 97.06 32 GLU B CA 1
ATOM 3043 C C . GLU B 1 32 ? -10.195 40.938 5.816 1 97.06 32 GLU B C 1
ATOM 3045 O O . GLU B 1 32 ? -11.32 40.438 5.949 1 97.06 32 GLU B O 1
ATOM 3050 N N . LEU B 1 33 ? -9.305 41.219 6.711 1 97.5 33 LEU B N 1
ATOM 3051 C CA . LEU B 1 33 ? -9.766 41.156 8.094 1 97.5 33 LEU B CA 1
ATOM 3052 C C . LEU B 1 33 ? -10.766 42.25 8.383 1 97.5 33 LEU B C 1
ATOM 3054 O O . LEU B 1 33 ? -10.523 43.438 8.062 1 97.5 33 LEU B O 1
ATOM 3058 N N . ASN B 1 34 ? -11.891 41.906 8.969 1 97.25 34 ASN B N 1
ATOM 3059 C CA . ASN B 1 34 ? -12.875 42.938 9.281 1 97.25 34 ASN B CA 1
ATOM 3060 C C . ASN B 1 34 ? -12.531 43.688 10.57 1 97.25 34 ASN B C 1
ATOM 3062 O O . ASN B 1 34 ? -11.547 43.344 11.234 1 97.25 34 ASN B O 1
ATOM 3066 N N . ALA B 1 35 ? -13.297 44.656 10.891 1 96.56 35 ALA B N 1
ATOM 3067 C CA . ALA B 1 35 ? -13 45.531 12.031 1 96.56 35 ALA B CA 1
ATOM 3068 C C . ALA B 1 35 ? -13.086 44.75 13.344 1 96.56 35 ALA B C 1
ATOM 3070 O O . ALA B 1 35 ? -12.289 44.969 14.25 1 96.56 35 ALA B O 1
ATOM 3071 N N . ALA B 1 36 ? -14.023 43.875 13.391 1 96.38 36 ALA B N 1
ATOM 3072 C CA . ALA B 1 36 ? -14.242 43.094 14.602 1 96.38 36 ALA B CA 1
ATOM 3073 C C . ALA B 1 36 ? -13.195 42 14.742 1 96.38 36 ALA B C 1
ATOM 3075 O O . ALA B 1 36 ? -13.055 41.406 15.812 1 96.38 36 ALA B O 1
ATOM 3076 N N . LYS B 1 37 ? -12.453 41.656 13.688 1 97.25 37 LYS B N 1
ATOM 3077 C CA . LYS B 1 37 ? -11.406 40.656 13.633 1 97.25 37 LYS B CA 1
ATOM 3078 C C . LYS B 1 37 ? -11.969 39.281 14 1 97.25 37 LYS B C 1
ATOM 3080 O O . LYS B 1 37 ? -11.336 38.5 14.734 1 97.25 37 LYS B O 1
ATOM 3085 N N . ASP B 1 38 ? -13.195 38.969 13.594 1 96.44 38 ASP B N 1
ATOM 3086 C CA . ASP B 1 38 ? -13.844 37.719 13.945 1 96.44 38 ASP B CA 1
ATOM 3087 C C . ASP B 1 38 ? -14.109 36.875 12.703 1 96.44 38 ASP B C 1
ATOM 3089 O O . ASP B 1 38 ? -14.844 35.875 12.758 1 96.44 38 ASP B O 1
ATOM 3093 N N . ASN B 1 39 ? -13.523 37.281 11.57 1 98.12 39 ASN B N 1
ATOM 3094 C CA . ASN B 1 39 ? -13.805 36.562 10.328 1 98.12 39 ASN B CA 1
ATOM 3095 C C . ASN B 1 39 ? -12.57 35.812 9.82 1 98.12 39 ASN B C 1
ATOM 3097 O O . ASN B 1 39 ? -12.5 35.469 8.641 1 98.12 39 ASN B O 1
ATOM 3101 N N . ALA B 1 40 ? -11.539 35.531 10.664 1 98.75 40 ALA B N 1
ATOM 3102 C CA . ALA B 1 40 ? -10.281 34.906 10.242 1 98.75 40 ALA B CA 1
ATOM 3103 C C . ALA B 1 40 ? -10.406 33.375 10.211 1 98.75 40 ALA B C 1
ATOM 3105 O O . ALA B 1 40 ? -10.977 32.781 11.133 1 98.75 40 ALA B O 1
ATOM 3106 N N . LEU B 1 41 ? -10 32.781 9.125 1 98.88 41 LEU B N 1
ATOM 3107 C CA . LEU B 1 41 ? -9.859 31.344 8.969 1 98.88 41 LEU B CA 1
ATOM 3108 C C . LEU B 1 41 ? -8.391 30.938 8.938 1 98.88 41 LEU B C 1
ATOM 3110 O O . LEU B 1 41 ? -7.59 31.547 8.234 1 98.88 41 LEU B O 1
ATOM 3114 N N . LEU B 1 42 ? -7.988 29.969 9.711 1 98.94 42 LEU B N 1
ATOM 3115 C CA . LEU B 1 42 ? -6.633 29.422 9.688 1 98.94 42 LEU B CA 1
ATOM 3116 C C . LEU B 1 42 ? -6.605 28.047 9.055 1 98.94 42 LEU B C 1
ATOM 3118 O O . LEU B 1 42 ? -7.309 27.141 9.508 1 98.94 42 LEU B O 1
ATOM 3122 N N . LEU B 1 43 ? -5.824 27.906 8.031 1 98.88 43 LEU B N 1
ATOM 3123 C CA . LEU B 1 43 ? -5.758 26.688 7.246 1 98.88 43 LEU B CA 1
ATOM 3124 C C . LEU B 1 43 ? -4.41 26 7.426 1 98.88 43 LEU B C 1
ATOM 3126 O O . LEU B 1 43 ? -3.361 26.594 7.184 1 98.88 43 LEU B O 1
ATOM 3130 N N . PHE B 1 44 ? -4.41 24.703 7.918 1 98.81 44 PHE B N 1
ATOM 3131 C CA . PHE B 1 44 ? -3.236 23.844 7.961 1 98.81 44 PHE B CA 1
ATOM 3132 C C . PHE B 1 44 ? -3.227 22.875 6.781 1 98.81 44 PHE B C 1
ATOM 3134 O O . PHE B 1 44 ? -4.238 22.25 6.488 1 98.81 44 PHE B O 1
ATOM 3141 N N . THR B 1 45 ? -2.09 22.766 6.133 1 97.38 45 THR B N 1
ATOM 3142 C CA . THR B 1 45 ? -1.979 21.953 4.918 1 97.38 45 THR B CA 1
ATOM 3143 C C . THR B 1 45 ? -1.562 20.531 5.25 1 97.38 45 THR B C 1
ATOM 3145 O O . THR B 1 45 ? -1.129 20.25 6.367 1 97.38 45 THR B O 1
ATOM 3148 N N . GLY B 1 46 ? -1.761 19.688 4.238 1 97.25 46 GLY B N 1
ATOM 3149 C CA . GLY B 1 46 ? -1.201 18.344 4.332 1 97.25 46 GLY B CA 1
ATOM 3150 C C . GLY B 1 46 ? 0.315 18.328 4.305 1 97.25 46 GLY B C 1
ATOM 3151 O O . GLY B 1 46 ? 0.956 19.359 4.516 1 97.25 46 GLY B O 1
ATOM 3152 N N . LEU B 1 47 ? 0.867 17.219 4.035 1 96.38 47 LEU B N 1
ATOM 3153 C CA . LEU B 1 47 ? 2.297 16.969 4.18 1 96.38 47 LEU B CA 1
ATOM 3154 C C . LEU B 1 47 ? 3.092 17.75 3.135 1 96.38 47 LEU B C 1
ATOM 3156 O O . LEU B 1 47 ? 4.062 18.438 3.469 1 96.38 47 LEU B O 1
ATOM 3160 N N . SER B 1 48 ? 2.664 17.781 1.882 1 93.38 48 SER B N 1
ATOM 3161 C CA . SER B 1 48 ? 3.557 18.188 0.798 1 93.38 48 SER B CA 1
ATOM 3162 C C . SER B 1 48 ? 3.238 19.594 0.308 1 93.38 48 SER B C 1
ATOM 3164 O O . SER B 1 48 ? 4.078 20.25 -0.318 1 93.38 48 SER B O 1
ATOM 3166 N N . PRO B 1 49 ? 2.016 20.109 0.543 1 95.25 49 PRO B N 1
ATOM 3167 C CA . PRO B 1 49 ? 1.737 21.438 -0.015 1 95.25 49 PRO B CA 1
ATOM 3168 C C . PRO B 1 49 ? 2.41 22.562 0.769 1 95.25 49 PRO B C 1
ATOM 3170 O O . PRO B 1 49 ? 2.742 22.391 1.944 1 95.25 49 PRO B O 1
ATOM 3173 N N . SER B 1 50 ? 2.607 23.625 0.065 1 96 50 SER B N 1
ATOM 3174 C CA . SER B 1 50 ? 3.039 24.875 0.688 1 96 50 SER B CA 1
ATOM 3175 C C . SER B 1 50 ? 1.847 25.688 1.164 1 96 50 SER B C 1
ATOM 3177 O O . SER B 1 50 ? 0.704 25.234 1.099 1 96 50 SER B O 1
ATOM 3179 N N . ALA B 1 51 ? 2.174 26.875 1.634 1 97.5 51 ALA B N 1
ATOM 3180 C CA . ALA B 1 51 ? 1.119 27.797 2.064 1 97.5 51 ALA B CA 1
ATOM 3181 C C . ALA B 1 51 ? 0.333 28.328 0.872 1 97.5 51 ALA B C 1
ATOM 3183 O O . ALA B 1 51 ? -0.72 28.938 1.04 1 97.5 51 ALA B O 1
ATOM 3184 N N . HIS B 1 52 ? 0.753 28.062 -0.342 1 97.69 52 HIS B N 1
ATOM 3185 C CA . HIS B 1 52 ? 0.074 28.578 -1.529 1 97.69 52 HIS B CA 1
ATOM 3186 C C . HIS B 1 52 ? -1.164 27.75 -1.853 1 97.69 52 HIS B C 1
ATOM 3188 O O . HIS B 1 52 ? -1.121 26.859 -2.719 1 97.69 52 HIS B O 1
ATOM 3194 N N . ALA B 1 53 ? -2.225 28.172 -1.271 1 97.81 53 ALA B N 1
ATOM 3195 C CA . ALA B 1 53 ? -3.459 27.391 -1.376 1 97.81 53 ALA B CA 1
ATOM 3196 C C . ALA B 1 53 ? -4.301 27.859 -2.557 1 97.81 53 ALA B C 1
ATOM 3198 O O . ALA B 1 53 ? -5.102 27.094 -3.1 1 97.81 53 ALA B O 1
ATOM 3199 N N . ALA B 1 54 ? -4.188 29.062 -2.934 1 98 54 ALA B N 1
ATOM 3200 C CA . ALA B 1 54 ? -4.93 29.625 -4.051 1 98 54 ALA B CA 1
ATOM 3201 C C . ALA B 1 54 ? -4.164 30.781 -4.688 1 98 54 ALA B C 1
ATOM 3203 O O . ALA B 1 54 ? -3.232 31.328 -4.082 1 98 54 ALA B O 1
ATOM 3204 N N . SER B 1 55 ? -4.547 31.078 -5.867 1 96.88 55 SER B N 1
ATOM 3205 C CA . SER B 1 55 ? -3.93 32.219 -6.543 1 96.88 55 SER B CA 1
ATOM 3206 C C . SER B 1 55 ? -4.273 33.531 -5.844 1 96.88 55 SER B C 1
ATOM 3208 O O . SER B 1 55 ? -5.289 33.625 -5.152 1 96.88 55 SER B O 1
ATOM 3210 N N . SER B 1 56 ? -3.352 34.5 -5.918 1 92.75 56 SER B N 1
ATOM 3211 C CA . SER B 1 56 ? -3.508 35.875 -5.391 1 92.75 56 SER B CA 1
ATOM 3212 C C . SER B 1 56 ? -2.904 36.906 -6.332 1 92.75 56 SER B C 1
ATOM 3214 O O . SER B 1 56 ? -2.443 36.562 -7.422 1 92.75 56 SER B O 1
ATOM 3216 N N . GLN B 1 57 ? -3.072 38.156 -5.934 1 88.06 57 GLN B N 1
ATOM 3217 C CA . GLN B 1 57 ? -2.477 39.219 -6.738 1 88.06 57 GLN B CA 1
ATOM 3218 C C . GLN B 1 57 ? -0.957 39.094 -6.77 1 88.06 57 GLN B C 1
ATOM 3220 O O . GLN B 1 57 ? -0.324 39.406 -7.781 1 88.06 57 GLN B O 1
ATOM 3225 N N . GLU B 1 58 ? -0.443 38.625 -5.727 1 87.62 58 GLU B N 1
ATOM 3226 C CA . GLU B 1 58 ? 1.008 38.531 -5.59 1 87.62 58 GLU B CA 1
ATOM 3227 C C . GLU B 1 58 ? 1.54 37.25 -6.277 1 87.62 58 GLU B C 1
ATOM 3229 O O . GLU B 1 58 ? 2.682 37.25 -6.742 1 87.62 58 GLU B O 1
ATOM 3234 N N . ASN B 1 59 ? 0.81 36.25 -6.336 1 91.5 59 ASN B N 1
ATOM 3235 C CA . ASN B 1 59 ? 1.151 34.969 -6.941 1 91.5 59 ASN B CA 1
ATOM 3236 C C . ASN B 1 59 ? -0.012 34.406 -7.75 1 91.5 59 ASN B C 1
ATOM 3238 O O . ASN B 1 59 ? -0.916 33.781 -7.195 1 91.5 59 ASN B O 1
ATOM 3242 N N . ARG B 1 60 ? -0.008 34.469 -9.078 1 92.56 60 ARG B N 1
ATOM 3243 C CA . ARG B 1 60 ? -1.142 34.156 -9.945 1 92.56 60 ARG B CA 1
ATOM 3244 C C . ARG B 1 60 ? -1.213 32.688 -10.234 1 92.56 60 ARG B C 1
ATOM 3246 O O . ARG B 1 60 ? -2.191 32.188 -10.812 1 92.56 60 ARG B O 1
ATOM 3253 N N . ALA B 1 61 ? -0.146 31.938 -9.766 1 95.12 61 ALA B N 1
ATOM 3254 C CA . ALA B 1 61 ? -0.168 30.5 -10 1 95.12 61 ALA B CA 1
ATOM 3255 C C . ALA B 1 61 ? -1.296 29.828 -9.219 1 95.12 61 ALA B C 1
ATOM 3257 O O . ALA B 1 61 ? -1.62 30.25 -8.102 1 95.12 61 ALA B O 1
ATOM 3258 N N . SER B 1 62 ? -1.854 28.766 -9.859 1 96.44 62 SER B N 1
ATOM 3259 C CA . SER B 1 62 ? -2.883 28.016 -9.148 1 96.44 62 SER B CA 1
ATOM 3260 C C . SER B 1 62 ? -2.316 27.359 -7.895 1 96.44 62 SER B C 1
ATOM 3262 O O . SER B 1 62 ? -1.203 26.828 -7.914 1 96.44 62 SER B O 1
ATOM 3264 N N . GLY B 1 63 ? -3.066 27.422 -6.828 1 96.94 63 GLY B N 1
ATOM 3265 C CA . GLY B 1 63 ? -2.66 26.766 -5.602 1 96.94 63 GLY B CA 1
ATOM 3266 C C . GLY B 1 63 ? -3.217 25.359 -5.465 1 96.94 63 GLY B C 1
ATOM 3267 O O . GLY B 1 63 ? -3.955 24.891 -6.332 1 96.94 63 GLY B O 1
ATOM 3268 N N . TRP B 1 64 ? -2.854 24.734 -4.344 1 96.38 64 TRP B N 1
ATOM 3269 C CA . TRP B 1 64 ? -3.223 23.328 -4.172 1 96.38 64 TRP B CA 1
ATOM 3270 C C . TRP B 1 64 ? -4.711 23.188 -3.869 1 96.38 64 TRP B C 1
ATOM 3272 O O . TRP B 1 64 ? -5.289 22.125 -4.039 1 96.38 64 TRP B O 1
ATOM 3282 N N . TRP B 1 65 ? -5.328 24.266 -3.377 1 97.88 65 TRP B N 1
ATOM 3283 C CA . TRP B 1 65 ? -6.758 24.25 -3.082 1 97.88 65 TRP B CA 1
ATOM 3284 C C . TRP B 1 65 ? -7.469 25.391 -3.803 1 97.88 65 TRP B C 1
ATOM 3286 O O . TRP B 1 65 ? -8.336 26.062 -3.227 1 97.88 65 TRP B O 1
ATOM 3296 N N . GLU B 1 66 ? -7.16 25.594 -5.02 1 97.44 66 GLU B N 1
ATOM 3297 C CA . GLU B 1 66 ? -7.551 26.734 -5.848 1 97.44 66 GLU B CA 1
ATOM 3298 C C . GLU B 1 66 ? -9.07 26.906 -5.879 1 97.44 66 GLU B C 1
ATOM 3300 O O . GLU B 1 66 ? -9.578 28.031 -5.852 1 97.44 66 GLU B O 1
ATOM 3305 N N . ASP B 1 67 ? -9.836 25.859 -5.84 1 96.06 67 ASP B N 1
ATOM 3306 C CA . ASP B 1 67 ? -11.281 25.891 -6.043 1 96.06 67 ASP B CA 1
ATOM 3307 C C . ASP B 1 67 ? -12.016 26.094 -4.723 1 96.06 67 ASP B C 1
ATOM 3309 O O . ASP B 1 67 ? -13.25 26.172 -4.695 1 96.06 67 ASP B O 1
ATOM 3313 N N . MET B 1 68 ? -11.328 26.266 -3.672 1 97.88 68 MET B N 1
ATOM 3314 C CA . MET B 1 68 ? -11.961 26.359 -2.357 1 97.88 68 MET B CA 1
ATOM 3315 C C . MET B 1 68 ? -11.883 27.781 -1.822 1 97.88 68 MET B C 1
ATOM 3317 O O . MET B 1 68 ? -12.68 28.172 -0.968 1 97.88 68 MET B O 1
ATOM 3321 N N . ILE B 1 69 ? -10.93 28.578 -2.293 1 98.06 69 ILE B N 1
ATOM 3322 C CA . ILE B 1 69 ? -10.664 29.906 -1.727 1 98.06 69 ILE B CA 1
ATOM 3323 C C . ILE B 1 69 ? -10.859 30.969 -2.799 1 98.06 69 ILE B C 1
ATOM 3325 O O . ILE B 1 69 ? -10.203 30.938 -3.84 1 98.06 69 ILE B O 1
ATOM 3329 N N . GLY B 1 70 ? -11.695 31.875 -2.568 1 97.38 70 GLY B N 1
ATOM 3330 C CA . GLY B 1 70 ? -11.969 32.969 -3.496 1 97.38 70 GLY B CA 1
ATOM 3331 C C . GLY B 1 70 ? -13.375 33.531 -3.373 1 97.38 70 GLY B C 1
ATOM 3332 O O . GLY B 1 70 ? -14.172 33.031 -2.574 1 97.38 70 GLY B O 1
ATOM 3333 N N . SER B 1 71 ? -13.633 34.562 -4.113 1 96.81 71 SER B N 1
ATOM 3334 C CA . SER B 1 71 ? -14.953 35.188 -4.094 1 96.81 71 SER B CA 1
ATOM 3335 C C . SER B 1 71 ? -16.031 34.188 -4.508 1 96.81 71 SER B C 1
ATOM 3337 O O . SER B 1 71 ? -15.938 33.562 -5.559 1 96.81 71 SER B O 1
ATOM 3339 N N . GLY B 1 72 ? -16.984 34 -3.67 1 95.75 72 GLY B N 1
ATOM 3340 C CA . GLY B 1 72 ? -18.109 33.125 -3.957 1 95.75 72 GLY B CA 1
ATOM 3341 C C . GLY B 1 72 ? -17.797 31.641 -3.76 1 95.75 72 GLY B C 1
ATOM 3342 O O . GLY B 1 72 ? -18.672 30.797 -3.953 1 95.75 72 GLY B O 1
ATOM 3343 N N . LEU B 1 73 ? -16.641 31.344 -3.4 1 97.25 73 LEU B N 1
ATOM 3344 C CA . LEU B 1 73 ? -16.219 29.969 -3.127 1 97.25 73 LEU B CA 1
ATOM 3345 C C . LEU B 1 73 ? -16.453 29.609 -1.659 1 97.25 73 LEU B C 1
ATOM 3347 O O . LEU B 1 73 ? -16.844 30.469 -0.866 1 97.25 73 LEU B O 1
ATOM 3351 N N . PRO B 1 74 ? -16.266 28.297 -1.261 1 97.81 74 PRO B N 1
ATOM 3352 C CA . PRO B 1 74 ? -16.578 27.922 0.117 1 97.81 74 PRO B CA 1
ATOM 3353 C C . PRO B 1 74 ? -15.875 28.781 1.149 1 97.81 74 PRO B C 1
ATOM 3355 O O . PRO B 1 74 ? -16.5 29.281 2.092 1 97.81 74 PRO B O 1
ATOM 3358 N N . LEU B 1 75 ? -14.562 28.969 1.008 1 98.44 75 LEU B N 1
ATOM 3359 C CA . LEU B 1 75 ? -13.852 29.969 1.792 1 98.44 75 LEU B CA 1
ATOM 3360 C C . LEU B 1 75 ? -13.883 31.328 1.097 1 98.44 75 LEU B C 1
ATOM 3362 O O . LEU B 1 75 ? -12.891 31.75 0.504 1 98.44 75 LEU B O 1
ATOM 3366 N N . ASP B 1 76 ? -14.984 32 1.268 1 98.25 76 ASP B N 1
ATOM 3367 C CA . ASP B 1 76 ? -15.352 33.219 0.525 1 98.25 76 ASP B CA 1
ATOM 3368 C C . ASP B 1 76 ? -14.539 34.406 0.986 1 98.25 76 ASP B C 1
ATOM 3370 O O . ASP B 1 76 ? -14.805 34.969 2.049 1 98.25 76 ASP B O 1
ATOM 3374 N N . THR B 1 77 ? -13.656 34.875 0.129 1 97.62 77 THR B N 1
ATOM 3375 C CA . THR B 1 77 ? -12.734 35.938 0.505 1 97.62 77 THR B CA 1
ATOM 3376 C C . THR B 1 77 ? -13.461 37.281 0.601 1 97.62 77 THR B C 1
ATOM 3378 O O . THR B 1 77 ? -12.875 38.281 1.033 1 97.62 77 THR B O 1
ATOM 3381 N N . ASP B 1 78 ? -14.742 37.312 0.23 1 97.5 78 ASP B N 1
ATOM 3382 C CA . ASP B 1 78 ? -15.57 38.5 0.471 1 97.5 78 ASP B CA 1
ATOM 3383 C C . ASP B 1 78 ? -16.047 38.531 1.92 1 97.5 78 ASP B C 1
ATOM 3385 O O . ASP B 1 78 ? -16.484 39.594 2.398 1 97.5 78 ASP B O 1
ATOM 3389 N N . ARG B 1 79 ? -15.992 37.469 2.578 1 97.75 79 ARG B N 1
ATOM 3390 C CA . ARG B 1 79 ? -16.547 37.344 3.926 1 97.75 79 ARG B CA 1
ATOM 3391 C C . ARG B 1 79 ? -15.445 37.031 4.938 1 97.75 79 ARG B C 1
ATOM 3393 O O . ARG B 1 79 ? -15.547 37.438 6.105 1 97.75 79 ARG B O 1
ATOM 3400 N N . TYR B 1 80 ? -14.461 36.312 4.477 1 98.38 80 TYR B N 1
ATOM 3401 C CA . TYR B 1 80 ? -13.484 35.781 5.426 1 98.38 80 TYR B CA 1
ATOM 3402 C C . TYR B 1 80 ? -12.078 36.25 5.074 1 98.38 80 TYR B C 1
ATOM 3404 O O . TYR B 1 80 ? -11.789 36.562 3.916 1 98.38 80 TYR B O 1
ATOM 3412 N N . PHE B 1 81 ? -11.25 36.375 6.07 1 98.31 81 PHE B N 1
ATOM 3413 C CA . PHE B 1 81 ? -9.805 36.531 5.965 1 98.31 81 PHE B CA 1
ATOM 3414 C C . PHE B 1 81 ? -9.109 35.188 6.129 1 98.31 81 PHE B C 1
ATOM 3416 O O . PHE B 1 81 ? -9.008 34.656 7.242 1 98.31 81 PHE B O 1
ATOM 3423 N N . VAL B 1 82 ? -8.609 34.625 5.043 1 98.56 82 VAL B N 1
ATOM 3424 C CA . VAL B 1 82 ? -8.078 33.281 5.039 1 98.56 82 VAL B CA 1
ATOM 3425 C C . VAL B 1 82 ? -6.562 33.312 5.199 1 98.56 82 VAL B C 1
ATOM 3427 O O . VAL B 1 82 ? -5.871 34.031 4.465 1 98.56 82 VAL B O 1
ATOM 3430 N N . ILE B 1 83 ? -6.043 32.562 6.16 1 98.62 83 ILE B N 1
ATOM 3431 C CA . ILE B 1 83 ? -4.613 32.438 6.41 1 98.62 83 ILE B CA 1
ATOM 3432 C C . ILE B 1 83 ? -4.199 30.984 6.188 1 98.62 83 ILE B C 1
ATOM 3434 O O . ILE B 1 83 ? -4.746 30.062 6.812 1 98.62 83 ILE B O 1
ATOM 3438 N N . CYS B 1 84 ? -3.283 30.688 5.309 1 98.69 84 CYS B N 1
ATOM 3439 C CA . CYS B 1 84 ? -2.705 29.359 5.164 1 98.69 84 CYS B CA 1
ATOM 3440 C C . CYS B 1 84 ? -1.239 29.359 5.582 1 98.69 84 CYS B C 1
ATOM 3442 O O . CYS B 1 84 ? -0.438 30.125 5.059 1 98.69 84 CYS B O 1
ATOM 3444 N N . ILE B 1 85 ? -0.895 28.5 6.449 1 97.75 85 ILE B N 1
ATOM 3445 C CA . ILE B 1 85 ? 0.467 28.484 6.969 1 97.75 85 ILE B CA 1
ATOM 3446 C C . ILE B 1 85 ? 1.252 27.344 6.336 1 97.75 85 ILE B C 1
ATOM 3448 O O . ILE B 1 85 ? 0.694 26.281 6.059 1 97.75 85 ILE B O 1
ATOM 3452 N N . ASN B 1 86 ? 2.482 27.609 6.055 1 98.25 86 ASN B N 1
ATOM 3453 C CA . ASN B 1 86 ? 3.414 26.531 5.742 1 98.25 86 ASN B CA 1
ATOM 3454 C C . ASN B 1 86 ? 3.928 25.844 7.008 1 98.25 86 ASN B C 1
ATOM 3456 O O . ASN B 1 86 ? 4.391 26.516 7.934 1 98.25 86 ASN B O 1
ATOM 3460 N N . SER B 1 87 ? 3.891 24.594 7.012 1 98.62 87 SER B N 1
ATOM 3461 C CA . SER B 1 87 ? 4.215 23.828 8.219 1 98.62 87 SER B CA 1
ATOM 3462 C C . SER B 1 87 ? 5.648 24.094 8.664 1 98.62 87 SER B C 1
ATOM 3464 O O . SER B 1 87 ? 6.566 24.125 7.84 1 98.62 87 SER B O 1
ATOM 3466 N N . LEU B 1 88 ? 5.809 24.359 9.961 1 98.75 88 LEU B N 1
ATOM 3467 C CA . LEU B 1 88 ? 7.152 24.234 10.516 1 98.75 88 LEU B CA 1
ATOM 3468 C C . LEU B 1 88 ? 7.762 22.891 10.164 1 98.75 88 LEU B C 1
ATOM 3470 O O . LEU B 1 88 ? 7.102 21.844 10.297 1 98.75 88 LEU B O 1
ATOM 3474 N N . GLY B 1 89 ? 8.992 22.828 9.688 1 98.44 89 GLY B N 1
ATOM 3475 C CA . GLY B 1 89 ? 9.617 21.594 9.242 1 98.44 89 GLY B CA 1
ATOM 3476 C C . GLY B 1 89 ? 9.57 21.406 7.738 1 98.44 89 GLY B C 1
ATOM 3477 O O . GLY B 1 89 ? 10.281 20.562 7.191 1 98.44 89 GLY B O 1
ATOM 3478 N N . SER B 1 90 ? 8.703 22.188 7.031 1 97.94 90 SER B N 1
ATOM 3479 C CA . SER B 1 90 ? 8.57 22.094 5.578 1 97.94 90 SER B CA 1
ATOM 3480 C C . SER B 1 90 ? 9.656 22.906 4.875 1 97.94 90 SER B C 1
ATOM 3482 O O . SER B 1 90 ? 10.258 23.797 5.473 1 97.94 90 SER B O 1
ATOM 3484 N N . CYS B 1 91 ? 9.883 22.688 3.625 1 97.06 91 CYS B N 1
ATOM 3485 C CA . CYS B 1 91 ? 10.961 23.344 2.885 1 97.06 91 CYS B CA 1
ATOM 3486 C C . CYS B 1 91 ? 10.414 24.453 1.995 1 97.06 91 CYS B C 1
ATOM 3488 O O . CYS B 1 91 ? 11.078 24.891 1.056 1 97.06 91 CYS B O 1
ATOM 3490 N N . PHE B 1 92 ? 9.203 24.875 2.264 1 96.81 92 PHE B N 1
ATOM 3491 C CA . PHE B 1 92 ? 8.594 25.875 1.396 1 96.81 92 PHE B CA 1
ATOM 3492 C C . PHE B 1 92 ? 8.508 27.234 2.1 1 96.81 92 PHE B C 1
ATOM 3494 O O . PHE B 1 92 ? 7.504 27.938 1.987 1 96.81 92 PHE B O 1
ATOM 3501 N N . GLY B 1 93 ? 9.578 27.547 2.906 1 96.5 93 GLY B N 1
ATOM 3502 C CA . GLY B 1 93 ? 9.656 28.875 3.486 1 96.5 93 GLY B CA 1
ATOM 3503 C C . GLY B 1 93 ? 9.734 28.859 5 1 96.5 93 GLY B C 1
ATOM 3504 O O . GLY B 1 93 ? 10.438 29.672 5.602 1 96.5 93 GLY B O 1
ATOM 3505 N N . SER B 1 94 ? 8.977 27.984 5.641 1 98.31 94 SER B N 1
ATOM 3506 C CA . SER B 1 94 ? 9.094 27.828 7.09 1 98.31 94 SER B CA 1
ATOM 3507 C C . SER B 1 94 ? 10.398 27.156 7.473 1 98.31 94 SER B C 1
ATOM 3509 O O . SER B 1 94 ? 10.984 26.422 6.668 1 98.31 94 SER B O 1
ATOM 3511 N N . THR B 1 95 ? 10.859 27.453 8.727 1 98.62 95 THR B N 1
ATOM 3512 C CA . THR B 1 95 ? 12.086 26.812 9.195 1 98.62 95 THR B CA 1
ATOM 3513 C C . THR B 1 95 ? 11.922 25.297 9.266 1 98.62 95 THR B C 1
ATOM 3515 O O . THR B 1 95 ? 10.906 24.797 9.766 1 98.62 95 THR B O 1
ATOM 3518 N N . GLY B 1 96 ? 12.812 24.578 8.68 1 98.5 96 GLY B N 1
ATOM 3519 C CA . GLY B 1 96 ? 12.859 23.125 8.688 1 98.5 96 GLY B CA 1
ATOM 3520 C C . GLY B 1 96 ? 14.266 22.562 8.57 1 98.5 96 GLY B C 1
ATOM 3521 O O . GLY B 1 96 ? 15.242 23.312 8.641 1 98.5 96 GLY B O 1
ATOM 3522 N N . PRO B 1 97 ? 14.375 21.266 8.461 1 98.12 97 PRO B N 1
ATOM 3523 C CA . PRO B 1 97 ? 15.688 20.609 8.359 1 98.12 97 PRO B CA 1
ATOM 3524 C C . PRO B 1 97 ? 16.547 21.188 7.23 1 98.12 97 PRO B C 1
ATOM 3526 O O . PRO B 1 97 ? 17.766 21.188 7.312 1 98.12 97 PRO B O 1
ATOM 3529 N N . ALA B 1 98 ? 15.922 21.734 6.207 1 97.56 98 ALA B N 1
ATOM 3530 C CA . ALA B 1 98 ? 16.641 22.25 5.043 1 97.56 98 ALA B CA 1
ATOM 3531 C C . ALA B 1 98 ? 17.109 23.688 5.285 1 97.56 98 ALA B C 1
ATOM 3533 O O . ALA B 1 98 ? 17.922 24.203 4.531 1 97.56 98 ALA B O 1
ATOM 3534 N N . SER B 1 99 ? 16.625 24.328 6.316 1 98 99 SER B N 1
ATOM 3535 C CA . SER B 1 99 ? 16.984 25.703 6.633 1 98 99 SER B CA 1
ATOM 3536 C C . SER B 1 99 ? 18.375 25.766 7.281 1 98 99 SER B C 1
ATOM 3538 O O . SER B 1 99 ? 18.906 24.75 7.723 1 98 99 SER B O 1
ATOM 3540 N N . ILE B 1 100 ? 18.953 26.984 7.328 1 97.19 100 ILE B N 1
ATOM 3541 C CA . ILE B 1 100 ? 20.234 27.234 7.977 1 97.19 100 ILE B CA 1
ATOM 3542 C C . ILE B 1 100 ? 20.016 27.516 9.461 1 97.19 100 ILE B C 1
ATOM 3544 O O . ILE B 1 100 ? 19.188 28.344 9.828 1 97.19 100 ILE B O 1
ATOM 3548 N N . ASP B 1 101 ? 20.703 26.781 10.297 1 96.62 101 ASP B N 1
ATOM 3549 C CA . ASP B 1 101 ? 20.766 27.078 11.719 1 96.62 101 ASP B CA 1
ATOM 3550 C C . ASP B 1 101 ? 21.578 28.344 11.984 1 96.62 101 ASP B C 1
ATOM 3552 O O . ASP B 1 101 ? 22.781 28.359 11.734 1 96.62 101 ASP B O 1
ATOM 3556 N N . PRO B 1 102 ? 20.875 29.359 12.469 1 95.81 102 PRO B N 1
ATOM 3557 C CA . PRO B 1 102 ? 21.609 30.609 12.664 1 95.81 102 PRO B CA 1
ATOM 3558 C C . PRO B 1 102 ? 22.75 30.469 13.68 1 95.81 102 PRO B C 1
ATOM 3560 O O . PRO B 1 102 ? 23.656 31.297 13.719 1 95.81 102 PRO B O 1
ATOM 3563 N N . ARG B 1 103 ? 22.719 29.484 14.523 1 94.69 103 ARG B N 1
ATOM 3564 C CA . ARG B 1 103 ? 23.75 29.281 15.539 1 94.69 103 ARG B CA 1
ATOM 3565 C C . ARG B 1 103 ? 25.031 28.719 14.914 1 94.69 103 ARG B C 1
ATOM 3567 O O . ARG B 1 103 ? 26.125 29 15.383 1 94.69 103 ARG B O 1
ATOM 3574 N N . THR B 1 104 ? 24.953 27.953 13.812 1 95.5 104 THR B N 1
ATOM 3575 C CA . THR B 1 104 ? 26.094 27.219 13.273 1 95.5 104 THR B CA 1
ATOM 3576 C C . THR B 1 104 ? 26.406 27.672 11.859 1 95.5 104 THR B C 1
ATOM 3578 O O . THR B 1 104 ? 27.516 27.438 11.359 1 95.5 104 THR B O 1
ATOM 3581 N N . GLY B 1 105 ? 25.406 28.297 11.18 1 96.25 105 GLY B N 1
ATOM 3582 C CA . GLY B 1 105 ? 25.578 28.688 9.797 1 96.25 105 GLY B CA 1
ATOM 3583 C C . GLY B 1 105 ? 25.453 27.547 8.82 1 96.25 105 GLY B C 1
ATOM 3584 O O . GLY B 1 105 ? 25.641 27.719 7.613 1 96.25 105 GLY B O 1
ATOM 3585 N N . GLN B 1 106 ? 25.141 26.391 9.344 1 95.88 106 GLN B N 1
ATOM 3586 C CA . GLN B 1 106 ? 24.938 25.188 8.531 1 95.88 106 GLN B CA 1
ATOM 3587 C C . GLN B 1 106 ? 23.469 24.781 8.492 1 95.88 106 GLN B C 1
ATOM 3589 O O . GLN B 1 106 ? 22.672 25.219 9.336 1 95.88 106 GLN B O 1
ATOM 3594 N N . ARG B 1 107 ? 23.141 24.016 7.5 1 96 107 ARG B N 1
ATOM 3595 C CA . ARG B 1 107 ? 21.781 23.453 7.465 1 96 107 ARG B CA 1
ATOM 3596 C C . ARG B 1 107 ? 21.5 22.625 8.719 1 96 107 ARG B C 1
ATOM 3598 O O . ARG B 1 107 ? 22.375 21.922 9.211 1 96 107 ARG B O 1
ATOM 3605 N N . TYR B 1 108 ? 20.312 22.641 9.172 1 97.25 108 TYR B N 1
ATOM 3606 C CA . TYR B 1 108 ? 19.953 21.844 10.344 1 97.25 108 TYR B CA 1
ATOM 3607 C C . TYR B 1 108 ? 20.188 20.359 10.078 1 97.25 108 TYR B C 1
ATOM 3609 O O . TYR B 1 108 ? 20.891 19.688 10.844 1 97.25 108 TYR B O 1
ATOM 3617 N N . GLY B 1 109 ? 19.625 19.906 8.906 1 96.25 109 GLY B N 1
ATOM 3618 C CA . GLY B 1 109 ? 19.656 18.469 8.695 1 96.25 109 GLY B CA 1
ATOM 3619 C C . GLY B 1 109 ? 19.094 17.688 9.852 1 96.25 109 GLY B C 1
ATOM 3620 O O . GLY B 1 109 ? 17.984 17.953 10.312 1 96.25 109 GLY B O 1
ATOM 3621 N N . LEU B 1 110 ? 19.859 16.719 10.359 1 96.06 110 LEU B N 1
ATOM 3622 C CA . LEU B 1 110 ? 19.359 15.867 11.438 1 96.06 110 LEU B CA 1
ATOM 3623 C C . LEU B 1 110 ? 19.625 16.516 12.797 1 96.06 110 LEU B C 1
ATOM 3625 O O . LEU B 1 110 ? 19.203 15.977 13.828 1 96.06 110 LEU B O 1
ATOM 3629 N N . SER B 1 111 ? 20.266 17.672 12.789 1 96.06 111 SER B N 1
ATOM 3630 C CA . SER B 1 111 ? 20.375 18.406 14.047 1 96.06 111 SER B CA 1
ATOM 3631 C C . SER B 1 111 ? 19.062 19.141 14.359 1 96.06 111 SER B C 1
ATOM 3633 O O . SER B 1 111 ? 18.891 19.656 15.469 1 96.06 111 SER B O 1
ATOM 3635 N N . PHE B 1 112 ? 18.188 19.219 13.375 1 97.5 112 PHE B N 1
ATOM 3636 C CA . PHE B 1 112 ? 16.844 19.719 13.656 1 97.5 112 PHE B CA 1
ATOM 3637 C C . PHE B 1 112 ? 16.188 18.906 14.766 1 97.5 112 PHE B C 1
ATOM 3639 O O . PHE B 1 112 ? 16.266 17.672 14.773 1 97.5 112 PHE B O 1
ATOM 3646 N N . PRO B 1 113 ? 15.586 19.594 15.711 1 97 113 PRO B N 1
ATOM 3647 C CA . PRO B 1 113 ? 14.977 18.844 16.812 1 97 113 PRO B CA 1
ATOM 3648 C C . PRO B 1 113 ? 13.828 17.953 16.359 1 97 113 PRO B C 1
ATOM 3650 O O . PRO B 1 113 ? 13.336 18.094 15.234 1 97 113 PRO B O 1
ATOM 3653 N N . ILE B 1 114 ? 13.43 16.984 17.234 1 95.94 114 ILE B N 1
ATOM 3654 C CA . ILE B 1 114 ? 12.258 16.156 16.938 1 95.94 114 ILE B CA 1
ATOM 3655 C C . ILE B 1 114 ? 11.055 17.062 16.656 1 95.94 114 ILE B C 1
ATOM 3657 O O . ILE B 1 114 ? 10.734 17.953 17.453 1 95.94 114 ILE B O 1
ATOM 3661 N N . LEU B 1 115 ? 10.484 16.875 15.539 1 98 115 LEU B N 1
ATOM 3662 C CA . LEU B 1 115 ? 9.32 17.641 15.125 1 98 115 LEU B CA 1
ATOM 3663 C C . LEU B 1 115 ? 8.031 16.891 15.422 1 98 115 LEU B C 1
ATOM 3665 O O . LEU B 1 115 ? 7.93 15.695 15.148 1 98 115 LEU B O 1
ATOM 3669 N N . THR B 1 116 ? 7.094 17.516 16.016 1 98.38 116 THR B N 1
ATOM 3670 C CA . THR B 1 116 ? 5.738 17 16.203 1 98.38 116 THR B CA 1
ATOM 3671 C C . THR B 1 116 ? 4.715 17.953 15.586 1 98.38 116 THR B C 1
ATOM 3673 O O . THR B 1 116 ? 5.055 19.078 15.203 1 98.38 116 THR B O 1
ATOM 3676 N N . LEU B 1 117 ? 3.516 17.469 15.414 1 98.81 117 LEU B N 1
ATOM 3677 C CA . LEU B 1 117 ? 2.494 18.344 14.844 1 98.81 117 LEU B CA 1
ATOM 3678 C C . LEU B 1 117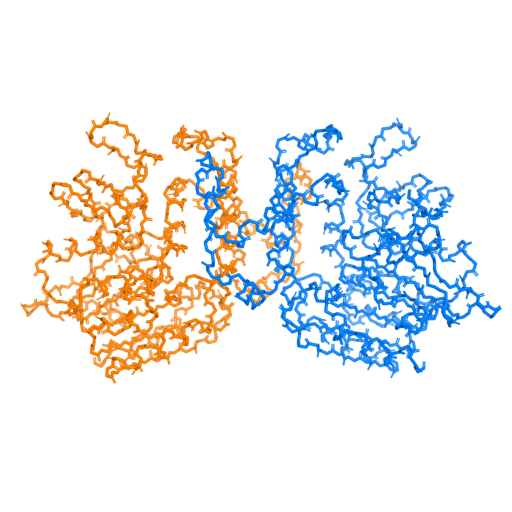 ? 2.045 19.391 15.859 1 98.81 117 LEU B C 1
ATOM 3680 O O . LEU B 1 117 ? 1.47 20.422 15.484 1 98.81 117 LEU B O 1
ATOM 3684 N N . GLU B 1 118 ? 2.361 19.172 17.125 1 98.81 118 GLU B N 1
ATOM 3685 C CA . GLU B 1 118 ? 2.199 20.219 18.125 1 98.81 118 GLU B CA 1
ATOM 3686 C C . GLU B 1 118 ? 3.104 21.406 17.828 1 98.81 118 GLU B C 1
ATOM 3688 O O . GLU B 1 118 ? 2.715 22.562 18.062 1 98.81 118 GLU B O 1
ATOM 3693 N N . ASP B 1 119 ? 4.281 21.094 17.375 1 98.88 119 ASP B N 1
ATOM 3694 C CA . ASP B 1 119 ? 5.195 22.172 17.016 1 98.88 119 ASP B CA 1
ATOM 3695 C C . ASP B 1 119 ? 4.668 22.953 15.812 1 98.88 119 ASP B C 1
ATOM 3697 O O . ASP B 1 119 ? 4.789 24.172 15.758 1 98.88 119 ASP B O 1
ATOM 3701 N N . VAL B 1 120 ? 4.129 22.25 14.82 1 98.88 120 VAL B N 1
ATOM 3702 C CA . VAL B 1 120 ? 3.516 22.875 13.656 1 98.88 120 VAL B CA 1
ATOM 3703 C C . VAL B 1 120 ? 2.369 23.781 14.102 1 98.88 120 VAL B C 1
ATOM 3705 O O . VAL B 1 120 ? 2.242 24.906 13.625 1 98.88 120 VAL B O 1
ATOM 3708 N N . ALA B 1 121 ? 1.546 23.266 15.008 1 98.88 121 ALA B N 1
ATOM 3709 C CA . ALA B 1 121 ? 0.435 24.031 15.57 1 98.88 121 ALA B CA 1
ATOM 3710 C C . ALA B 1 121 ? 0.931 25.312 16.234 1 98.88 121 ALA B C 1
ATOM 3712 O O . ALA B 1 121 ? 0.339 26.375 16.062 1 98.88 121 ALA B O 1
ATOM 3713 N N . GLU B 1 122 ? 2.014 25.188 16.984 1 98.56 122 GLU B N 1
ATOM 3714 C CA . GLU B 1 122 ? 2.564 26.359 17.672 1 98.56 122 GLU B CA 1
ATOM 3715 C C . GLU B 1 122 ? 3.074 27.391 16.656 1 98.56 122 GLU B C 1
ATOM 3717 O O . GLU B 1 122 ? 2.998 28.594 16.906 1 98.56 122 GLU B O 1
ATOM 3722 N N . GLY B 1 123 ? 3.693 26.859 15.594 1 98.38 123 GLY B N 1
ATOM 3723 C CA . GLY B 1 123 ? 4.031 27.781 14.523 1 98.38 123 GLY B CA 1
ATOM 3724 C C . GLY B 1 123 ? 2.836 28.562 14.008 1 98.38 123 GLY B C 1
ATOM 3725 O O . GLY B 1 123 ? 2.922 29.781 13.812 1 98.38 123 GLY B O 1
ATOM 3726 N N . GLY B 1 124 ? 1.733 27.891 13.781 1 98.25 124 GLY B N 1
ATOM 3727 C CA . GLY B 1 124 ? 0.503 28.562 13.391 1 98.25 124 GLY B CA 1
ATOM 3728 C C . GLY B 1 124 ? 0.031 29.594 14.398 1 98.25 124 GLY B C 1
ATOM 3729 O O . GLY B 1 124 ? -0.424 30.672 14.023 1 98.25 124 GLY B O 1
ATOM 3730 N N . PHE B 1 125 ? 0.13 29.25 15.68 1 98.38 125 PHE B N 1
ATOM 3731 C CA . PHE B 1 125 ? -0.282 30.141 16.75 1 98.38 125 PHE B CA 1
ATOM 3732 C C . PHE B 1 125 ? 0.527 31.438 16.719 1 98.38 125 PHE B C 1
ATOM 3734 O O . PHE B 1 125 ? -0.014 32.531 16.938 1 98.38 125 PHE B O 1
ATOM 3741 N N . GLU B 1 126 ? 1.806 31.328 16.438 1 97.75 126 GLU B N 1
ATOM 3742 C CA . GLU B 1 126 ? 2.662 32.5 16.344 1 97.75 126 GLU B CA 1
ATOM 3743 C C . GLU B 1 126 ? 2.207 33.438 15.227 1 97.75 126 GLU B C 1
ATOM 3745 O O . GLU B 1 126 ? 2.242 34.656 15.383 1 97.75 126 GLU B O 1
ATOM 3750 N N . VAL B 1 127 ? 1.839 32.844 14.086 1 98 127 VAL B N 1
ATOM 3751 C CA . VAL B 1 127 ? 1.335 33.656 12.977 1 98 127 VAL B CA 1
ATOM 3752 C C . VAL B 1 127 ? 0.064 34.375 13.406 1 98 127 VAL B C 1
ATOM 3754 O O . VAL B 1 127 ? -0.069 35.594 13.188 1 98 127 VAL B O 1
ATOM 3757 N N . VAL B 1 128 ? -0.863 33.688 14.031 1 98.19 128 VAL B N 1
ATOM 3758 C CA . VAL B 1 128 ? -2.139 34.219 14.484 1 98.19 128 VAL B CA 1
ATOM 3759 C C . VAL B 1 128 ? -1.895 35.375 15.461 1 98.19 128 VAL B C 1
ATOM 3761 O O . VAL B 1 128 ? -2.484 36.438 15.328 1 98.19 128 VAL B O 1
ATOM 3764 N N . ARG B 1 129 ? -1.008 35.156 16.375 1 97 129 ARG B N 1
ATOM 3765 C CA . ARG B 1 129 ? -0.671 36.156 17.391 1 97 129 ARG B CA 1
ATOM 3766 C C . ARG B 1 129 ? -0.077 37.406 16.75 1 97 129 ARG B C 1
ATOM 3768 O O . ARG B 1 129 ? -0.454 38.5 17.094 1 97 129 ARG B O 1
ATOM 3775 N N . GLN B 1 130 ? 0.792 37.219 15.883 1 97.12 130 GLN B N 1
ATOM 3776 C CA . GLN B 1 130 ? 1.49 38.344 15.266 1 97.12 130 GLN B CA 1
ATOM 3777 C C . GLN B 1 130 ? 0.563 39.125 14.344 1 97.12 130 GLN B C 1
ATOM 3779 O O . GLN B 1 130 ? 0.816 40.312 14.055 1 97.12 130 GLN B O 1
ATOM 3784 N N . LEU B 1 131 ? -0.479 38.5 13.836 1 96.94 131 LEU B N 1
ATOM 3785 C CA . LEU B 1 131 ? -1.48 39.188 13.023 1 96.94 131 LEU B CA 1
ATOM 3786 C C . LEU B 1 131 ? -2.479 39.938 13.906 1 96.94 131 LEU B C 1
ATOM 3788 O O . LEU B 1 131 ? -3.4 40.562 13.406 1 96.94 131 LEU B O 1
ATOM 3792 N N . GLY B 1 132 ? -2.35 39.75 15.203 1 96.31 132 GLY B N 1
ATOM 3793 C CA . GLY B 1 132 ? -3.186 40.469 16.156 1 96.31 132 GLY B CA 1
ATOM 3794 C C . GLY B 1 132 ? -4.535 39.812 16.375 1 96.31 132 GLY B C 1
ATOM 3795 O O . GLY B 1 132 ? -5.5 40.469 16.75 1 96.31 132 GLY B O 1
ATOM 3796 N N . LEU B 1 133 ? -4.621 38.594 16.047 1 97.5 133 LEU B N 1
ATOM 3797 C CA . LEU B 1 133 ? -5.883 37.875 16.188 1 97.5 133 LEU B CA 1
ATOM 3798 C C . LEU B 1 133 ? -5.988 37.25 17.562 1 97.5 133 LEU B C 1
ATOM 3800 O O . LEU B 1 133 ? -5.039 36.594 18.031 1 97.5 133 LEU B O 1
ATOM 3804 N N . GLN B 1 134 ? -7.098 37.438 18.234 1 95.12 134 GLN B N 1
ATOM 3805 C CA . GLN B 1 134 ? -7.34 36.812 19.547 1 95.12 134 GLN B CA 1
ATOM 3806 C C . GLN B 1 134 ? -8.227 35.594 19.406 1 95.12 134 GLN B C 1
ATOM 3808 O O . GLN B 1 134 ? -8.203 34.719 20.266 1 95.12 134 GLN B O 1
ATOM 3813 N N . ARG B 1 135 ? -9 35.656 18.406 1 96.25 135 ARG B N 1
ATOM 3814 C CA . ARG B 1 135 ? -9.922 34.531 18.141 1 96.25 135 ARG B CA 1
ATOM 3815 C C . ARG B 1 135 ? -10.078 34.312 16.641 1 96.25 135 ARG B C 1
ATOM 3817 O O . ARG B 1 135 ? -10.039 35.25 15.844 1 96.25 135 ARG B O 1
ATOM 3824 N N . LEU B 1 136 ? -10.281 33.062 16.297 1 98.75 136 LEU B N 1
ATOM 3825 C CA . LEU B 1 136 ? -10.508 32.688 14.914 1 98.75 136 LEU B CA 1
ATOM 3826 C C . LEU B 1 136 ? -11.945 32.25 14.695 1 98.75 136 LEU B C 1
ATOM 3828 O O . LEU B 1 136 ? -12.578 31.719 15.609 1 98.75 136 LEU B O 1
ATOM 3832 N N . HIS B 1 137 ? -12.453 32.594 13.508 1 98.62 137 HIS B N 1
ATOM 3833 C CA . HIS B 1 137 ? -13.758 32.062 13.148 1 98.62 137 HIS B CA 1
ATOM 3834 C C . HIS B 1 137 ? -13.719 30.531 13.086 1 98.62 137 HIS B C 1
ATOM 3836 O O . HIS B 1 137 ? -14.539 29.859 13.711 1 98.62 137 HIS B O 1
ATOM 3842 N N . THR B 1 138 ? -12.789 30 12.336 1 98.81 138 THR B N 1
ATOM 3843 C CA . THR B 1 138 ? -12.68 28.562 12.133 1 98.81 138 THR B CA 1
ATOM 3844 C C . THR B 1 138 ? -11.242 28.156 11.82 1 98.81 138 THR B C 1
ATOM 3846 O O . THR B 1 138 ? -10.539 28.859 11.094 1 98.81 138 THR B O 1
ATOM 3849 N N . VAL B 1 139 ? -10.766 27.062 12.414 1 98.88 139 VAL B N 1
ATOM 3850 C CA . VAL B 1 139 ? -9.531 26.391 12.016 1 98.88 139 VAL B CA 1
ATOM 3851 C C 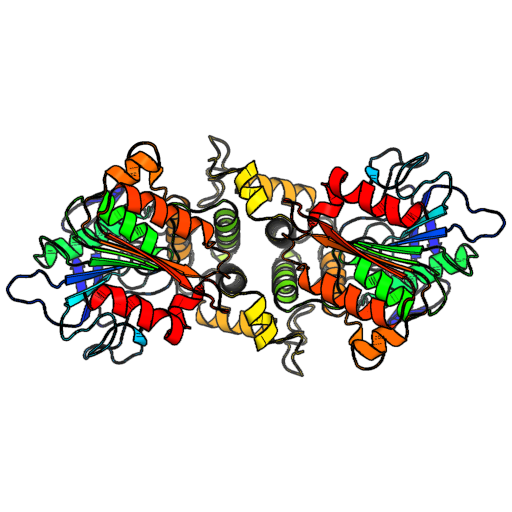. VAL B 1 139 ? -9.844 25.203 11.109 1 98.88 139 VAL B C 1
ATOM 3853 O O . VAL B 1 139 ? -10.742 24.422 11.398 1 98.88 139 VAL B O 1
ATOM 3856 N N . ILE B 1 140 ? -9.133 25.125 9.953 1 98.88 140 ILE B N 1
ATOM 3857 C CA . ILE B 1 140 ? -9.367 24.094 8.945 1 98.88 140 ILE B CA 1
ATOM 3858 C C . ILE B 1 140 ? -8.102 23.281 8.734 1 98.88 140 ILE B C 1
ATOM 3860 O O . ILE B 1 140 ? -6.996 23.828 8.703 1 98.88 140 ILE B O 1
ATOM 3864 N N . GLY B 1 141 ? -8.195 22.016 8.633 1 98.62 141 GLY B N 1
ATOM 3865 C CA . GLY B 1 141 ? -7.055 21.172 8.312 1 98.62 141 GLY B CA 1
ATOM 3866 C C . GLY B 1 141 ? -7.398 20.031 7.367 1 98.62 141 GLY B C 1
ATOM 3867 O O . GLY B 1 141 ? -8.461 19.422 7.488 1 98.62 141 GLY B O 1
ATOM 3868 N N . CYS B 1 142 ? -6.531 19.781 6.441 1 98.25 142 CYS B N 1
ATOM 3869 C CA . CYS B 1 142 ? -6.676 18.688 5.488 1 98.25 142 CYS B CA 1
ATOM 3870 C C . CYS B 1 142 ? -5.578 17.641 5.68 1 98.25 142 CYS B C 1
ATOM 3872 O O . CYS B 1 142 ? -4.398 17.984 5.77 1 98.25 142 CYS B O 1
ATOM 3874 N N . SER B 1 143 ? -5.977 16.297 5.711 1 98.19 143 SER B N 1
ATOM 3875 C CA . SER B 1 143 ? -4.984 15.242 5.859 1 98.19 143 SER B CA 1
ATOM 3876 C C . SER B 1 143 ? -4.117 15.469 7.094 1 98.19 143 SER B C 1
ATOM 3878 O O . SER B 1 143 ? -4.629 15.617 8.203 1 98.19 143 SER B O 1
ATOM 3880 N N . MET B 1 144 ? -2.822 15.586 6.977 1 98.5 144 MET B N 1
ATOM 3881 C CA . MET B 1 144 ? -1.925 15.906 8.086 1 98.5 144 MET B CA 1
ATOM 3882 C C . MET B 1 144 ? -2.322 17.219 8.742 1 98.5 144 MET B C 1
ATOM 3884 O O . MET B 1 144 ? -2.201 17.359 9.961 1 98.5 144 MET B O 1
ATOM 3888 N N . GLY B 1 145 ? -2.811 18.125 7.957 1 98.75 145 GLY B N 1
ATOM 3889 C CA . GLY B 1 145 ? -3.232 19.422 8.469 1 98.75 145 GLY B CA 1
ATOM 3890 C C . GLY B 1 145 ? -4.383 19.328 9.453 1 98.75 145 GLY B C 1
ATOM 3891 O O . GLY B 1 145 ? -4.512 20.172 10.344 1 98.75 145 GLY B O 1
ATOM 3892 N N . GLY B 1 146 ? -5.258 18.328 9.227 1 98.75 146 GLY B N 1
ATOM 3893 C CA . GLY B 1 146 ? -6.316 18.109 10.195 1 98.75 146 GLY B CA 1
ATOM 3894 C C . GLY B 1 146 ? -5.801 17.719 11.57 1 98.75 146 GLY B C 1
ATOM 3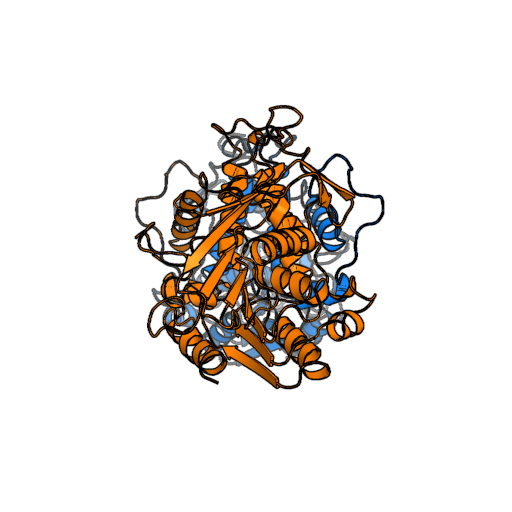895 O O . GLY B 1 146 ? -6.367 18.125 12.586 1 98.75 146 GLY B O 1
ATOM 3896 N N . MET B 1 147 ? -4.727 16.969 11.609 1 98.75 147 MET B N 1
ATOM 3897 C CA . MET B 1 147 ? -4.059 16.625 12.867 1 98.75 147 MET B CA 1
ATOM 3898 C C . MET B 1 147 ? -3.418 17.859 13.5 1 98.75 147 MET B C 1
ATOM 3900 O O . MET B 1 147 ? -3.521 18.062 14.711 1 98.75 147 MET B O 1
ATOM 3904 N N . SER B 1 148 ? -2.807 18.672 12.664 1 98.81 148 SER B N 1
ATOM 3905 C CA . SER B 1 148 ? -2.221 19.922 13.148 1 98.81 148 SER B CA 1
ATOM 3906 C C . SER B 1 148 ? -3.289 20.859 13.703 1 98.81 148 SER B C 1
ATOM 3908 O O . SER B 1 148 ? -3.076 21.5 14.727 1 98.81 148 SER B O 1
ATOM 3910 N N . ALA B 1 149 ? -4.406 20.891 13.023 1 98.88 149 ALA B N 1
ATOM 3911 C CA . ALA B 1 149 ? -5.516 21.734 13.477 1 98.88 149 ALA B CA 1
ATOM 3912 C C . ALA B 1 149 ? -6.043 21.25 14.82 1 98.88 149 ALA B C 1
ATOM 3914 O O . ALA B 1 149 ? -6.375 22.062 15.688 1 98.88 149 ALA B O 1
ATOM 3915 N N . LEU B 1 150 ? -6.125 19.953 14.969 1 98.62 150 LEU B N 1
ATOM 3916 C CA . LEU B 1 150 ? -6.535 19.406 16.25 1 98.62 150 LEU B CA 1
ATOM 3917 C C . LEU B 1 150 ? -5.543 19.781 17.344 1 98.62 150 LEU B C 1
ATOM 3919 O O . LEU B 1 150 ? -5.945 20.188 18.438 1 98.62 150 LEU B O 1
ATOM 3923 N N . ALA B 1 151 ? -4.281 19.609 17.047 1 98.75 151 ALA B N 1
ATOM 3924 C CA . ALA B 1 151 ? -3.236 19.984 18 1 98.75 151 ALA B CA 1
ATOM 3925 C C . ALA B 1 151 ? -3.361 21.469 18.375 1 98.75 151 ALA B C 1
ATOM 3927 O O . ALA B 1 151 ? -3.227 21.812 19.547 1 98.75 151 ALA B O 1
ATOM 3928 N N . PHE B 1 152 ? -3.631 22.25 17.406 1 98.81 152 PHE B N 1
ATOM 3929 C CA . PHE B 1 152 ? -3.785 23.688 17.609 1 98.81 152 PHE B CA 1
ATOM 3930 C C . PHE B 1 152 ? -4.922 23.984 18.578 1 98.81 152 PHE B C 1
ATOM 3932 O O . PHE B 1 152 ? -4.738 24.719 19.547 1 98.81 152 PHE B O 1
ATOM 3939 N N . CYS B 1 153 ? -6.062 23.375 18.375 1 98.62 153 CYS B N 1
ATOM 3940 C CA . CYS B 1 153 ? -7.258 23.656 19.172 1 98.62 153 CYS B CA 1
ATOM 3941 C C . CYS B 1 153 ? -7.113 23.109 20.578 1 98.62 153 CYS B C 1
ATOM 3943 O O . CYS B 1 153 ? -7.609 23.703 21.547 1 98.62 153 CYS B O 1
ATOM 3945 N N . VAL B 1 154 ? -6.445 21.984 20.656 1 98.38 154 VAL B N 1
ATOM 3946 C CA . VAL B 1 154 ? -6.359 21.359 21.969 1 98.38 154 VAL B CA 1
ATOM 3947 C C . VAL B 1 154 ? -5.324 22.078 22.828 1 98.38 154 VAL B C 1
ATOM 3949 O O . VAL B 1 154 ? -5.469 22.156 24.047 1 98.38 154 VAL B O 1
ATOM 3952 N N . ARG B 1 155 ? -4.348 22.672 22.234 1 98 155 ARG B N 1
ATOM 3953 C CA . ARG B 1 155 ? -3.287 23.359 22.953 1 98 155 ARG B CA 1
ATOM 3954 C C . ARG B 1 155 ? -3.689 24.797 23.266 1 98 155 ARG B C 1
ATOM 3956 O O . ARG B 1 155 ? -3.15 25.422 24.188 1 98 155 ARG B O 1
ATOM 3963 N N . HIS B 1 156 ? -4.629 25.328 22.5 1 98.12 156 HIS B N 1
ATOM 3964 C CA . HIS B 1 156 ? -5.125 26.688 22.703 1 98.12 156 HIS B CA 1
ATOM 3965 C C . HIS B 1 156 ? -6.645 26.703 22.781 1 98.12 156 HIS B C 1
ATOM 3967 O O . HIS B 1 156 ? -7.305 27.297 21.922 1 98.12 156 HIS B O 1
ATOM 3973 N N . PRO B 1 157 ? -7.188 26.141 23.859 1 97.38 157 PRO B N 1
ATOM 3974 C CA . PRO B 1 157 ? -8.648 26.094 23.984 1 97.38 157 PRO B CA 1
ATOM 3975 C C . PRO B 1 157 ? -9.289 27.469 23.922 1 97.38 157 PRO B C 1
ATOM 3977 O O . PRO B 1 157 ? -8.82 28.406 24.578 1 97.38 157 PRO B O 1
ATOM 3980 N N . GLY B 1 158 ? -10.258 27.609 23.094 1 96.75 158 GLY B N 1
ATOM 3981 C CA . GLY B 1 158 ? -11 28.859 22.984 1 96.75 158 GLY B CA 1
ATOM 3982 C C . GLY B 1 158 ? -10.492 29.75 21.875 1 96.75 158 GLY B C 1
ATOM 3983 O O . GLY B 1 158 ? -11.109 30.781 21.562 1 96.75 158 GLY B O 1
ATOM 3984 N N . ILE B 1 159 ? -9.438 29.359 21.188 1 96.94 159 ILE B N 1
ATOM 3985 C CA . ILE B 1 159 ? -8.781 30.203 20.172 1 96.94 159 ILE B CA 1
ATOM 3986 C C . ILE B 1 159 ? -9.648 30.25 18.922 1 96.94 159 ILE B C 1
ATOM 3988 O O . ILE B 1 159 ? -9.492 31.156 18.094 1 96.94 159 ILE B O 1
ATOM 3992 N N . SER B 1 160 ? -10.578 29.328 18.781 1 98.19 160 SER B N 1
ATOM 3993 C CA . SER B 1 160 ? -11.43 29.25 17.594 1 98.19 160 SER B CA 1
ATOM 3994 C C . SER B 1 160 ? -12.852 28.844 17.969 1 98.19 160 SER B C 1
ATOM 3996 O O . SER B 1 160 ? -13.055 28.078 18.922 1 98.19 160 SER B O 1
ATOM 3998 N N . ASP B 1 161 ? -13.773 29.375 17.25 1 97.94 161 ASP B N 1
ATOM 3999 C CA . ASP B 1 161 ? -15.164 28.938 17.422 1 97.94 161 ASP B CA 1
ATOM 4000 C C . ASP B 1 161 ? -15.438 27.656 16.625 1 97.94 161 ASP B C 1
ATOM 4002 O O . ASP B 1 161 ? -16.188 26.797 17.094 1 97.94 161 ASP B O 1
ATOM 4006 N N . GLY B 1 162 ? -14.82 27.594 15.492 1 98.62 162 GLY B N 1
ATOM 4007 C CA . GLY B 1 162 ? -15.109 26.5 14.586 1 98.62 162 GLY B CA 1
ATOM 4008 C C . GLY B 1 162 ? -13.891 25.641 14.297 1 98.62 162 GLY B C 1
ATOM 4009 O O . GLY B 1 162 ? -12.758 26.078 14.461 1 98.62 162 GLY B O 1
ATOM 4010 N N . PHE B 1 163 ? -14.148 24.375 13.836 1 98.75 163 PHE B N 1
ATOM 4011 C CA . PHE B 1 163 ? -13.141 23.406 13.445 1 98.75 163 PHE B CA 1
ATOM 4012 C C . PHE B 1 163 ? -13.617 22.578 12.266 1 98.75 163 PHE B C 1
ATOM 4014 O O . PHE B 1 163 ? -14.727 22.047 12.273 1 98.75 163 PHE B O 1
ATOM 4021 N N . VAL B 1 164 ? -12.789 22.5 11.219 1 98.88 164 VAL B N 1
ATOM 4022 C CA . VAL B 1 164 ? -13.117 21.672 10.055 1 98.88 164 VAL B CA 1
ATOM 4023 C C . VAL B 1 164 ? -11.969 20.703 9.766 1 98.88 164 VAL B C 1
ATOM 4025 O O . VAL B 1 164 ? -10.828 21.125 9.578 1 98.88 164 VAL B O 1
ATOM 4028 N N . SER B 1 165 ? -12.266 19.469 9.805 1 98.81 165 SER B N 1
ATOM 4029 C CA . SER B 1 165 ? -11.312 18.406 9.492 1 98.81 165 SER B CA 1
ATOM 4030 C C . SER B 1 165 ? -11.688 17.688 8.203 1 98.81 165 SER B C 1
ATOM 4032 O O . SER B 1 165 ? -12.789 17.156 8.07 1 98.81 165 SER B O 1
ATOM 4034 N N . VAL B 1 166 ? -10.734 17.688 7.254 1 98.5 166 VAL B N 1
ATOM 4035 C CA . VAL B 1 166 ? -10.977 17.047 5.961 1 98.5 166 VAL B CA 1
ATOM 4036 C C . VAL B 1 166 ? -10.008 15.883 5.777 1 98.5 166 VAL B C 1
ATOM 4038 O O . VAL B 1 166 ? -8.797 16.078 5.684 1 98.5 166 VAL B O 1
ATOM 4041 N N . SER B 1 167 ? -10.547 14.625 5.688 1 97.88 167 SER B N 1
ATOM 4042 C CA . SER B 1 167 ? -9.766 13.414 5.445 1 97.88 167 SER B CA 1
ATOM 4043 C C . SER B 1 167 ? -8.602 13.305 6.43 1 97.88 167 SER B C 1
ATOM 4045 O O . SER B 1 167 ? -7.453 13.133 6.023 1 97.88 167 SER B O 1
ATOM 4047 N N . SER B 1 168 ? -8.875 13.391 7.691 1 98.44 168 SER B N 1
ATOM 4048 C CA . SER B 1 168 ? -7.875 13.383 8.758 1 98.44 168 SER B CA 1
ATOM 4049 C C . SER B 1 168 ? -8.281 12.461 9.898 1 98.44 168 SER B C 1
ATOM 4051 O O . SER B 1 168 ? -9.133 11.586 9.719 1 98.44 168 SER B O 1
ATOM 4053 N N . ALA B 1 169 ? -7.539 12.531 11.023 1 97.56 169 ALA B N 1
ATOM 4054 C CA . ALA B 1 169 ? -7.789 11.609 12.133 1 97.56 169 ALA B CA 1
ATOM 4055 C C . ALA B 1 169 ? -7.195 12.148 13.43 1 97.56 169 ALA B C 1
ATOM 4057 O O . ALA B 1 169 ? -6.41 13.094 13.414 1 97.56 169 ALA B O 1
ATOM 4058 N N . ALA B 1 170 ? -7.652 11.523 14.523 1 98 170 ALA B N 1
ATOM 4059 C CA . ALA B 1 170 ? -7.137 11.898 15.836 1 98 170 ALA B CA 1
ATOM 4060 C C . ALA B 1 170 ? -5.793 11.227 16.109 1 98 170 ALA B C 1
ATOM 4062 O O . ALA B 1 170 ? -5.082 11.602 17.047 1 98 170 ALA B O 1
ATOM 4063 N N . ARG B 1 171 ? -5.492 10.266 15.32 1 96.69 171 ARG B N 1
ATOM 4064 C CA . ARG B 1 171 ? -4.227 9.547 15.375 1 96.69 171 ARG B CA 1
ATOM 4065 C C . ARG B 1 171 ? -4.027 8.695 14.125 1 96.69 171 ARG B C 1
ATOM 4067 O O . ARG B 1 171 ? -4.996 8.359 13.438 1 96.69 171 ARG B O 1
ATOM 4074 N N . ALA B 1 172 ? -2.766 8.367 13.828 1 94.5 172 ALA B N 1
ATOM 4075 C CA . ALA B 1 172 ? -2.486 7.461 12.719 1 94.5 172 ALA B CA 1
ATOM 4076 C C . ALA B 1 172 ? -2.73 6.008 13.109 1 94.5 172 ALA B C 1
ATOM 4078 O O . ALA B 1 172 ? -2.449 5.613 14.242 1 94.5 172 ALA B O 1
ATOM 4079 N N . LEU B 1 173 ? -3.209 5.203 12.219 1 94.38 173 LEU B N 1
ATOM 4080 C CA . LEU B 1 173 ? -3.383 3.77 12.43 1 94.38 173 LEU B CA 1
ATOM 4081 C C . LEU B 1 173 ? -2.15 2.998 11.969 1 94.38 173 LEU B C 1
ATOM 4083 O O . LEU B 1 173 ? -1.311 3.539 11.25 1 94.38 173 LEU B O 1
ATOM 4087 N N . PRO B 1 174 ? -2.023 1.748 12.367 1 93.5 174 PRO B N 1
ATOM 4088 C CA . PRO B 1 174 ? -0.828 0.962 12.055 1 93.5 174 PRO B CA 1
ATOM 4089 C C . PRO B 1 174 ? -0.574 0.85 10.555 1 93.5 174 PRO B C 1
ATOM 4091 O O . PRO B 1 174 ? 0.579 0.872 10.117 1 93.5 174 PRO B O 1
ATOM 4094 N N . PHE B 1 175 ? -1.603 0.726 9.742 1 93.69 175 PHE B N 1
ATOM 4095 C CA . PHE B 1 175 ? -1.411 0.606 8.305 1 93.69 175 PHE B CA 1
ATOM 4096 C C . PHE B 1 175 ? -0.711 1.84 7.75 1 93.69 175 PHE B C 1
ATOM 4098 O O . PHE B 1 175 ? 0.284 1.725 7.031 1 93.69 175 PHE B O 1
ATOM 4105 N N . SER B 1 176 ? -1.239 3.053 8.055 1 95.44 176 SER B N 1
ATOM 4106 C CA . SER B 1 176 ? -0.638 4.281 7.551 1 95.44 176 SER B CA 1
ATOM 4107 C C . SER B 1 176 ? 0.759 4.492 8.125 1 95.44 176 SER B C 1
ATOM 4109 O O . SER B 1 176 ? 1.639 5.031 7.453 1 95.44 176 SER B O 1
ATOM 4111 N N . ILE B 1 177 ? 0.987 4.098 9.383 1 95.56 177 ILE B N 1
ATOM 4112 C CA . ILE B 1 177 ? 2.311 4.16 9.992 1 95.56 177 ILE B CA 1
ATOM 4113 C C . ILE B 1 177 ? 3.275 3.258 9.227 1 95.56 177 ILE B C 1
ATOM 4115 O O . ILE B 1 177 ? 4.41 3.648 8.938 1 95.56 177 ILE B O 1
ATOM 4119 N N . ALA B 1 178 ? 2.82 2.047 8.891 1 94.81 178 ALA B N 1
ATOM 4120 C CA . ALA B 1 178 ? 3.639 1.106 8.133 1 94.81 178 ALA B CA 1
ATOM 4121 C C . ALA B 1 178 ? 4.035 1.692 6.781 1 94.81 178 ALA B C 1
ATOM 4123 O O . ALA B 1 178 ? 5.199 1.607 6.379 1 94.81 178 ALA B O 1
ATOM 4124 N N . VAL B 1 179 ? 3.068 2.287 6.098 1 96.44 179 VAL B N 1
ATOM 4125 C CA . VAL B 1 179 ? 3.305 2.873 4.781 1 96.44 179 VAL B CA 1
ATOM 4126 C C . VAL B 1 179 ? 4.336 3.994 4.895 1 96.44 179 VAL B C 1
ATOM 4128 O O . VAL B 1 179 ? 5.332 4.004 4.168 1 96.44 179 VAL B O 1
ATOM 4131 N N . ARG B 1 180 ? 4.133 4.898 5.82 1 96.44 180 ARG B N 1
ATOM 4132 C CA . ARG B 1 180 ? 5.035 6.035 5.961 1 96.44 180 ARG B CA 1
ATOM 4133 C C . ARG B 1 180 ? 6.414 5.586 6.43 1 96.44 180 ARG B C 1
ATOM 4135 O O . ARG B 1 180 ? 7.43 6.156 6.023 1 96.44 180 ARG B O 1
ATOM 4142 N N . SER B 1 181 ? 6.43 4.602 7.312 1 95.31 181 SER B N 1
ATOM 4143 C CA . SER B 1 181 ? 7.711 4.074 7.773 1 95.31 181 SER B CA 1
ATOM 4144 C C . SER B 1 181 ? 8.523 3.506 6.613 1 95.31 181 SER B C 1
ATOM 4146 O O . SER B 1 181 ? 9.734 3.707 6.539 1 95.31 181 SER B O 1
ATOM 4148 N N . LEU B 1 182 ? 7.844 2.809 5.766 1 96.38 182 LEU B N 1
ATOM 4149 C CA . LEU B 1 182 ? 8.531 2.246 4.609 1 96.38 182 LEU B CA 1
ATOM 4150 C C . LEU B 1 182 ? 9.016 3.3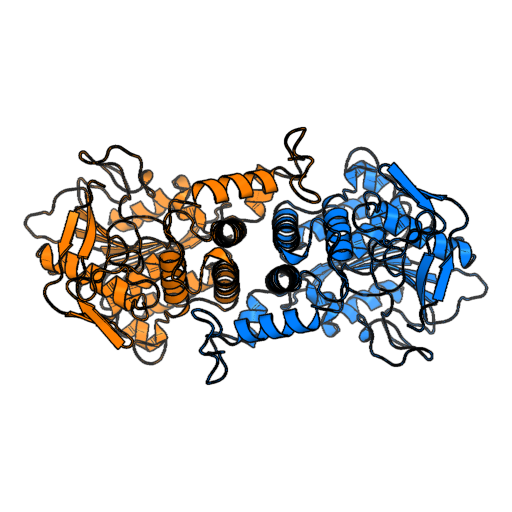5 3.674 1 96.38 182 LEU B C 1
ATOM 4152 O O . LEU B 1 182 ? 10.117 3.26 3.117 1 96.38 182 LEU B O 1
ATOM 4156 N N . GLN B 1 183 ? 8.211 4.371 3.434 1 97.25 183 GLN B N 1
ATOM 4157 C CA . GLN B 1 183 ? 8.641 5.527 2.656 1 97.25 183 GLN B CA 1
ATOM 4158 C C . GLN B 1 183 ? 9.914 6.141 3.232 1 97.25 183 GLN B C 1
ATOM 4160 O O . GLN B 1 183 ? 10.859 6.43 2.494 1 97.25 183 GLN B O 1
ATOM 4165 N N . ARG B 1 184 ? 9.906 6.328 4.527 1 97.06 184 ARG B N 1
ATOM 4166 C CA . ARG B 1 184 ? 11.078 6.91 5.172 1 97.06 184 ARG B CA 1
ATOM 4167 C C . ARG B 1 184 ? 12.297 6.012 5.004 1 97.06 184 ARG B C 1
ATOM 4169 O O . ARG B 1 184 ? 13.391 6.496 4.719 1 97.06 184 ARG B O 1
ATOM 4176 N N . GLU B 1 185 ? 12.102 4.73 5.148 1 95.38 185 GLU B N 1
ATOM 4177 C CA . GLU B 1 185 ? 13.211 3.793 4.996 1 95.38 185 GLU B CA 1
ATOM 4178 C C . GLU B 1 185 ? 13.812 3.873 3.598 1 95.38 185 GLU B C 1
ATOM 4180 O O . GLU B 1 185 ? 15.031 3.793 3.439 1 95.38 185 GLU B O 1
ATOM 4185 N N . MET B 1 186 ? 13.016 4.02 2.562 1 96.31 186 MET B N 1
ATOM 4186 C CA . MET B 1 186 ? 13.484 4.125 1.187 1 96.31 186 MET B CA 1
ATOM 4187 C C . MET B 1 186 ? 14.438 5.309 1.025 1 96.31 186 MET B C 1
ATOM 4189 O O . MET B 1 186 ? 15.445 5.207 0.333 1 96.31 186 MET B O 1
ATOM 4193 N N . ILE B 1 187 ? 14.117 6.387 1.669 1 96.25 187 ILE B N 1
ATOM 4194 C CA . ILE B 1 187 ? 14.945 7.59 1.577 1 96.25 187 ILE B CA 1
ATOM 4195 C C . ILE B 1 187 ? 16.219 7.402 2.385 1 96.25 187 ILE B C 1
ATOM 4197 O O . ILE B 1 187 ? 17.328 7.66 1.888 1 96.25 187 ILE B O 1
ATOM 4201 N N . VAL B 1 188 ? 16.094 6.895 3.613 1 96 188 VAL B N 1
ATOM 4202 C CA . VAL B 1 188 ? 17.203 6.77 4.543 1 96 188 VAL B CA 1
ATOM 4203 C C . VAL B 1 188 ? 18.219 5.754 4.004 1 96 188 VAL B C 1
ATOM 4205 O O . VAL B 1 188 ? 19.422 5.891 4.215 1 96 188 VAL B O 1
ATOM 4208 N N . LYS B 1 189 ? 17.766 4.797 3.227 1 93.94 189 LYS B N 1
ATOM 4209 C CA . LYS B 1 189 ? 18.641 3.734 2.738 1 93.94 189 LYS B CA 1
ATOM 4210 C C . LYS B 1 189 ? 19.281 4.113 1.405 1 93.94 189 LYS B C 1
ATOM 4212 O O . LYS B 1 189 ? 20.141 3.391 0.891 1 93.94 189 LYS B O 1
ATOM 4217 N N . ASP B 1 190 ? 18.828 5.207 0.768 1 94.75 190 ASP B N 1
ATOM 4218 C CA . ASP B 1 190 ? 19.531 5.754 -0.391 1 94.75 190 ASP B CA 1
ATOM 4219 C C . ASP B 1 190 ? 20.953 6.184 -0.024 1 94.75 190 ASP B C 1
ATOM 4221 O O . ASP B 1 190 ? 21.141 7 0.881 1 94.75 190 ASP B O 1
ATOM 4225 N N . PRO B 1 191 ? 21.906 5.621 -0.715 1 94.12 191 PRO B N 1
ATOM 4226 C CA . PRO B 1 191 ? 23.281 5.961 -0.367 1 94.12 191 PRO B CA 1
ATOM 4227 C C . PRO B 1 191 ? 23.562 7.461 -0.453 1 94.12 191 PRO B C 1
ATOM 4229 O O . PRO B 1 191 ? 24.406 7.977 0.286 1 94.12 191 PRO B O 1
ATOM 4232 N N . LYS B 1 192 ? 22.844 8.18 -1.242 1 96.06 192 LYS B N 1
ATOM 4233 C CA . LYS B 1 192 ? 23.078 9.617 -1.404 1 96.06 192 LYS B CA 1
ATOM 4234 C C . LYS B 1 192 ? 22.5 10.398 -0.229 1 96.06 192 LYS B C 1
ATOM 4236 O O . LYS B 1 192 ? 22.766 11.594 -0.091 1 96.06 192 LYS B O 1
ATOM 4241 N N . TRP B 1 193 ? 21.797 9.773 0.666 1 96.5 193 TRP B N 1
ATOM 4242 C CA . TRP B 1 193 ? 21.25 10.461 1.826 1 96.5 193 TRP B CA 1
ATOM 4243 C C . TRP B 1 193 ? 22.359 10.883 2.789 1 96.5 193 TRP B C 1
ATOM 4245 O O . TRP B 1 193 ? 22.234 11.891 3.49 1 96.5 193 TRP B O 1
ATOM 4255 N N . CYS B 1 194 ? 23.453 10.031 2.789 1 95.62 194 CYS B N 1
ATOM 4256 C CA . CYS B 1 194 ? 24.672 10.359 3.512 1 95.62 194 CYS B CA 1
ATOM 4257 C C . CYS B 1 194 ? 24.375 10.648 4.98 1 95.62 194 CYS B C 1
ATOM 4259 O O . CYS B 1 194 ? 24.812 11.672 5.512 1 95.62 194 CYS B O 1
ATOM 4261 N N . GLY B 1 195 ? 23.531 9.844 5.629 1 93.38 195 GLY B N 1
ATOM 4262 C CA . GLY B 1 195 ? 23.219 10.031 7.039 1 93.38 195 GLY B CA 1
ATOM 4263 C C . GLY B 1 195 ? 22.484 11.328 7.316 1 93.38 195 GLY B C 1
ATOM 4264 O O . GLY B 1 195 ? 22.578 11.875 8.414 1 93.38 195 GLY B O 1
ATOM 4265 N N . GLY B 1 196 ? 21.812 11.875 6.332 1 95.56 196 GLY B N 1
ATOM 4266 C CA . GLY B 1 196 ? 21.078 13.117 6.48 1 95.56 196 GLY B CA 1
ATOM 4267 C C . GLY B 1 196 ? 21.859 14.336 6.023 1 95.56 196 GLY B C 1
ATOM 4268 O O . GLY B 1 196 ? 21.312 15.438 5.93 1 95.56 196 GLY B O 1
ATOM 4269 N N . ASP B 1 197 ? 23.125 14.109 5.734 1 96.12 197 ASP B N 1
ATOM 4270 C CA . ASP B 1 197 ? 24 15.203 5.324 1 96.12 197 ASP B CA 1
ATOM 4271 C C . ASP B 1 197 ? 24.297 15.148 3.824 1 96.12 197 ASP B C 1
ATOM 4273 O O . ASP B 1 197 ? 25.453 15.148 3.41 1 96.12 197 ASP B O 1
ATOM 4277 N N . TYR B 1 198 ? 23.281 15.055 3.047 1 96.5 198 TYR B N 1
ATOM 4278 C CA . TYR B 1 198 ? 23.422 14.969 1.598 1 96.5 198 TYR B CA 1
ATOM 4279 C C . TYR B 1 198 ? 23.719 16.344 0.998 1 96.5 198 TYR B C 1
ATOM 4281 O O . TYR B 1 198 ? 23.406 17.359 1.599 1 96.5 198 TYR B O 1
ATOM 4289 N N . ASP B 1 199 ? 24.359 16.328 -0.214 1 94.56 199 ASP B N 1
ATOM 4290 C CA . ASP B 1 199 ? 24.516 17.531 -1.042 1 94.56 199 ASP B CA 1
ATOM 4291 C C . ASP B 1 199 ? 23.188 17.953 -1.64 1 94.56 199 ASP B C 1
ATOM 4293 O O . ASP B 1 199 ? 22.547 17.203 -2.375 1 94.56 199 ASP B O 1
ATOM 4297 N N . PRO B 1 200 ? 22.703 19.188 -1.312 1 92.25 200 PRO B N 1
ATOM 4298 C CA . PRO B 1 200 ? 21.406 19.641 -1.836 1 92.25 200 PRO B CA 1
ATOM 4299 C C . PRO B 1 200 ? 21.344 19.562 -3.359 1 92.25 200 PRO B C 1
ATOM 4301 O O . PRO B 1 200 ? 20.25 19.438 -3.924 1 92.25 200 PRO B O 1
ATOM 4304 N N . SER B 1 201 ? 22.453 19.578 -4.027 1 93.25 201 SER B N 1
ATOM 4305 C CA . SER B 1 201 ? 22.484 19.516 -5.484 1 93.25 201 SER B CA 1
ATOM 4306 C C . SER B 1 201 ? 22.438 18.078 -5.98 1 93.25 201 SER B C 1
ATOM 4308 O O . SER B 1 201 ? 22.203 17.828 -7.164 1 93.25 201 SER B O 1
ATOM 4310 N N . ASP B 1 202 ? 22.672 17.156 -5.074 1 94.5 202 ASP B N 1
ATOM 4311 C CA . ASP B 1 202 ? 22.625 15.727 -5.406 1 94.5 202 ASP B CA 1
ATOM 4312 C C . ASP B 1 202 ? 21.938 14.922 -4.305 1 94.5 202 ASP B C 1
ATOM 4314 O O . ASP B 1 202 ? 22.547 14.023 -3.723 1 94.5 202 ASP B O 1
ATOM 4318 N N . PRO B 1 203 ? 20.688 15.266 -4.051 1 95.62 203 PRO B N 1
ATOM 4319 C CA . PRO B 1 203 ? 19.938 14.641 -2.957 1 95.62 203 PRO B CA 1
ATOM 4320 C C . PRO B 1 203 ? 19.578 13.188 -3.242 1 95.62 203 PRO B C 1
ATOM 4322 O O . PRO B 1 203 ? 19.828 12.695 -4.344 1 95.62 203 PRO B O 1
ATOM 4325 N N . PRO B 1 204 ? 19.156 12.445 -2.273 1 95.81 204 PRO B N 1
ATOM 4326 C CA . PRO B 1 204 ? 18.797 11.039 -2.453 1 95.81 204 PRO B CA 1
ATOM 4327 C C . PRO B 1 204 ? 17.531 10.867 -3.289 1 95.81 204 PRO B C 1
ATOM 4329 O O . PRO B 1 204 ? 16.5 10.398 -2.777 1 95.81 204 PRO B O 1
ATOM 4332 N N . LEU B 1 205 ? 17.609 11.07 -4.562 1 94.69 205 LEU B N 1
ATOM 4333 C CA . LEU B 1 205 ? 16.469 11.148 -5.469 1 94.69 205 LEU B CA 1
ATOM 4334 C C . LEU B 1 205 ? 15.836 9.781 -5.656 1 94.69 205 LEU B C 1
ATOM 4336 O O . LEU B 1 205 ? 14.617 9.672 -5.812 1 94.69 205 LEU B O 1
ATOM 4340 N N . LEU B 1 206 ? 16.641 8.695 -5.672 1 94.12 206 LEU B N 1
ATOM 4341 C CA . LEU B 1 206 ? 16.062 7.367 -5.848 1 94.12 206 LEU B CA 1
ATOM 4342 C C . LEU B 1 206 ? 15.133 7.016 -4.695 1 94.12 206 LEU B C 1
ATOM 4344 O O . LEU B 1 206 ? 14 6.59 -4.922 1 94.12 206 LEU B O 1
ATOM 4348 N N . GLY B 1 207 ? 15.648 7.188 -3.449 1 95.81 207 GLY B N 1
ATOM 4349 C CA . GLY B 1 207 ? 14.805 6.938 -2.291 1 95.81 207 GLY B CA 1
ATOM 4350 C C . GLY B 1 207 ? 13.539 7.773 -2.283 1 95.81 207 GLY B C 1
ATOM 4351 O O . GLY B 1 207 ? 12.453 7.266 -1.98 1 95.81 207 GLY B O 1
ATOM 4352 N N . GLN B 1 208 ? 13.672 9.031 -2.662 1 96.25 208 GLN B N 1
ATOM 4353 C CA . GLN B 1 208 ? 12.523 9.93 -2.668 1 96.25 208 GLN B CA 1
ATOM 4354 C C . GLN B 1 208 ? 11.516 9.523 -3.742 1 96.25 208 GLN B C 1
ATOM 4356 O O . GLN B 1 208 ? 10.305 9.609 -3.529 1 96.25 208 GLN B O 1
ATOM 4361 N N . ARG B 1 209 ? 12.031 9.141 -4.898 1 95.75 209 ARG B N 1
ATOM 4362 C CA . ARG B 1 209 ? 11.156 8.703 -5.984 1 95.75 209 ARG B CA 1
ATOM 4363 C C . ARG B 1 209 ? 10.359 7.473 -5.578 1 95.75 209 ARG B C 1
ATOM 4365 O O . ARG B 1 209 ? 9.148 7.406 -5.805 1 95.75 209 ARG B O 1
ATOM 4372 N N . LEU B 1 210 ? 11 6.473 -4.957 1 96.38 210 LEU B N 1
ATOM 4373 C CA . LEU B 1 210 ? 10.32 5.266 -4.492 1 96.38 210 LEU B CA 1
ATOM 4374 C C . LEU B 1 210 ? 9.281 5.605 -3.436 1 96.38 210 LEU B C 1
ATOM 4376 O O . LEU B 1 210 ? 8.156 5.102 -3.484 1 96.38 210 LEU B O 1
ATOM 4380 N N . ALA B 1 211 ? 9.68 6.492 -2.541 1 96.88 211 ALA B N 1
ATOM 4381 C CA . ALA B 1 211 ? 8.766 6.914 -1.482 1 96.88 211 ALA B CA 1
ATOM 4382 C C . ALA B 1 211 ? 7.527 7.594 -2.064 1 96.88 211 ALA B C 1
ATOM 4384 O O . ALA B 1 211 ? 6.402 7.332 -1.63 1 96.88 211 ALA B O 1
ATOM 4385 N N . ARG B 1 212 ? 7.75 8.453 -3.029 1 96.19 212 ARG B N 1
ATOM 4386 C CA . ARG B 1 212 ? 6.641 9.164 -3.65 1 96.19 212 ARG B CA 1
ATOM 4387 C C . ARG B 1 212 ? 5.723 8.211 -4.402 1 96.19 212 ARG B C 1
ATOM 4389 O O . ARG B 1 212 ? 4.5 8.359 -4.367 1 96.19 212 ARG B O 1
ATOM 4396 N N . LYS B 1 213 ? 6.281 7.273 -5.129 1 96 213 LYS B N 1
ATOM 4397 C CA . LYS B 1 213 ? 5.469 6.281 -5.82 1 96 213 LYS B CA 1
ATOM 4398 C C . LYS B 1 213 ? 4.586 5.512 -4.84 1 96 213 LYS B C 1
ATOM 4400 O O . LYS B 1 213 ? 3.396 5.309 -5.094 1 96 213 LYS B O 1
ATOM 4405 N N . LEU B 1 214 ? 5.168 5.098 -3.725 1 97.06 214 LEU B N 1
ATOM 4406 C CA . LEU B 1 214 ? 4.375 4.41 -2.707 1 97.06 214 LEU B CA 1
ATOM 4407 C C . LEU B 1 214 ? 3.254 5.309 -2.195 1 97.06 214 LEU B C 1
ATOM 4409 O O . LEU B 1 214 ? 2.121 4.855 -2.025 1 97.06 214 LEU B O 1
ATOM 4413 N N . GLY B 1 215 ? 3.584 6.551 -1.965 1 95.81 215 GLY B N 1
ATOM 4414 C CA . GLY B 1 215 ? 2.537 7.492 -1.595 1 95.81 215 GLY B CA 1
ATOM 4415 C C . GLY B 1 215 ? 1.402 7.547 -2.6 1 95.81 215 GLY B C 1
ATOM 4416 O O . GLY B 1 215 ? 0.236 7.383 -2.234 1 95.81 215 GLY B O 1
ATOM 4417 N N . MET B 1 216 ? 1.736 7.688 -3.832 1 93.62 216 MET B N 1
ATOM 4418 C CA . MET B 1 216 ? 0.735 7.82 -4.887 1 93.62 216 MET B CA 1
ATOM 4419 C C . MET B 1 216 ? -0.156 6.586 -4.953 1 93.62 216 MET B C 1
ATOM 4421 O O . MET B 1 216 ? -1.361 6.695 -5.184 1 93.62 216 MET B O 1
ATOM 4425 N N . ILE B 1 217 ? 0.422 5.434 -4.727 1 94.31 217 ILE B N 1
ATOM 4426 C CA . ILE B 1 217 ? -0.335 4.184 -4.746 1 94.31 217 ILE B CA 1
ATOM 4427 C C . ILE B 1 217 ? -1.39 4.203 -3.643 1 94.31 217 ILE B C 1
ATOM 4429 O O . ILE B 1 217 ? -2.49 3.678 -3.816 1 94.31 217 ILE B O 1
ATOM 4433 N N . THR B 1 218 ? -1.139 4.918 -2.545 1 93.19 218 THR B N 1
ATOM 4434 C CA . THR B 1 218 ? -2.041 4.902 -1.399 1 93.19 218 THR B CA 1
ATOM 4435 C C . THR B 1 218 ? -2.939 6.133 -1.399 1 93.19 218 THR B C 1
ATOM 4437 O O . THR B 1 218 ? -3.955 6.168 -0.704 1 93.19 218 THR B O 1
ATOM 4440 N N . TYR B 1 219 ? -2.58 7.199 -2.17 1 91.62 219 TYR B N 1
ATOM 4441 C CA . TYR B 1 219 ? -3.348 8.438 -2.176 1 91.62 219 TYR B CA 1
ATOM 4442 C C . TYR B 1 219 ? -4.582 8.312 -3.061 1 91.62 219 TYR B C 1
ATOM 4444 O O . TYR B 1 219 ? -5.566 9.031 -2.867 1 91.62 219 TYR B O 1
ATOM 4452 N N . ARG B 1 220 ? -4.496 7.367 -3.98 1 86.5 220 ARG B N 1
ATOM 4453 C CA . ARG B 1 220 ? -5.594 7.148 -4.922 1 86.5 220 ARG B CA 1
ATOM 4454 C C . ARG B 1 220 ? -6.277 5.812 -4.656 1 86.5 220 ARG B C 1
ATOM 4456 O O . ARG B 1 220 ? -5.715 4.938 -3.996 1 86.5 220 ARG B O 1
ATOM 4463 N N . SER B 1 221 ? -7.469 5.703 -5.141 1 82.12 221 SER B N 1
ATOM 4464 C CA . SER B 1 221 ? -8.211 4.469 -4.887 1 82.12 221 SER B CA 1
ATOM 4465 C C . SER B 1 221 ? -7.965 3.443 -5.984 1 82.12 221 SER B C 1
ATOM 4467 O O . SER B 1 221 ? -7.73 3.807 -7.141 1 82.12 221 SER B O 1
ATOM 4469 N N . ALA B 1 222 ? -8.086 2.205 -5.531 1 79.62 222 ALA B N 1
ATOM 4470 C CA . ALA B 1 222 ? -7.988 1.105 -6.488 1 79.62 222 ALA B CA 1
ATOM 4471 C C . ALA B 1 222 ? -9.031 1.248 -7.594 1 79.62 222 ALA B C 1
ATOM 4473 O O . ALA B 1 222 ? -8.75 0.955 -8.758 1 79.62 222 ALA B O 1
ATOM 4474 N N . ALA B 1 223 ? -10.172 1.688 -7.191 1 80.5 223 ALA B N 1
ATOM 4475 C CA . ALA B 1 223 ? -11.25 1.871 -8.164 1 80.5 223 ALA B CA 1
ATOM 4476 C C . ALA B 1 223 ? -10.883 2.936 -9.195 1 80.5 223 ALA B C 1
ATOM 4478 O O . ALA B 1 223 ? -11.164 2.775 -10.383 1 80.5 223 ALA B O 1
ATOM 4479 N N . GLU B 1 224 ? -10.227 4.008 -8.766 1 82.5 224 GLU B N 1
ATOM 4480 C CA . GLU B 1 224 ? -9.781 5.039 -9.703 1 82.5 224 GLU B CA 1
ATOM 4481 C C . GLU B 1 224 ? -8.734 4.496 -10.664 1 82.5 224 GLU B C 1
ATOM 4483 O O . GLU B 1 224 ? -8.781 4.766 -11.867 1 82.5 224 GLU B O 1
ATOM 4488 N N . TRP B 1 225 ? -7.805 3.783 -10.148 1 83.5 225 TRP B N 1
ATOM 4489 C CA . TRP B 1 225 ? -6.754 3.199 -10.977 1 83.5 225 TRP B CA 1
ATOM 4490 C C . TRP B 1 225 ? -7.348 2.322 -12.078 1 83.5 225 TRP B C 1
ATOM 4492 O O . TRP B 1 225 ? -6.918 2.385 -13.227 1 83.5 225 TRP B O 1
ATOM 4502 N N . GLU B 1 226 ? -8.297 1.576 -11.656 1 83.31 226 GLU B N 1
ATOM 4503 C CA . GLU B 1 226 ? -8.93 0.671 -12.609 1 83.31 226 GLU B CA 1
ATOM 4504 C C . GLU B 1 226 ? -9.672 1.444 -13.688 1 83.31 226 GLU B C 1
ATOM 4506 O O . GLU B 1 226 ? -9.586 1.114 -14.875 1 83.31 226 GLU B O 1
ATOM 4511 N N . GLN B 1 227 ? -10.43 2.447 -13.266 1 82.38 227 GLN B N 1
ATOM 4512 C CA . GLN B 1 227 ? -11.203 3.26 -14.203 1 82.38 227 GLN B CA 1
ATOM 4513 C C . GLN B 1 227 ? -10.289 4.008 -15.164 1 82.38 227 GLN B C 1
ATOM 4515 O O . GLN B 1 227 ? -10.57 4.094 -16.359 1 82.38 227 GLN B O 1
ATOM 4520 N N . ARG B 1 228 ? -9.188 4.477 -14.711 1 84.75 228 ARG B N 1
ATOM 4521 C CA . ARG B 1 228 ? -8.305 5.352 -15.469 1 84.75 228 ARG B CA 1
ATOM 4522 C C . ARG B 1 228 ? -7.391 4.543 -16.391 1 84.75 228 ARG B C 1
ATOM 4524 O O . ARG B 1 228 ? -7.129 4.945 -17.531 1 84.75 228 ARG B O 1
ATOM 4531 N N . PHE B 1 229 ? -6.902 3.408 -15.859 1 85 229 PHE B N 1
ATOM 4532 C CA . PHE B 1 229 ? -5.82 2.75 -16.578 1 85 229 PHE B CA 1
ATOM 4533 C C . PHE B 1 229 ? -6.262 1.379 -17.078 1 85 229 PHE B C 1
ATOM 4535 O O . PHE B 1 229 ? -5.766 0.897 -18.094 1 85 229 PHE B O 1
ATOM 4542 N N . GLY B 1 230 ? -7.199 0.793 -16.375 1 81.94 230 GLY B N 1
ATOM 4543 C CA . GLY B 1 230 ? -7.418 -0.617 -16.656 1 81.94 230 GLY B CA 1
ATOM 4544 C C . GLY B 1 230 ? -6.133 -1.429 -16.656 1 81.94 230 GLY B C 1
ATOM 4545 O O . GLY B 1 230 ? -5.371 -1.388 -15.695 1 81.94 230 GLY B O 1
ATOM 4546 N N . ARG B 1 231 ? -5.91 -2.213 -17.75 1 81.12 231 ARG B N 1
ATOM 4547 C CA . ARG B 1 231 ? -4.652 -2.932 -17.953 1 81.12 231 ARG B CA 1
ATOM 4548 C C . ARG B 1 231 ? -3.943 -2.447 -19.219 1 81.12 231 ARG B C 1
ATOM 4550 O O . ARG B 1 231 ? -3.289 -3.23 -19.906 1 81.12 231 ARG B O 1
ATOM 4557 N N . GLU B 1 232 ? -4.078 -1.195 -19.422 1 82.81 232 GLU B N 1
ATOM 4558 C CA . GLU B 1 232 ? -3.457 -0.602 -20.594 1 82.81 232 GLU B CA 1
ATOM 4559 C C . GLU B 1 232 ? -1.941 -0.774 -20.578 1 82.81 232 GLU B C 1
ATOM 4561 O O . GLU B 1 232 ? -1.291 -0.447 -19.578 1 82.81 232 GLU B O 1
ATOM 4566 N N . ARG B 1 233 ? -1.425 -1.383 -21.641 1 82.88 233 ARG B N 1
ATOM 4567 C CA . ARG B 1 233 ? 0.011 -1.617 -21.766 1 82.88 233 ARG B CA 1
ATOM 4568 C C . ARG B 1 233 ? 0.71 -0.429 -22.406 1 82.88 233 ARG B C 1
ATOM 4570 O O . ARG B 1 233 ? 0.093 0.32 -23.172 1 82.88 233 ARG B O 1
ATOM 4577 N N . ILE B 1 234 ? 1.938 -0.056 -21.969 1 74.69 234 ILE B N 1
ATOM 4578 C CA . ILE B 1 234 ? 2.729 1.012 -22.578 1 74.69 234 ILE B CA 1
ATOM 4579 C C . ILE B 1 234 ? 3.359 0.52 -23.875 1 74.69 234 ILE B C 1
ATOM 4581 O O . ILE B 1 234 ? 3.889 -0.592 -23.938 1 74.69 234 ILE B O 1
ATOM 4585 N N . THR B 1 235 ? 2.939 1.067 -25.094 1 60.56 235 THR B N 1
ATOM 4586 C CA . THR B 1 235 ? 3.549 0.755 -26.375 1 60.56 235 THR B CA 1
ATOM 4587 C C . THR B 1 235 ? 4.809 1.587 -26.594 1 60.56 235 THR B C 1
ATOM 4589 O O . THR B 1 235 ? 4.789 2.809 -26.438 1 60.56 235 THR B O 1
ATOM 4592 N N . GLY B 1 236 ? 6.059 0.982 -26.969 1 53.56 236 GLY B N 1
ATOM 4593 C CA . GLY B 1 236 ? 7.246 1.616 -27.531 1 53.56 236 GLY B CA 1
ATOM 4594 C C . GLY B 1 236 ? 8.109 2.285 -26.469 1 53.56 236 GLY B C 1
ATOM 4595 O O . GLY B 1 236 ? 9.25 2.67 -26.75 1 53.56 236 GLY B O 1
ATOM 4596 N N . GLU B 1 237 ? 7.609 2.891 -25.375 1 49.75 237 GLU B N 1
ATOM 4597 C CA . GLU B 1 237 ? 8.344 3.912 -24.641 1 49.75 237 GLU B CA 1
ATOM 4598 C C . GLU B 1 237 ? 9.156 3.295 -23.5 1 49.75 237 GLU B C 1
ATOM 4600 O O . GLU B 1 237 ? 9.797 4.012 -22.734 1 49.75 237 GLU B O 1
ATOM 4605 N N . GLY B 1 238 ? 9.102 2.055 -23.25 1 52.22 238 GLY B N 1
ATOM 4606 C CA . GLY B 1 238 ? 9.898 1.709 -22.094 1 52.22 238 GLY B CA 1
ATOM 4607 C C . GLY B 1 238 ? 11.391 1.671 -22.375 1 52.22 238 GLY B C 1
ATOM 4608 O O . GLY B 1 238 ? 11.797 1.611 -23.547 1 52.22 238 GLY B O 1
ATOM 4609 N N . ASP B 1 239 ? 12.141 2.289 -21.578 1 52.16 239 ASP B N 1
ATOM 4610 C CA . ASP B 1 239 ? 13.594 2.143 -21.641 1 52.16 239 ASP B CA 1
ATOM 4611 C C . ASP B 1 239 ? 13.984 0.677 -21.797 1 52.16 239 ASP B C 1
ATOM 4613 O O . ASP B 1 239 ? 13.836 -0.117 -20.859 1 52.16 239 ASP B O 1
ATOM 4617 N N . PRO B 1 240 ? 14.086 0.161 -23.078 1 52.97 240 PRO B N 1
ATOM 4618 C CA . PRO B 1 240 ? 14.492 -1.229 -23.281 1 52.97 240 PRO B CA 1
ATOM 4619 C C . PRO B 1 240 ? 15.547 -1.691 -22.281 1 52.97 240 PRO B C 1
ATOM 4621 O O . PRO B 1 240 ? 15.68 -2.891 -22.016 1 52.97 240 PRO B O 1
ATOM 4624 N N . ASP B 1 241 ? 16.234 -0.688 -21.688 1 53 241 ASP B N 1
ATOM 4625 C CA . ASP B 1 241 ? 17.359 -1.04 -20.812 1 53 241 ASP B CA 1
ATOM 4626 C C . ASP B 1 241 ? 16.891 -1.253 -19.375 1 53 241 ASP B C 1
ATOM 4628 O O . ASP B 1 241 ? 17.688 -1.606 -18.516 1 53 241 ASP B O 1
ATOM 4632 N N . SER B 1 242 ? 15.625 -1.117 -19.156 1 62.78 242 SER B N 1
ATOM 4633 C CA . SER B 1 242 ? 15.219 -1.329 -17.781 1 62.78 242 SER B CA 1
ATOM 4634 C C . SER B 1 242 ? 14.359 -2.582 -17.641 1 62.78 242 SER B C 1
ATOM 4636 O O . SER B 1 242 ? 13.141 -2.518 -17.75 1 62.78 242 SER B O 1
ATOM 4638 N N . PRO B 1 243 ? 15.18 -3.67 -17.484 1 75.31 243 PRO B N 1
ATOM 4639 C CA . PRO B 1 243 ? 14.414 -4.91 -17.344 1 75.31 243 PRO B CA 1
ATOM 4640 C C . PRO B 1 243 ? 13.383 -4.836 -16.219 1 75.31 243 PRO B C 1
ATOM 4642 O O . PRO B 1 243 ? 13.617 -4.184 -15.195 1 75.31 243 PRO B O 1
ATOM 4645 N N . PHE B 1 244 ? 12.141 -5.258 -16.453 1 80.38 244 PHE B N 1
ATOM 4646 C CA . PHE B 1 244 ? 11.039 -5.461 -15.516 1 80.38 244 PHE B CA 1
ATOM 4647 C C . PHE B 1 244 ? 10.312 -4.148 -15.242 1 80.38 244 PHE B C 1
ATOM 4649 O O . PHE B 1 244 ? 9.547 -4.043 -14.273 1 80.38 244 PHE B O 1
ATOM 4656 N N . HIS B 1 245 ? 10.789 -2.992 -15.992 1 70.56 245 HIS B N 1
ATOM 4657 C CA . HIS B 1 245 ? 10.039 -1.749 -15.844 1 70.56 245 HIS B CA 1
ATOM 4658 C C . HIS B 1 245 ? 9.133 -1.507 -17.047 1 70.56 245 HIS B C 1
ATOM 4660 O O . HIS B 1 245 ? 9.406 -1.997 -18.141 1 70.56 245 HIS B O 1
ATOM 4666 N N . GLY B 1 246 ? 7.91 -0.931 -16.781 1 69.44 246 GLY B N 1
ATOM 4667 C CA . GLY B 1 246 ? 7.234 -0.135 -17.797 1 69.44 246 GLY B CA 1
ATOM 4668 C C . GLY B 1 246 ? 6.336 -0.957 -18.703 1 69.44 246 GLY B C 1
ATOM 4669 O O . GLY B 1 246 ? 6.285 -0.727 -19.906 1 69.44 246 GLY B O 1
ATOM 4670 N N . ASP B 1 247 ? 5.559 -1.899 -18.172 1 79.12 247 ASP B N 1
ATOM 4671 C CA . ASP B 1 247 ? 4.668 -2.639 -19.062 1 79.12 247 ASP B CA 1
ATOM 4672 C C . ASP B 1 247 ? 3.275 -2.008 -19.094 1 79.12 247 ASP B C 1
ATOM 4674 O O . ASP B 1 247 ? 2.561 -2.117 -20.094 1 79.12 247 ASP B O 1
ATOM 4678 N N . PHE B 1 248 ? 2.982 -1.323 -18.094 1 87.69 248 PHE B N 1
ATOM 4679 C CA . PHE B 1 248 ? 1.601 -0.886 -17.938 1 87.69 248 PHE B CA 1
ATOM 4680 C C . PHE B 1 248 ? 1.528 0.623 -17.75 1 87.69 248 PHE B C 1
ATOM 4682 O O . PHE B 1 248 ? 2.434 1.223 -17.172 1 87.69 248 PHE B O 1
ATOM 4689 N N . ALA B 1 249 ? 0.443 1.234 -18.188 1 86.75 249 ALA B N 1
ATOM 4690 C CA . ALA B 1 249 ? 0.233 2.678 -18.125 1 86.75 249 ALA B CA 1
ATOM 4691 C C . ALA B 1 249 ? 0.318 3.186 -16.688 1 86.75 249 ALA B C 1
ATOM 4693 O O . ALA B 1 249 ? 0.814 4.289 -16.453 1 86.75 249 ALA B O 1
ATOM 4694 N N . VAL B 1 250 ? -0.156 2.457 -15.758 1 88.94 250 VAL B N 1
ATOM 4695 C CA . VAL B 1 250 ? -0.141 2.854 -14.359 1 88.94 250 VAL B CA 1
ATOM 4696 C C . VAL B 1 250 ? 1.299 3.061 -13.891 1 88.94 250 VAL B C 1
ATOM 4698 O O . VAL B 1 250 ? 1.577 3.953 -13.086 1 88.94 250 VAL B O 1
ATOM 4701 N N . GLU B 1 251 ? 2.232 2.281 -14.375 1 89.31 251 GLU B N 1
ATOM 4702 C CA . GLU B 1 251 ? 3.637 2.412 -14 1 89.31 251 GLU B CA 1
ATOM 4703 C C . GLU B 1 251 ? 4.23 3.717 -14.523 1 89.31 251 GLU B C 1
ATOM 4705 O O . GLU B 1 251 ? 4.996 4.383 -13.82 1 89.31 251 GLU B O 1
ATOM 4710 N N . SER B 1 252 ? 3.869 4.066 -15.719 1 86.75 252 SER B N 1
ATOM 4711 C CA . SER B 1 252 ? 4.301 5.332 -16.297 1 86.75 252 SER B CA 1
ATOM 4712 C C . SER B 1 252 ? 3.744 6.52 -15.523 1 86.75 252 SER B C 1
ATOM 4714 O O . SER B 1 252 ? 4.438 7.52 -15.328 1 86.75 252 SER B O 1
ATOM 4716 N N . TYR B 1 253 ? 2.514 6.402 -15.203 1 88.44 253 TYR B N 1
ATOM 4717 C CA . TYR B 1 253 ? 1.889 7.445 -14.398 1 88.44 253 TYR B CA 1
ATOM 4718 C C . TYR B 1 253 ? 2.637 7.641 -13.086 1 88.44 253 TYR B C 1
ATOM 4720 O O . TYR B 1 253 ? 2.926 8.773 -12.695 1 88.44 253 TYR B O 1
ATOM 4728 N N . LEU B 1 254 ? 2.959 6.531 -12.383 1 90.44 254 LEU B N 1
ATOM 4729 C CA . LEU B 1 254 ? 3.699 6.602 -11.125 1 90.44 254 LEU B CA 1
ATOM 4730 C C . LEU B 1 254 ? 5.062 7.254 -11.336 1 90.44 254 LEU B C 1
ATOM 4732 O O . LEU B 1 254 ? 5.488 8.078 -10.523 1 90.44 254 LEU B O 1
ATOM 4736 N N . GLU B 1 255 ? 5.668 6.953 -12.398 1 88.69 255 GLU B N 1
ATOM 4737 C CA . GLU B 1 255 ? 6.969 7.535 -12.719 1 88.69 255 GLU B CA 1
ATOM 4738 C C . GLU B 1 255 ?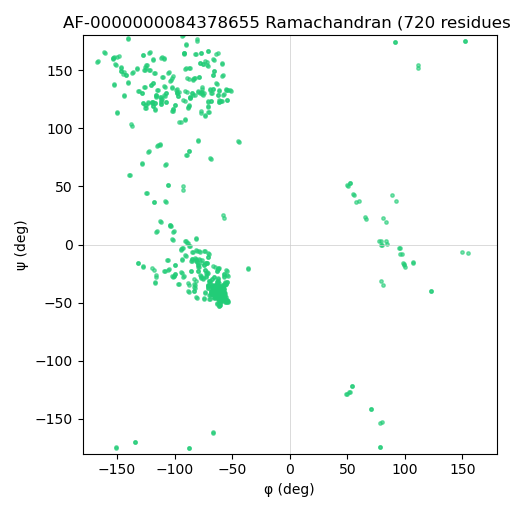 6.859 9.039 -12.938 1 88.69 255 GLU B C 1
ATOM 4740 O O . GLU B 1 255 ? 7.691 9.805 -12.438 1 88.69 255 GLU B O 1
ATOM 4745 N N . ALA B 1 256 ? 5.879 9.445 -13.648 1 87.12 256 ALA B N 1
ATOM 4746 C CA . ALA B 1 256 ? 5.668 10.867 -13.914 1 87.12 256 ALA B CA 1
ATOM 4747 C C . ALA B 1 256 ? 5.418 11.633 -12.625 1 87.12 256 ALA B C 1
ATOM 4749 O O . ALA B 1 256 ? 5.961 12.727 -12.422 1 87.12 256 ALA B O 1
ATOM 4750 N N . GLN B 1 257 ? 4.609 11.07 -11.797 1 87.19 257 GLN B N 1
ATOM 4751 C CA . GLN B 1 257 ? 4.297 11.719 -10.531 1 87.19 257 GLN B CA 1
ATOM 4752 C C . GLN B 1 257 ? 5.535 11.805 -9.641 1 87.19 257 GLN B C 1
ATOM 4754 O O . GLN B 1 257 ? 5.738 12.805 -8.945 1 87.19 257 GLN B O 1
ATOM 4759 N N . ALA B 1 258 ? 6.281 10.758 -9.617 1 88.94 258 ALA B N 1
ATOM 4760 C CA . ALA B 1 258 ? 7.512 10.758 -8.828 1 88.94 258 ALA B CA 1
ATOM 4761 C C . ALA B 1 258 ? 8.477 11.828 -9.32 1 88.94 258 ALA B C 1
ATOM 4763 O O . ALA B 1 258 ? 9.094 12.539 -8.523 1 88.94 258 ALA B O 1
ATOM 4764 N N . ASN B 1 259 ? 8.602 12.008 -10.586 1 85.94 259 ASN B N 1
ATOM 4765 C CA . ASN B 1 259 ? 9.5 12.992 -11.172 1 85.94 259 ASN B CA 1
ATOM 4766 C C . ASN B 1 259 ? 9.07 14.422 -10.828 1 85.94 259 ASN B C 1
ATOM 4768 O O . ASN B 1 259 ? 9.922 15.289 -10.602 1 85.94 259 ASN B O 1
ATOM 4772 N N . LYS B 1 260 ? 7.789 14.641 -10.758 1 82.25 260 LYS B N 1
ATOM 4773 C CA . LYS B 1 260 ? 7.27 15.961 -10.414 1 82.25 260 LYS B CA 1
ATOM 4774 C C . LYS B 1 260 ? 7.598 16.328 -8.969 1 82.25 260 LYS B C 1
ATOM 4776 O O . LYS B 1 260 ? 7.844 17.484 -8.656 1 82.25 260 LYS B O 1
ATOM 4781 N N . PHE B 1 261 ? 7.68 15.375 -8.195 1 82.56 261 PHE B N 1
ATOM 4782 C CA . PHE B 1 261 ? 7.848 15.586 -6.758 1 82.56 261 PHE B CA 1
ATOM 4783 C C . PHE B 1 261 ? 9.32 15.719 -6.398 1 82.56 261 PHE B C 1
ATOM 4785 O O . PHE B 1 261 ? 9.688 16.547 -5.559 1 82.56 261 PHE B O 1
ATOM 4792 N N . THR B 1 262 ? 10.047 14.805 -7.121 1 80.12 262 THR B N 1
ATOM 4793 C CA . THR B 1 262 ? 11.469 14.742 -6.797 1 80.12 262 THR B CA 1
ATOM 4794 C C . THR B 1 262 ? 12.18 16.016 -7.234 1 80.12 262 THR B C 1
ATOM 4796 O O . THR B 1 262 ? 11.875 16.578 -8.289 1 80.12 262 THR B O 1
ATOM 4799 N N . GLY B 1 263 ? 12.828 16.672 -6.355 1 80.75 263 GLY B N 1
ATOM 4800 C CA . GLY B 1 263 ? 13.531 17.922 -6.625 1 80.75 263 GLY B CA 1
ATOM 4801 C C . GLY B 1 263 ? 12.836 19.125 -6.043 1 80.75 263 GLY B C 1
ATOM 4802 O O . GLY B 1 263 ? 13.445 20.188 -5.887 1 80.75 263 GLY B O 1
ATOM 4803 N N . GLN B 1 264 ? 11.539 18.875 -5.691 1 88.12 264 GLN B N 1
ATOM 4804 C CA . GLN B 1 264 ? 10.789 20.016 -5.176 1 88.12 264 GLN B CA 1
ATOM 4805 C C . GLN B 1 264 ? 10.68 19.953 -3.654 1 88.12 264 GLN B C 1
ATOM 4807 O O . GLN B 1 264 ? 10.539 21 -3 1 88.12 264 GLN B O 1
ATOM 4812 N N . PHE B 1 265 ? 10.727 18.844 -3.143 1 94.75 265 PHE B N 1
ATOM 4813 C CA . PHE B 1 265 ? 10.57 18.672 -1.702 1 94.75 265 PHE B CA 1
ATOM 4814 C C . PHE B 1 265 ? 11.836 18.109 -1.075 1 94.75 265 PHE B C 1
ATOM 4816 O O . PHE B 1 265 ? 12.375 17.109 -1.548 1 94.75 265 PHE B O 1
ATOM 4823 N N . ASP B 1 266 ? 12.281 18.75 -0.062 1 97.06 266 ASP B N 1
ATOM 4824 C CA . ASP B 1 266 ? 13.523 18.328 0.58 1 97.06 266 ASP B CA 1
ATOM 4825 C C . ASP B 1 266 ? 13.352 16.984 1.298 1 97.06 266 ASP B C 1
ATOM 4827 O O . ASP B 1 266 ? 12.406 16.812 2.072 1 97.06 266 ASP B O 1
ATOM 4831 N N . PRO B 1 267 ? 14.305 16.016 1.104 1 96.94 267 PRO B N 1
ATOM 4832 C CA . PRO B 1 267 ? 14.148 14.672 1.678 1 96.94 267 PRO B CA 1
ATOM 4833 C C . PRO B 1 267 ? 14.07 14.688 3.203 1 96.94 267 PRO B C 1
ATOM 4835 O O . PRO B 1 267 ? 13.227 14.008 3.787 1 96.94 267 PRO B O 1
ATOM 4838 N N . ASN B 1 268 ? 14.93 15.477 3.881 1 97.94 268 ASN B N 1
ATOM 4839 C CA . ASN B 1 268 ? 14.883 15.508 5.34 1 97.94 268 ASN B CA 1
ATOM 4840 C C . ASN B 1 268 ? 13.586 16.125 5.848 1 97.94 268 ASN B C 1
ATOM 4842 O O . ASN B 1 268 ? 13.023 15.68 6.848 1 97.94 268 ASN B O 1
ATOM 4846 N N . CYS B 1 269 ? 13.109 17.188 5.18 1 98.19 269 CYS B N 1
ATOM 4847 C CA . CYS B 1 269 ? 11.828 17.766 5.551 1 98.19 269 CYS B CA 1
ATOM 4848 C C . CYS B 1 269 ? 10.711 16.734 5.449 1 98.19 269 CYS B C 1
ATOM 4850 O O . CYS B 1 269 ? 9.852 16.656 6.332 1 98.19 269 CYS B O 1
ATOM 4852 N N . TYR B 1 270 ? 10.758 15.961 4.367 1 97.75 270 TYR B N 1
ATOM 4853 C CA . TYR B 1 270 ? 9.781 14.891 4.195 1 97.75 270 TYR B CA 1
ATOM 4854 C C . TYR B 1 270 ? 9.828 13.914 5.363 1 97.75 270 TYR B C 1
ATOM 4856 O O . TYR B 1 270 ? 8.789 13.547 5.918 1 97.75 270 TYR B O 1
ATOM 4864 N N . LEU B 1 271 ? 11.031 13.516 5.773 1 97.88 271 LEU B N 1
ATOM 4865 C CA . LEU B 1 271 ? 11.203 12.547 6.855 1 97.88 271 LEU B CA 1
ATOM 4866 C C . LEU B 1 271 ? 10.633 13.086 8.156 1 97.88 271 LEU B C 1
ATOM 4868 O O . LEU B 1 271 ? 9.906 12.375 8.859 1 97.88 271 LEU B O 1
ATOM 4872 N N . TYR B 1 272 ? 10.867 14.312 8.445 1 98.19 272 TYR B N 1
ATOM 4873 C CA . TYR B 1 272 ? 10.453 14.914 9.703 1 98.19 272 TYR B CA 1
ATOM 4874 C C . TYR B 1 272 ? 8.938 15.07 9.758 1 98.19 272 TYR B C 1
ATOM 4876 O O . TYR B 1 272 ? 8.305 14.727 10.758 1 98.19 272 TYR B O 1
ATOM 4884 N N . LEU B 1 273 ? 8.359 15.57 8.711 1 98.44 273 LEU B N 1
ATOM 4885 C CA . LEU B 1 273 ? 6.918 15.781 8.695 1 98.44 273 LEU B CA 1
ATOM 4886 C C . LEU B 1 273 ? 6.172 14.453 8.68 1 98.44 273 LEU B C 1
ATOM 4888 O O . LEU B 1 273 ? 5.137 14.305 9.328 1 98.44 273 LEU B O 1
ATOM 4892 N N . SER B 1 274 ? 6.719 13.523 7.895 1 97.5 274 SER B N 1
ATOM 4893 C CA . SER B 1 274 ? 6.164 12.18 7.871 1 97.5 274 SER B CA 1
ATOM 4894 C C . SER B 1 274 ? 6.133 11.562 9.266 1 97.5 274 SER B C 1
ATOM 4896 O O . SER B 1 274 ? 5.098 11.062 9.711 1 97.5 274 SER B O 1
ATOM 4898 N N . ARG B 1 275 ? 7.227 11.625 9.984 1 96.94 275 ARG B N 1
ATOM 4899 C CA . ARG B 1 275 ? 7.312 11.078 11.336 1 96.94 275 ARG B CA 1
ATOM 4900 C C . ARG B 1 275 ? 6.41 11.844 12.297 1 96.94 275 ARG B C 1
ATOM 4902 O O . ARG B 1 275 ? 5.793 11.25 13.18 1 96.94 275 ARG B O 1
ATOM 4909 N N . ALA B 1 276 ? 6.348 13.133 12.141 1 97.75 276 ALA B N 1
ATOM 4910 C CA . ALA B 1 276 ? 5.492 13.953 12.992 1 97.75 276 ALA B CA 1
ATOM 4911 C C . ALA B 1 276 ? 4.035 13.508 12.891 1 97.75 276 ALA B C 1
ATOM 4913 O O . ALA B 1 276 ? 3.322 13.469 13.898 1 97.75 276 ALA B O 1
ATOM 4914 N N . SER B 1 277 ? 3.584 13.172 11.703 1 97.62 277 SER B N 1
ATOM 4915 C CA . SER B 1 277 ? 2.227 12.68 11.5 1 97.62 277 SER B CA 1
ATOM 4916 C C . SER B 1 277 ? 1.986 11.383 12.273 1 97.62 277 SER B C 1
ATOM 4918 O O . SER B 1 277 ? 0.922 11.203 12.859 1 97.62 277 SER B O 1
ATOM 4920 N N . ASP B 1 278 ? 2.986 10.492 12.266 1 95.81 278 ASP B N 1
ATOM 4921 C CA . ASP B 1 278 ? 2.857 9.219 12.961 1 95.81 278 ASP B CA 1
ATOM 4922 C C . ASP B 1 278 ? 2.867 9.414 14.477 1 95.81 278 ASP B C 1
ATOM 4924 O O . ASP B 1 278 ? 2.213 8.664 15.203 1 95.81 278 ASP B O 1
ATOM 4928 N N . LEU B 1 279 ? 3.566 10.398 14.938 1 95.19 279 LEU B N 1
ATOM 4929 C CA . LEU B 1 279 ? 3.738 10.617 16.359 1 95.19 279 LEU B CA 1
ATOM 4930 C C . LEU B 1 279 ? 2.49 11.258 16.969 1 95.19 279 LEU B C 1
ATOM 4932 O O . LEU B 1 279 ? 2.234 11.109 18.172 1 95.19 279 LEU B O 1
ATOM 4936 N N . PHE B 1 280 ? 1.732 11.953 16.234 1 97.69 280 PHE B N 1
ATOM 4937 C CA . PHE B 1 280 ? 0.59 12.672 16.781 1 97.69 280 PHE B CA 1
ATOM 4938 C C . PHE B 1 280 ? -0.464 11.703 17.297 1 97.69 280 PHE B C 1
ATOM 4940 O O . PHE B 1 280 ? -0.812 10.734 16.609 1 97.69 280 PHE B O 1
ATOM 4947 N N . ASP B 1 281 ? -0.967 11.938 18.438 1 97.38 281 ASP B N 1
ATOM 4948 C CA . ASP B 1 281 ? -2.059 11.234 19.109 1 97.38 281 ASP B CA 1
ATOM 4949 C C . ASP B 1 281 ? -2.828 12.172 20.031 1 97.38 281 ASP B C 1
ATOM 4951 O O . ASP B 1 281 ? -2.297 12.625 21.062 1 97.38 281 ASP B O 1
ATOM 4955 N N . LEU B 1 282 ? -4.055 12.43 19.688 1 98.25 282 LEU B N 1
ATOM 4956 C CA . LEU B 1 282 ? -4.855 13.336 20.5 1 98.25 282 LEU B CA 1
ATOM 4957 C C . LEU B 1 282 ? -4.938 12.836 21.938 1 98.25 282 LEU B C 1
ATOM 4959 O O . LEU B 1 282 ? -5.023 13.633 22.875 1 98.25 282 LEU B O 1
ATOM 4963 N N . ALA B 1 283 ? -4.828 11.555 22.156 1 96.88 283 ALA B N 1
ATOM 4964 C CA . ALA B 1 283 ? -4.941 10.953 23.484 1 96.88 283 ALA B CA 1
ATOM 4965 C C . ALA B 1 283 ? -3.83 11.438 24.406 1 96.88 283 ALA B C 1
ATOM 4967 O O . ALA B 1 283 ? -3.975 11.414 25.625 1 96.88 283 ALA B O 1
ATOM 4968 N N . GLU B 1 284 ? -2.752 11.883 23.812 1 96.44 284 GLU B N 1
ATOM 4969 C CA . GLU B 1 284 ? -1.63 12.352 24.625 1 96.44 284 GLU B CA 1
ATOM 4970 C C . GLU B 1 284 ? -1.95 13.68 25.297 1 96.44 284 GLU B C 1
ATOM 4972 O O . GLU B 1 284 ? -1.243 14.109 26.203 1 96.44 284 GLU B O 1
ATOM 4977 N N . HIS B 1 285 ? -2.977 14.344 24.812 1 96.75 285 HIS B N 1
ATOM 4978 C CA . HIS B 1 285 ? -3.377 15.625 25.391 1 96.75 285 HIS B CA 1
ATOM 4979 C C . HIS B 1 285 ? -4.438 15.445 26.469 1 96.75 285 HIS B C 1
ATOM 4981 O O . HIS B 1 285 ? -5.312 16.297 26.625 1 96.75 285 HIS B O 1
ATOM 4987 N N . GLY B 1 286 ? -4.266 14.609 27.406 1 94.56 286 GLY B N 1
ATOM 4988 C CA . GLY B 1 286 ? -5.18 14.375 28.516 1 94.56 286 GLY B CA 1
ATOM 4989 C C . GLY B 1 286 ? -5.145 12.953 29.031 1 94.56 286 GLY B C 1
ATOM 4990 O O . GLY B 1 286 ? -5.805 12.625 30.016 1 94.56 286 GLY B O 1
ATOM 4991 N N . GLY B 1 287 ? -4.371 12.109 28.266 1 94.38 287 GLY B N 1
ATOM 4992 C CA . GLY B 1 287 ? -4.176 10.75 28.75 1 94.38 287 GLY B CA 1
ATOM 4993 C C . GLY B 1 287 ? -5.082 9.742 28.062 1 94.38 287 GLY B C 1
ATOM 4994 O O . GLY B 1 287 ? -4.883 8.539 28.188 1 94.38 287 GLY B O 1
ATOM 4995 N N . SER B 1 288 ? -6.172 10.188 27.438 1 95.94 288 SER B N 1
ATOM 4996 C CA . SER B 1 288 ? -7.082 9.367 26.641 1 95.94 288 SER B CA 1
ATOM 4997 C C . SER B 1 288 ? -7.699 10.172 25.5 1 95.94 288 SER B C 1
ATOM 4999 O O . SER B 1 288 ? -7.648 11.406 25.516 1 95.94 288 SER B O 1
ATOM 5001 N N . LEU B 1 289 ? -8.195 9.469 24.609 1 95.5 289 LEU B N 1
ATOM 5002 C CA . LEU B 1 289 ? -8.852 10.148 23.484 1 95.5 289 LEU B CA 1
ATOM 5003 C C . LEU B 1 289 ? -10.016 10.992 23.984 1 95.5 289 LEU B C 1
ATOM 5005 O O . LEU B 1 289 ? -10.188 12.141 23.547 1 95.5 289 LEU B O 1
ATOM 5009 N N . ARG B 1 290 ? -10.805 10.43 24.906 1 96.56 290 ARG B N 1
ATOM 5010 C CA . ARG B 1 290 ? -11.922 11.156 25.5 1 96.56 290 ARG B CA 1
ATOM 5011 C C . ARG B 1 290 ? -11.461 12.453 26.156 1 96.56 290 ARG B C 1
ATOM 5013 O O . ARG B 1 290 ? -12.023 13.516 25.906 1 96.56 290 ARG B O 1
ATOM 5020 N N . ALA B 1 291 ? -10.414 12.359 26.891 1 97.31 291 ALA B N 1
ATOM 5021 C CA . ALA B 1 291 ? -9.891 13.531 27.594 1 97.31 291 ALA B CA 1
ATOM 5022 C C . ALA B 1 291 ? -9.359 14.562 26.609 1 97.31 291 ALA B C 1
ATOM 5024 O O . ALA B 1 291 ? -9.469 15.766 26.844 1 97.31 291 ALA B O 1
ATOM 5025 N N . GLY B 1 292 ? -8.734 14.086 25.547 1 97.56 292 GLY B N 1
ATOM 5026 C CA . GLY B 1 292 ? -8.289 14.992 24.5 1 97.56 292 GLY B CA 1
ATOM 5027 C C . GLY B 1 292 ? -9.414 15.805 23.891 1 97.56 292 GLY B C 1
ATOM 5028 O O . GLY B 1 292 ? -9.297 17.016 23.734 1 97.56 292 GLY B O 1
ATOM 5029 N N . PHE B 1 293 ? -10.516 15.133 23.625 1 98.12 293 PHE B N 1
ATOM 5030 C CA . PHE B 1 293 ? -11.68 15.82 23.078 1 98.12 293 PHE B CA 1
ATOM 5031 C C . PHE B 1 293 ? -12.242 16.812 24.094 1 98.12 293 PHE B C 1
ATOM 5033 O O . PHE B 1 293 ? -12.656 17.922 23.719 1 98.12 293 PHE B O 1
ATOM 5040 N N . GLU B 1 294 ? -12.25 16.5 25.328 1 97.69 294 GLU B N 1
ATOM 5041 C CA . GLU B 1 294 ? -12.844 17.328 26.375 1 97.69 294 GLU B CA 1
ATOM 5042 C C . GLU B 1 294 ? -12.086 18.641 26.547 1 97.69 294 GLU B C 1
ATOM 5044 O O . GLU B 1 294 ? -12.617 19.609 27.094 1 97.69 294 GLU B O 1
ATOM 5049 N N . ARG B 1 295 ? -10.891 18.672 26.062 1 97.19 295 ARG B N 1
ATOM 5050 C CA . ARG B 1 295 ? -10.094 19.875 26.172 1 97.19 295 ARG B CA 1
ATOM 5051 C C . ARG B 1 295 ? -10.484 20.891 25.094 1 97.19 295 ARG B C 1
ATOM 5053 O O . ARG B 1 295 ? -10.125 22.062 25.172 1 97.19 295 ARG B O 1
ATOM 5060 N N . LEU B 1 296 ? -11.195 20.469 24.094 1 98 296 LEU B N 1
ATOM 5061 C CA . LEU B 1 296 ? -11.578 21.344 22.984 1 98 296 LEU B CA 1
ATOM 5062 C C . LEU B 1 296 ? -12.711 22.281 23.406 1 98 296 LEU B C 1
ATOM 5064 O O . LEU B 1 296 ? -13.648 21.859 24.078 1 98 296 LEU B O 1
ATOM 5068 N N . GLN B 1 297 ? -12.539 23.516 23.172 1 98.06 297 GLN B N 1
ATOM 5069 C CA . GLN B 1 297 ? -13.586 24.516 23.391 1 98.06 297 GLN B CA 1
ATOM 5070 C C . GLN B 1 297 ? -14.031 25.141 22.062 1 98.06 297 GLN B C 1
ATOM 5072 O O . GLN B 1 297 ? -13.516 26.188 21.656 1 98.06 297 GLN B O 1
ATOM 5077 N N . LEU B 1 298 ? -14.945 24.5 21.422 1 98.38 298 LEU B N 1
ATOM 5078 C CA . LEU B 1 298 ? -15.445 24.844 20.094 1 98.38 298 LEU B CA 1
ATOM 5079 C C . LEU B 1 298 ? -16.969 25.016 20.109 1 98.38 298 LEU B C 1
ATOM 5081 O O . LEU B 1 298 ? -17.641 24.453 20.969 1 98.38 298 LEU B O 1
ATOM 5085 N N . LYS B 1 299 ? -17.469 25.812 19.234 1 98.06 299 LYS B N 1
ATOM 5086 C CA . LYS B 1 299 ? -18.906 25.984 19.109 1 98.06 299 LYS B CA 1
ATOM 5087 C C . LYS B 1 299 ? -19.469 25.109 18 1 98.06 299 LYS B C 1
ATOM 5089 O O . LYS B 1 299 ? -20.625 24.672 18.062 1 98.06 299 LYS B O 1
ATOM 5094 N N . ARG B 1 300 ? -18.703 24.922 16.984 1 98.19 300 ARG B N 1
ATOM 5095 C CA . ARG B 1 300 ? -19.125 24.141 15.828 1 98.19 300 ARG B CA 1
ATOM 5096 C C . ARG B 1 300 ? -17.953 23.391 15.219 1 98.19 300 ARG B C 1
ATOM 5098 O O . ARG B 1 300 ? -16.797 23.812 15.328 1 98.19 300 ARG B O 1
ATOM 5105 N N . ALA B 1 301 ? -18.234 22.234 14.625 1 98.69 301 ALA B N 1
ATOM 5106 C CA . ALA B 1 301 ? -17.203 21.453 13.945 1 98.69 301 ALA B CA 1
ATOM 5107 C C . ALA B 1 301 ? -17.766 20.719 12.734 1 98.69 301 ALA B C 1
ATOM 5109 O O . ALA B 1 301 ? -18.969 20.469 12.656 1 98.69 301 ALA B O 1
ATOM 5110 N N . MET B 1 302 ? -16.938 20.484 11.781 1 98.75 302 MET B N 1
ATOM 5111 C CA . MET B 1 302 ? -17.266 19.656 10.633 1 98.75 302 MET B CA 1
ATOM 5112 C C . MET B 1 302 ? -16.172 18.625 10.375 1 98.75 302 MET B C 1
ATOM 5114 O O . MET B 1 302 ? -14.984 18.953 10.453 1 98.75 302 MET B O 1
ATOM 5118 N N . VAL B 1 303 ? -16.562 17.422 10.188 1 98.81 303 VAL B N 1
ATOM 5119 C CA . VAL B 1 303 ? -15.656 16.344 9.789 1 98.81 303 VAL B CA 1
ATOM 5120 C C . VAL B 1 303 ? -16.094 15.766 8.445 1 98.81 303 VAL B C 1
ATOM 5122 O O . VAL B 1 303 ? -17.25 15.359 8.281 1 98.81 303 VAL B O 1
ATOM 5125 N N . VAL B 1 304 ? -15.203 15.781 7.473 1 98.62 304 VAL B N 1
ATOM 5126 C CA . VAL B 1 304 ? -15.492 15.242 6.148 1 98.62 304 VAL B CA 1
ATOM 5127 C C . VAL B 1 304 ? -14.57 14.055 5.863 1 98.62 304 VAL B C 1
ATOM 5129 O O . VAL B 1 304 ? -13.352 14.148 6.043 1 98.62 304 VAL B O 1
ATOM 5132 N N . GLY B 1 305 ? -15.07 12.938 5.496 1 97.81 305 GLY B N 1
ATOM 5133 C CA . GLY B 1 305 ? -14.312 11.766 5.098 1 97.81 305 GLY B CA 1
ATOM 5134 C C . GLY B 1 305 ? -14.727 11.211 3.746 1 97.81 305 GLY B C 1
ATOM 5135 O O . GLY B 1 305 ? -15.734 11.648 3.178 1 97.81 305 GLY B O 1
ATOM 5136 N N . VAL B 1 306 ? -13.875 10.406 3.209 1 97.12 306 VAL B N 1
ATOM 5137 C CA . VAL B 1 306 ? -14.094 9.781 1.909 1 97.12 306 VAL B CA 1
ATOM 5138 C C . VAL B 1 306 ? -14.125 8.266 2.062 1 97.12 306 VAL B C 1
ATOM 5140 O O . VAL B 1 306 ? -13.258 7.684 2.713 1 97.12 306 VAL B O 1
ATOM 5143 N N . THR B 1 307 ? -15.016 7.566 1.393 1 94.62 307 THR B N 1
ATOM 5144 C CA . THR B 1 307 ? -15.266 6.145 1.608 1 94.62 307 THR B CA 1
ATOM 5145 C C . THR B 1 307 ? -14.117 5.301 1.074 1 94.62 307 THR B C 1
ATOM 5147 O O . THR B 1 307 ? -13.844 4.215 1.588 1 94.62 307 THR B O 1
ATOM 5150 N N . THR B 1 308 ? -13.359 5.77 0.121 1 92.62 308 THR B N 1
ATOM 5151 C CA . THR B 1 308 ? -12.344 4.961 -0.536 1 92.62 308 THR B CA 1
ATOM 5152 C C . THR B 1 308 ? -10.953 5.293 0.004 1 92.62 308 THR B C 1
ATOM 5154 O O . THR B 1 308 ? -9.945 4.801 -0.509 1 92.62 308 THR B O 1
ATOM 5157 N N . ASP B 1 309 ? -10.914 6.18 1.021 1 95.12 309 ASP B N 1
ATOM 5158 C CA . ASP B 1 309 ? -9.641 6.559 1.635 1 95.12 309 ASP B CA 1
ATOM 5159 C C . ASP B 1 309 ? -9.062 5.406 2.451 1 95.12 309 ASP B C 1
ATOM 5161 O O . ASP B 1 309 ? -9.672 4.957 3.424 1 95.12 309 ASP B O 1
ATOM 5165 N N . ILE B 1 310 ? -7.836 4.992 2.135 1 91.38 310 ILE B N 1
ATOM 5166 C CA . ILE B 1 310 ? -7.27 3.865 2.865 1 91.38 310 ILE B CA 1
ATOM 5167 C C . ILE B 1 310 ? -6.191 4.363 3.824 1 91.38 310 ILE B C 1
ATOM 5169 O O . ILE B 1 310 ? -5.727 3.613 4.688 1 91.38 310 ILE B O 1
ATOM 5173 N N . LEU B 1 311 ? -5.73 5.57 3.705 1 94.31 311 LEU B N 1
ATOM 5174 C CA . LEU B 1 311 ? -4.719 6.129 4.598 1 94.31 311 LEU B CA 1
ATOM 5175 C C . LEU B 1 311 ? -5.352 6.613 5.898 1 94.31 311 LEU B C 1
ATOM 5177 O O . LEU B 1 311 ? -4.797 6.398 6.98 1 94.31 311 LEU B O 1
ATOM 5181 N N . PHE B 1 312 ? -6.43 7.305 5.676 1 96 312 PHE B N 1
ATOM 5182 C CA . PHE B 1 312 ? -7.324 7.703 6.754 1 96 312 PHE B CA 1
ATOM 5183 C C . PHE B 1 312 ? -8.734 7.188 6.504 1 96 312 PHE B C 1
ATOM 5185 O O . PHE B 1 312 ? -9.609 7.945 6.078 1 96 312 PHE B O 1
ATOM 5192 N N . PRO B 1 313 ? -8.938 5.93 6.824 1 94.62 313 PRO B N 1
ATOM 5193 C CA . PRO B 1 313 ? -10.227 5.32 6.496 1 94.62 313 PRO B CA 1
ATOM 5194 C C . PRO B 1 313 ? -11.398 6.043 7.148 1 94.62 313 PRO B C 1
ATOM 5196 O O . PRO B 1 313 ? -11.242 6.648 8.211 1 94.62 313 PRO B O 1
ATOM 5199 N N . LEU B 1 314 ? -12.562 5.895 6.535 1 96.25 314 LEU B N 1
ATOM 5200 C CA . LEU B 1 314 ? -13.766 6.598 6.953 1 96.25 314 LEU B CA 1
ATOM 5201 C C . LEU B 1 314 ? -14.055 6.352 8.43 1 96.25 314 LEU B C 1
ATOM 5203 O O . LEU B 1 314 ? -14.555 7.242 9.125 1 96.25 314 LEU B O 1
ATOM 5207 N N . GLN B 1 315 ? -13.703 5.207 8.898 1 95.5 315 GLN B N 1
ATOM 5208 C CA . GLN B 1 315 ? -13.93 4.859 10.297 1 95.5 315 GLN B CA 1
ATOM 5209 C C . GLN B 1 315 ? -13.242 5.852 11.227 1 95.5 315 GLN B C 1
ATOM 5211 O O . GLN B 1 315 ? -13.758 6.168 12.305 1 95.5 315 GLN B O 1
ATOM 5216 N N . GLN B 1 316 ? -12.117 6.352 10.859 1 96.88 316 GLN B N 1
ATOM 5217 C CA . GLN B 1 316 ? -11.391 7.305 11.695 1 96.88 316 GLN B CA 1
ATOM 5218 C C . GLN B 1 316 ? -12.102 8.656 11.727 1 96.88 316 GLN B C 1
ATOM 5220 O O . GLN B 1 316 ? -12.102 9.336 12.758 1 96.88 316 GLN B O 1
ATOM 5225 N N . GLN B 1 317 ? -12.672 9.055 10.57 1 98.31 317 GLN B N 1
ATOM 5226 C CA . GLN B 1 317 ? -13.438 10.297 10.57 1 98.31 317 GLN B CA 1
ATOM 5227 C C . GLN B 1 317 ? -14.711 10.148 11.398 1 98.31 317 GLN B C 1
ATOM 5229 O O . GLN B 1 317 ? -15.133 11.094 12.07 1 98.31 317 GLN B O 1
ATOM 5234 N N . ARG B 1 318 ? -15.297 8.961 11.359 1 98.06 318 ARG B N 1
ATOM 5235 C CA . ARG B 1 318 ? -16.453 8.695 12.211 1 98.06 318 ARG B CA 1
ATOM 5236 C C . ARG B 1 318 ? -16.078 8.781 13.688 1 98.06 318 ARG B C 1
ATOM 5238 O O . ARG B 1 318 ? -16.844 9.336 14.484 1 98.06 318 ARG B O 1
ATOM 5245 N N . GLU B 1 319 ? -14.953 8.25 13.992 1 97.12 319 GLU B N 1
ATOM 5246 C CA . GLU B 1 319 ? -14.461 8.32 15.359 1 97.12 319 GLU B CA 1
ATOM 5247 C C . GLU B 1 319 ? -14.234 9.773 15.789 1 97.12 319 GLU B C 1
ATOM 5249 O O . GLU B 1 319 ? -14.594 10.156 16.906 1 97.12 319 GLU B O 1
ATOM 5254 N N . LEU B 1 320 ? -13.641 10.508 14.945 1 98.12 320 LEU B N 1
ATOM 5255 C CA . LEU B 1 320 ? -13.391 11.922 15.203 1 98.12 320 LEU B CA 1
ATOM 5256 C C . LEU B 1 320 ? -14.695 12.68 15.414 1 98.12 320 LEU B C 1
ATOM 5258 O O . LEU B 1 320 ? -14.836 13.43 16.375 1 98.12 320 LEU B O 1
ATOM 5262 N N . ALA B 1 321 ? -15.68 12.461 14.547 1 98.62 321 ALA B N 1
ATOM 5263 C CA . ALA B 1 321 ? -16.984 13.117 14.641 1 98.62 321 ALA B CA 1
ATOM 5264 C C . ALA B 1 321 ? -17.688 12.727 15.93 1 98.62 321 ALA B C 1
ATOM 5266 O O . ALA B 1 321 ? -18.25 13.586 16.625 1 98.62 321 ALA B O 1
ATOM 5267 N N . ALA B 1 322 ? -17.656 11.469 16.234 1 98.38 322 ALA B N 1
ATOM 5268 C CA . ALA B 1 322 ? -18.297 10.977 17.438 1 98.38 322 ALA B CA 1
ATOM 5269 C C . ALA B 1 322 ? -17.688 11.602 18.688 1 98.38 322 ALA B C 1
ATOM 5271 O O . ALA B 1 322 ? -18.391 11.961 19.641 1 98.38 322 ALA B O 1
ATOM 5272 N N . GLY B 1 323 ? -16.359 11.672 18.703 1 98.25 323 GLY B N 1
ATOM 5273 C CA . GLY B 1 323 ? -15.688 12.312 19.828 1 98.25 323 GLY B CA 1
ATOM 5274 C C . GLY B 1 323 ? -16.047 13.781 19.969 1 98.25 323 GLY B C 1
ATOM 5275 O O . GLY B 1 323 ? -16.281 14.266 21.062 1 98.25 323 GLY B O 1
ATOM 5276 N N . LEU B 1 324 ? -16.125 14.508 18.844 1 98.62 324 LEU B N 1
ATOM 5277 C CA . LEU B 1 324 ? -16.469 15.922 18.828 1 98.62 324 LEU B CA 1
ATOM 5278 C C . LEU B 1 324 ? -17.906 16.141 19.297 1 98.62 324 LEU B C 1
ATOM 5280 O O . LEU B 1 324 ? -18.188 17.109 20 1 98.62 324 LEU B O 1
ATOM 5284 N N . GLN B 1 325 ? -18.781 15.234 18.922 1 98.38 325 GLN B N 1
ATOM 5285 C CA . GLN B 1 325 ? -20.203 15.359 19.234 1 98.38 325 GLN B CA 1
ATOM 5286 C C . GLN B 1 325 ? -20.422 15.352 20.75 1 98.38 325 GLN B C 1
ATOM 5288 O O . GLN B 1 325 ? -21.422 15.883 21.234 1 98.38 325 GLN B O 1
ATOM 5293 N N . LYS B 1 326 ? -19.516 14.852 21.438 1 97.75 326 LYS B N 1
ATOM 5294 C CA . LYS B 1 326 ? -19.641 14.781 22.891 1 97.75 326 LYS B CA 1
ATOM 5295 C C . LYS B 1 326 ? -19.328 16.125 23.547 1 97.75 326 LYS B C 1
ATOM 5297 O O . LYS B 1 326 ? -19.703 16.375 24.688 1 97.75 326 LYS B O 1
ATOM 5302 N N . VAL B 1 327 ? -18.641 16.984 22.844 1 97.69 327 VAL B N 1
ATOM 5303 C CA . VAL B 1 327 ? -18.109 18.141 23.547 1 97.69 327 VAL B CA 1
ATOM 5304 C C . VAL B 1 327 ? -18.438 19.406 22.75 1 97.69 327 VAL B C 1
ATOM 5306 O O . VAL B 1 327 ? -18.328 20.516 23.281 1 97.69 327 VAL B O 1
ATOM 5309 N N . VAL B 1 328 ? -18.812 19.328 21.5 1 98.12 328 VAL B N 1
ATOM 5310 C CA . VAL B 1 328 ? -19.109 20.469 20.625 1 98.12 328 VAL B CA 1
ATOM 5311 C C . VAL B 1 328 ? -20.609 20.531 20.359 1 98.12 328 VAL B C 1
ATOM 5313 O O . VAL B 1 328 ? -21.203 19.531 19.938 1 98.12 328 VAL B O 1
ATOM 5316 N N . PRO B 1 329 ? -21.266 21.641 20.547 1 97.62 329 PRO B N 1
ATOM 5317 C CA . PRO B 1 329 ? -22.719 21.781 20.422 1 97.62 329 PRO B CA 1
ATOM 5318 C C . PRO B 1 329 ? -23.219 21.391 19.031 1 97.62 329 PRO B C 1
ATOM 5320 O O . PRO B 1 329 ? -24.281 20.781 18.906 1 97.62 329 PRO B O 1
ATOM 5323 N N . GLU B 1 330 ? -22.484 21.797 18.016 1 97.69 330 GLU B N 1
ATOM 5324 C CA . GLU B 1 330 ? -22.906 21.516 16.641 1 97.69 330 GLU B CA 1
ATOM 5325 C C . GLU B 1 330 ? -21.797 20.812 15.867 1 97.69 330 GLU B C 1
ATOM 5327 O O . GLU B 1 330 ? -20.734 21.375 15.633 1 97.69 330 GLU B O 1
ATOM 5332 N N . VAL B 1 331 ? -22.062 19.594 15.43 1 98.38 331 VAL B N 1
ATOM 5333 C CA . VAL B 1 331 ? -21.094 18.844 14.641 1 98.38 331 VAL B CA 1
ATOM 5334 C C . VAL B 1 331 ? -21.734 18.344 13.352 1 98.38 331 VAL B C 1
ATOM 5336 O O . VAL B 1 331 ? -22.781 17.688 13.391 1 98.38 331 VAL B O 1
ATOM 5339 N N . LEU B 1 332 ? -21.172 18.734 12.227 1 98 332 LEU B N 1
ATOM 5340 C CA . LEU B 1 332 ? -21.562 18.203 10.922 1 98 332 LEU B CA 1
ATOM 5341 C C . LEU B 1 332 ? -20.594 17.125 10.461 1 98 332 LEU B C 1
ATOM 5343 O O . LEU B 1 332 ? -19.375 17.344 10.422 1 98 332 LEU B O 1
ATOM 5347 N N . PHE B 1 333 ? -21.094 15.953 10.242 1 98.31 333 PHE B N 1
ATOM 5348 C CA . PHE B 1 333 ? -20.297 14.867 9.695 1 98.31 333 PHE B CA 1
ATOM 5349 C C . PHE B 1 333 ? -20.75 14.516 8.281 1 98.31 333 PHE B C 1
ATOM 5351 O O . PHE B 1 333 ? -21.938 14.258 8.055 1 98.31 333 PHE B O 1
ATOM 5358 N N . GLU B 1 334 ? -19.797 14.547 7.332 1 98 334 GLU B N 1
ATOM 5359 C CA . GLU B 1 334 ? -20.094 14.242 5.938 1 98 334 GLU B CA 1
ATOM 5360 C C . GLU B 1 334 ? -19.219 13.102 5.422 1 98 334 GLU B C 1
ATOM 5362 O O . GLU B 1 334 ? -17.984 13.18 5.504 1 98 334 GLU B O 1
ATOM 5367 N N . SER B 1 335 ? -19.797 12.023 4.957 1 97.25 335 SER B N 1
ATOM 5368 C CA . SER B 1 335 ? -19.125 10.938 4.25 1 97.25 335 SER B CA 1
ATOM 5369 C C . SER B 1 335 ? -19.344 11.047 2.742 1 97.25 335 SER B C 1
ATOM 5371 O O . SER B 1 335 ? -20.484 10.969 2.264 1 97.25 335 SER B O 1
ATOM 5373 N N . LEU B 1 336 ? -18.297 11.242 2.018 1 97 336 LEU B N 1
ATOM 5374 C CA . LEU B 1 336 ? -18.406 11.43 0.576 1 97 336 LEU B CA 1
ATOM 5375 C C . LEU B 1 336 ? -18.031 10.156 -0.171 1 97 336 LEU B C 1
ATOM 5377 O O . LEU B 1 336 ? -17.078 9.484 0.19 1 97 336 LEU B O 1
ATOM 5381 N N . ASP B 1 337 ? -18.812 9.828 -1.116 1 93 337 ASP B N 1
ATOM 5382 C CA . ASP B 1 337 ? -18.516 8.688 -1.987 1 93 337 ASP B CA 1
ATOM 5383 C C . ASP B 1 337 ? -17.688 9.117 -3.197 1 93 337 ASP B C 1
ATOM 5385 O O . ASP B 1 337 ? -18.234 9.266 -4.297 1 93 337 ASP B O 1
ATOM 5389 N N . CYS B 1 338 ? -16.453 9.312 -2.953 1 89.31 338 CYS B N 1
ATOM 5390 C CA . CYS B 1 338 ? -15.523 9.719 -4.004 1 89.31 338 CYS B CA 1
ATOM 5391 C C . CYS B 1 338 ? -14.633 8.562 -4.422 1 89.31 338 CYS B C 1
ATOM 5393 O O . CYS B 1 338 ? -14.266 7.723 -3.596 1 89.31 338 CYS B O 1
ATOM 5395 N N . LEU B 1 339 ? -14.25 8.531 -5.664 1 86.75 339 LEU B N 1
ATOM 5396 C CA . LEU B 1 339 ? -13.492 7.422 -6.223 1 86.75 339 LEU B CA 1
ATOM 5397 C C . LEU B 1 339 ? -11.992 7.707 -6.176 1 86.75 339 LEU B C 1
ATOM 5399 O O . LEU B 1 339 ? -11.18 6.824 -6.445 1 86.75 339 LEU B O 1
ATOM 5403 N N . LYS B 1 340 ? -11.641 8.891 -5.746 1 90.25 340 LYS B N 1
ATOM 5404 C CA . LYS B 1 340 ? -10.234 9.25 -5.895 1 90.25 340 LYS B CA 1
ATOM 5405 C C . LYS B 1 340 ? -9.484 9.086 -4.578 1 90.25 340 LYS B C 1
ATOM 5407 O O . LYS B 1 340 ? -8.367 9.586 -4.43 1 90.25 340 LYS B O 1
ATOM 5412 N N . GLY B 1 341 ? -10.102 8.453 -3.611 1 93.69 341 GLY B N 1
ATOM 5413 C CA . GLY B 1 341 ? -9.414 8.047 -2.396 1 93.69 341 GLY B CA 1
ATOM 5414 C C . GLY B 1 341 ? -9.039 9.219 -1.508 1 93.69 341 GLY B C 1
ATOM 5415 O O . GLY B 1 341 ? -9.828 10.148 -1.323 1 93.69 341 GLY B O 1
ATOM 5416 N N . HIS B 1 342 ? -7.898 9.164 -0.907 1 94.81 342 HIS B N 1
ATOM 5417 C CA . HIS B 1 342 ? -7.426 10.156 0.047 1 94.81 342 HIS B CA 1
ATOM 5418 C C . HIS B 1 342 ? -7.32 11.531 -0.601 1 94.81 342 HIS B C 1
ATOM 5420 O O . HIS B 1 342 ? -7.664 12.547 0.019 1 94.81 342 HIS B O 1
ATOM 5426 N N . ASP B 1 343 ? -6.914 11.578 -1.848 1 93.31 343 ASP B N 1
ATOM 5427 C CA . ASP B 1 343 ? -6.656 12.844 -2.533 1 93.31 343 ASP B CA 1
ATOM 5428 C C . ASP B 1 343 ? -7.949 13.461 -3.059 1 93.31 343 ASP B C 1
ATOM 5430 O O . ASP B 1 343 ? -7.93 14.508 -3.705 1 93.31 343 ASP B O 1
ATOM 5434 N N . SER B 1 344 ? -9.039 12.859 -2.742 1 93.81 344 SER B N 1
ATOM 5435 C CA . SER B 1 344 ? -10.305 13.391 -3.244 1 93.81 344 SER B CA 1
ATOM 5436 C C . SER B 1 344 ? -10.492 14.852 -2.83 1 93.81 344 SER B C 1
ATOM 5438 O O . SER B 1 344 ? -11.07 15.641 -3.576 1 93.81 344 SER B O 1
ATOM 5440 N N . PHE B 1 345 ? -10 15.227 -1.7 1 93.19 345 PHE B N 1
ATOM 5441 C CA . PHE B 1 345 ? -10.195 16.594 -1.212 1 93.19 345 PHE B CA 1
ATOM 5442 C C . PHE B 1 345 ? -9.375 17.578 -2.025 1 93.19 345 PHE B C 1
ATOM 5444 O O . PHE B 1 345 ? -9.594 18.797 -1.939 1 93.19 345 PHE B O 1
ATOM 5451 N N . LEU B 1 346 ? -8.477 17.062 -2.865 1 91.81 346 LEU B N 1
ATOM 5452 C CA . LEU B 1 346 ? -7.656 17.906 -3.732 1 91.81 346 LEU B CA 1
ATOM 5453 C C . LEU B 1 346 ? -8.234 17.953 -5.145 1 91.81 346 LEU B C 1
ATOM 5455 O O . LEU B 1 346 ? -8.008 18.922 -5.879 1 91.81 346 LEU B O 1
ATOM 5459 N N . VAL B 1 347 ? -9.008 16.859 -5.523 1 90.12 347 VAL B N 1
ATOM 5460 C CA . V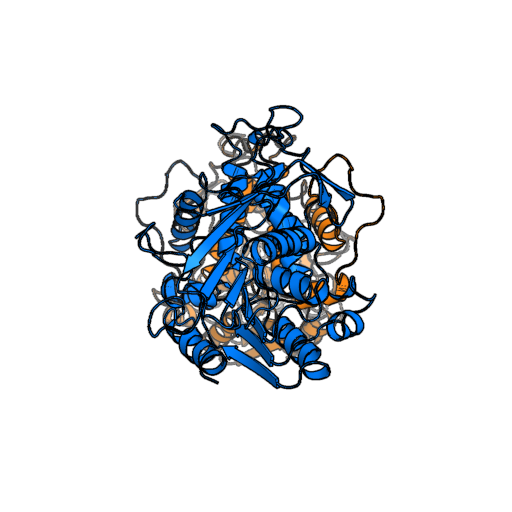AL B 1 347 ? -9.219 16.719 -6.961 1 90.12 347 VAL B CA 1
ATOM 5461 C C . VAL B 1 347 ? -10.711 16.594 -7.254 1 90.12 347 VAL B C 1
ATOM 5463 O O . VAL B 1 347 ? -11.148 16.766 -8.391 1 90.12 347 VAL B O 1
ATOM 5466 N N . GLU B 1 348 ? -11.461 16.25 -6.246 1 92.5 348 GLU B N 1
ATOM 5467 C CA . GLU B 1 348 ? -12.891 16.094 -6.477 1 92.5 348 GLU B CA 1
ATOM 5468 C C . GLU B 1 348 ? -13.68 17.234 -5.848 1 92.5 348 GLU B C 1
ATOM 5470 O O . GLU B 1 348 ? -14.578 17 -5.035 1 92.5 348 GLU B O 1
ATOM 5475 N N . MET B 1 349 ? -13.562 18.391 -6.355 1 92.69 349 MET B N 1
ATOM 5476 C CA . MET B 1 349 ? -14.086 19.609 -5.754 1 92.69 349 MET B CA 1
ATOM 5477 C C . MET B 1 349 ? -15.602 19.672 -5.883 1 92.69 349 MET B C 1
ATOM 5479 O O . MET B 1 349 ? -16.281 20.25 -5.023 1 92.69 349 MET B O 1
ATOM 5483 N N . ASP B 1 350 ? -16.094 19.031 -6.895 1 94.12 350 ASP B N 1
ATOM 5484 C CA . ASP B 1 350 ? -17.547 19.031 -7.082 1 94.12 350 ASP B CA 1
ATOM 5485 C C . ASP B 1 350 ? -18.25 18.359 -5.906 1 94.12 350 ASP B C 1
ATOM 5487 O O . ASP B 1 350 ? -19.375 18.734 -5.559 1 94.12 350 ASP B O 1
ATOM 5491 N N . ALA B 1 351 ? -17.562 17.422 -5.371 1 95.19 351 ALA B N 1
ATOM 5492 C CA . ALA B 1 351 ? -18.156 16.719 -4.23 1 95.19 351 ALA B CA 1
ATOM 5493 C C . ALA B 1 351 ? -17.922 17.484 -2.932 1 95.19 351 ALA B C 1
ATOM 5495 O O . ALA B 1 351 ? -18.781 17.5 -2.049 1 95.19 351 ALA B O 1
ATOM 5496 N N . PHE B 1 352 ? -16.828 18.141 -2.809 1 96.62 352 PHE B N 1
ATOM 5497 C CA . PHE B 1 352 ? -16.422 18.75 -1.543 1 96.62 352 PHE B CA 1
ATOM 5498 C C . PHE B 1 352 ? -16.984 20.156 -1.402 1 96.62 352 PHE B C 1
ATOM 5500 O O . PHE B 1 352 ? -17.328 20.578 -0.299 1 96.62 352 PHE B O 1
ATOM 5507 N N . ARG B 1 353 ? -17.141 20.906 -2.418 1 96.69 353 ARG B N 1
ATOM 5508 C CA . ARG B 1 353 ? -17.531 22.312 -2.361 1 96.69 353 ARG B CA 1
ATOM 5509 C C . ARG B 1 353 ? -18.891 22.469 -1.692 1 96.69 353 ARG B C 1
ATOM 5511 O O . ARG B 1 353 ? -19.047 23.281 -0.77 1 96.69 353 ARG B O 1
ATOM 5518 N N . PRO B 1 354 ? -19.875 21.656 -2.125 1 96.12 354 PRO B N 1
ATOM 5519 C CA . PRO B 1 354 ? -21.188 21.844 -1.498 1 96.12 354 PRO B CA 1
ATOM 5520 C C . PRO B 1 354 ? -21.156 21.578 0.005 1 96.12 354 PRO B C 1
ATOM 5522 O O . PRO B 1 354 ? -21.859 22.25 0.767 1 96.12 354 PRO B O 1
ATOM 5525 N N . VAL B 1 355 ? -20.422 20.641 0.373 1 96.12 355 VAL B N 1
ATOM 5526 C CA . VAL B 1 355 ? -20.328 20.266 1.779 1 96.12 355 VAL B CA 1
ATOM 5527 C C . VAL B 1 355 ? -19.656 21.375 2.574 1 96.12 355 VAL B C 1
ATOM 5529 O O . VAL B 1 355 ? -20.125 21.75 3.656 1 96.12 355 VAL B O 1
ATOM 5532 N N . MET B 1 356 ? -18.641 21.938 2.066 1 96.94 356 MET B N 1
ATOM 5533 C CA . MET B 1 356 ? -17.922 23.031 2.709 1 96.94 356 MET B CA 1
ATOM 5534 C C . MET B 1 356 ? -18.781 24.297 2.768 1 96.94 356 MET B C 1
ATOM 5536 O O . MET B 1 356 ? -18.781 25 3.771 1 96.94 356 MET B O 1
ATOM 5540 N N . CYS B 1 357 ? -19.562 24.484 1.74 1 96.56 357 CYS B N 1
ATOM 5541 C CA . CYS B 1 357 ? -20.469 25.641 1.711 1 96.56 357 CYS B CA 1
ATOM 5542 C C . CYS B 1 357 ? -21.516 25.547 2.812 1 96.56 357 CYS B C 1
ATOM 5544 O O . CYS B 1 357 ? -21.859 26.547 3.432 1 96.56 357 CYS B O 1
ATOM 5546 N N . ARG B 1 358 ? -21.969 24.359 3 1 95.06 358 ARG B N 1
ATOM 5547 C CA . ARG B 1 358 ? -22.969 24.141 4.039 1 95.06 358 ARG B CA 1
ATOM 5548 C C . ARG B 1 358 ? -22.453 24.594 5.398 1 95.06 358 ARG B C 1
ATOM 5550 O O . ARG B 1 358 ? -23.219 25.141 6.211 1 95.06 358 ARG B O 1
ATOM 5557 N N . TYR B 1 359 ? -21.234 24.375 5.688 1 96.88 359 TYR B N 1
ATOM 5558 C CA . TYR B 1 359 ? -20.641 24.766 6.965 1 96.88 359 TYR B CA 1
ATOM 5559 C C . TYR B 1 359 ? -20.438 26.281 7.031 1 96.88 359 TYR B C 1
ATOM 5561 O O . TYR B 1 359 ? -20.734 26.906 8.047 1 96.88 359 TYR B O 1
ATOM 5569 N N . PHE B 1 360 ? -20 26.922 5.996 1 96.75 360 PHE B N 1
ATOM 5570 C CA . PHE B 1 360 ? -19.531 28.297 6.059 1 96.75 360 PHE B CA 1
ATOM 5571 C C . PHE B 1 360 ? -20.656 29.266 5.719 1 96.75 360 PHE B C 1
ATOM 5573 O O . PHE B 1 360 ? -20.547 30.469 5.945 1 96.75 360 PHE B O 1
ATOM 5580 N N . ASP B 1 361 ? -21.797 28.75 5.164 1 88.38 361 ASP B N 1
ATOM 5581 C CA . ASP B 1 361 ? -22.938 29.609 4.863 1 88.38 361 ASP B CA 1
ATOM 5582 C C . ASP B 1 361 ? -23.781 29.844 6.109 1 88.38 361 ASP B C 1
ATOM 5584 O O . ASP B 1 361 ? -24.641 30.734 6.121 1 88.38 361 ASP B O 1
ATOM 5588 N N . THR B 1 362 ? -23.594 29.156 7.164 1 72.88 362 THR B N 1
ATOM 5589 C CA . THR B 1 362 ? -24.406 29.328 8.367 1 72.88 362 THR B CA 1
ATOM 5590 C C . THR B 1 362 ? -23.719 30.297 9.336 1 72.88 362 THR B C 1
ATOM 5592 O O . THR B 1 362 ? -22.5 30.391 9.367 1 72.88 362 THR B O 1
#

pLDDT: mean 93.97, std 8.38, range [46.81, 98.94]